Protein AF-A0A6A5BBK9-F1 (afdb_monomer_lite)

pLDDT: mean 71.67, std 25.8, range [19.75, 98.94]

Radius of gyration: 33.99 Å; chains: 1; bounding box: 87×101×83 Å

Organism: Naegleria fowleri (NCBI:txid5763)

Foldseek 3Di:
DADDAADDDVRYDHDAADDDDPVRVVVVVVVVPDDDDDDDDDDDDDDDDDDDDDPDDDDDDDDDDDDDDDDDDPDPDDDRDDADDDPPVCVVVVVVVCCVVQVVLVWDKFFDFDAPDPPRTPGGGRIDTYHDQPPDPPDDDRSGPPDDDDDLLVLLVCQLPDADPVGRSLVVLVVCCVPPPDRDPSSVSSNVSNVVVCVVDDPDDVQVVVQPDPDFQKEWEFEPVQLCCVPPPPAFRALLRTDDMGGWDAFQTKYFYAYPPVRDTSAIGTWRGTSVVSVVSHNHDLVRVLVVVVPDCVVVPPDPPDDDDSVVVSVVSSTDPGPDDDDDDDDDDDDDDPDDDPVNVVQQVLLDCVVVVQQVVQCQNLVLLLCLQQVQLVLLAQFEEEEEQCQLVSSVVSSVVSHHQAYEYEHAHPSLVNSCVVCVVVPNPNHYHYHHDQLVPDPDDPPPQFAGQEYEYDQAAQVRCFQNSLQSVLVCCVRHYDVVGAYVFFKKWKKKAFFDDVPVCCVQQVCQCQPPNDRNNVCNLQSLQAWDQDADAPVRTFKDMWTWDMGGSVDDDPVCQQKPKTKTKIFGAAQDKTFKMKMWMKIWNDPSDPDIRIDTCDNVDDHGPSHIIINTDPDIDRDHGGWMKMWMKMWHQDPVHRSKIKIKIWIDTNPDDIDIDIHIHD

InterPro domains:
  IPR002478 PUA domain [PF01472] (218-287)
  IPR002478 PUA domain [SM00359] (218-295)
  IPR006840 Glutathione-specific gamma-glutamylcyclotransferase [PF04752] (2-195)
  IPR015947 PUA-like superfamily [SSF88697] (217-292)
  IPR025799 Protein arginine N-methyltransferase [PS51678] (343-648)
  IPR025799 Protein arginine N-methyltransferase [PTHR11006] (331-654)
  IPR029063 S-adenosyl-L-methionine-dependent methyltransferase superfamily [G3DSA:3.40.50.150] (334-489)
  IPR029063 S-adenosyl-L-methionine-dependent methyltransferase superfamily [SSF53335] (349-655)
  IPR036568 Gamma-glutamyl cyclotransferase-like superfamily [SSF110857] (69-135)
  IPR036974 PUA domain superfamily [G3DSA:2.30.130.10] (208-304)
  IPR041698 Methyltransferase domain 25 [PF13649] (385-485)
  IPR055135 Protein arginine N-methyltransferase domain [PF22528] (490-654)

Sequence (666 aa):
MQDTFHRGHITQPGRTLTILREEDYNQLIQNKQHTSVEVVNNNNNKGFIINDCSCQHQHYFQRHSSSVLLEEDENDLRVWGTCYKIPFEHAEKVIKDLDYRELVAGYHKTYVSVYVSDSIVACRKAIVYYYNPFEKEESAEISSPFVGPENLCCTAMLIARSFGHSGPNRDYLYRLHEHLPILDKYIGALVECVRSIESHYPMNNSIQMVLRTEEYKGKIYIDQGATSALSQKSKNLLACGIRNVFGEFEQDDIVVVVDCHTNKVVAKGFSNLSAADIRIIQGKNSKALGQEFLKNPLLNASNLSHSRAPHEVISKSRMILLDRLLAEKMSQQQTQPQDKTSKDYYFDSYSHFGIHEEMLKDGIRTNAYKNAILQNKHLFKDKVVLDIGCGTGILCLFAAKAGAKRVIGIDMSDIIDKARQIVSDNGYSHVIELIKGKVEDIAQLPFGIEKVDIIISEWMGYFLLYESMLQTVLSARDRWLRPGGYLFPDKCTMYICGIEDSEYKRDKI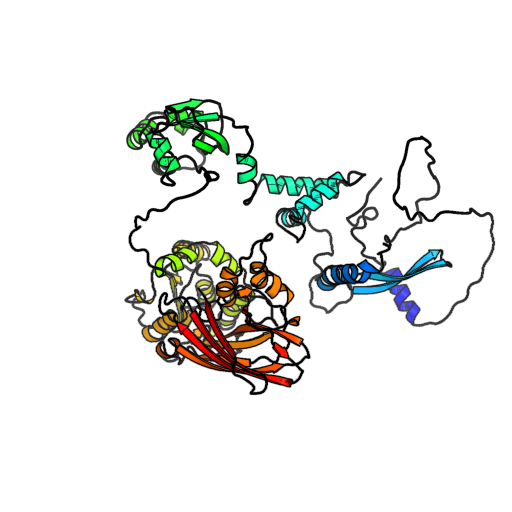DFWDNVYGFNFSAIKADALREPLVDFVESQQIITTQSKFLEIDLNTIQPEDLKQITTSFEFTSQYQEYCQAFVAWFDCVFSRGPHKPVEFSTGPFTEGTHWKQTVFYLENDLPLKPNDVIKGTITISQNKSNHRDLDISMKYTVNGGAVISQDYIMR

Structure (mmCIF, N/CA/C/O backbone):
data_AF-A0A6A5BBK9-F1
#
_entry.id   AF-A0A6A5BBK9-F1
#
loop_
_atom_site.group_PDB
_atom_site.id
_atom_site.type_symbol
_atom_site.label_atom_id
_atom_site.label_alt_id
_atom_site.label_comp_id
_atom_site.label_asym_id
_atom_site.label_entity_id
_atom_site.label_seq_id
_atom_site.pdbx_PDB_ins_code
_atom_site.Cartn_x
_atom_site.Cartn_y
_atom_site.Cartn_z
_atom_site.occupancy
_atom_site.B_iso_or_equiv
_atom_site.auth_seq_id
_atom_site.auth_comp_id
_atom_site.auth_asym_id
_atom_site.auth_atom_id
_atom_site.pdbx_PDB_model_num
ATOM 1 N N . MET A 1 1 ? -33.960 -39.156 -25.719 1.00 19.75 1 MET A N 1
ATOM 2 C CA . MET A 1 1 ? -33.970 -38.551 -24.368 1.00 19.75 1 MET A CA 1
ATOM 3 C C . MET A 1 1 ? -32.537 -38.161 -24.040 1.00 19.75 1 MET A C 1
ATOM 5 O O . MET A 1 1 ? -31.682 -38.978 -24.319 1.00 19.75 1 MET A O 1
ATOM 9 N N . GLN A 1 2 ? -32.349 -36.961 -23.465 1.00 20.38 2 GLN A N 1
ATOM 10 C CA . GLN A 1 2 ? -31.161 -36.435 -22.753 1.00 20.38 2 GLN A CA 1
ATOM 11 C C . GLN A 1 2 ? -29.841 -36.254 -23.556 1.00 20.38 2 GLN A C 1
ATOM 13 O O . GLN A 1 2 ? -29.259 -37.233 -23.992 1.00 20.38 2 GLN A O 1
ATOM 18 N N . ASP A 1 3 ? -29.485 -34.997 -23.891 1.00 22.80 3 ASP A N 1
ATOM 19 C CA . ASP A 1 3 ? -28.318 -34.193 -23.406 1.00 22.80 3 ASP A CA 1
ATOM 20 C C . ASP A 1 3 ? -26.943 -34.743 -23.928 1.00 22.80 3 ASP A C 1
ATOM 22 O O . ASP A 1 3 ? -26.735 -35.945 -23.954 1.00 22.80 3 ASP A O 1
ATOM 26 N N . THR A 1 4 ? -25.951 -34.023 -24.499 1.00 25.05 4 THR A N 1
ATOM 27 C CA . THR A 1 4 ? -25.180 -32.868 -24.001 1.00 25.05 4 THR A CA 1
ATOM 28 C C . THR A 1 4 ? -23.988 -32.441 -24.883 1.00 25.05 4 THR A C 1
ATOM 30 O O . THR A 1 4 ? -23.256 -33.292 -25.375 1.00 25.05 4 THR A O 1
ATOM 33 N N . PHE A 1 5 ? -23.650 -31.143 -24.903 1.00 27.25 5 PHE A N 1
ATOM 34 C CA . PHE A 1 5 ? -22.256 -30.716 -24.681 1.00 27.25 5 PHE A CA 1
ATOM 35 C C . PHE A 1 5 ? -22.222 -29.613 -23.608 1.00 27.25 5 PHE A C 1
ATOM 37 O O . PHE A 1 5 ? -22.766 -28.535 -23.811 1.00 27.25 5 PHE A O 1
ATOM 44 N N . HIS A 1 6 ? -21.539 -29.916 -22.490 1.00 32.72 6 HIS A N 1
ATOM 45 C CA . HIS A 1 6 ? -21.286 -29.101 -21.286 1.00 32.72 6 HIS A CA 1
ATOM 46 C C . HIS A 1 6 ? -22.289 -29.156 -20.094 1.00 32.72 6 HIS A C 1
ATOM 48 O O . HIS A 1 6 ? -22.859 -28.113 -19.795 1.00 32.72 6 HIS A O 1
ATOM 54 N N . ARG A 1 7 ? -22.402 -30.269 -19.319 1.00 35.72 7 ARG A N 1
ATOM 55 C CA . ARG A 1 7 ? -22.470 -30.292 -17.806 1.00 35.72 7 ARG A CA 1
ATOM 56 C C . ARG A 1 7 ? -22.919 -31.601 -17.148 1.00 35.72 7 ARG A C 1
ATOM 58 O O . ARG A 1 7 ? -24.088 -31.939 -17.221 1.00 35.72 7 ARG A O 1
ATOM 65 N N . GLY A 1 8 ? -21.994 -32.341 -16.529 1.00 32.00 8 GLY A N 1
ATOM 66 C CA . GLY A 1 8 ? -22.117 -33.769 -16.197 1.00 32.00 8 GLY A CA 1
ATOM 67 C C . GLY A 1 8 ? -23.443 -34.231 -15.622 1.00 32.00 8 GLY A C 1
ATOM 68 O O . GLY A 1 8 ? -23.598 -34.242 -14.413 1.00 32.00 8 GLY A O 1
ATOM 69 N N . HIS A 1 9 ? -24.343 -34.703 -16.477 1.00 33.53 9 HIS A N 1
ATOM 70 C CA . HIS A 1 9 ? -25.343 -35.725 -16.176 1.00 33.53 9 HIS A CA 1
ATOM 71 C C . HIS A 1 9 ? -24.802 -37.068 -16.721 1.00 33.53 9 HIS A C 1
ATOM 73 O O . HIS A 1 9 ? -23.811 -37.062 -17.453 1.00 33.53 9 HIS A O 1
ATOM 79 N N . ILE A 1 10 ? -25.410 -38.229 -16.452 1.00 34.44 10 ILE A N 1
ATOM 80 C CA . ILE A 1 10 ? -25.044 -39.485 -17.176 1.00 34.44 10 ILE A CA 1
ATOM 81 C C . ILE A 1 10 ? -25.093 -39.278 -18.701 1.00 34.44 10 ILE A C 1
ATOM 83 O O . ILE A 1 10 ? -24.335 -39.855 -19.472 1.00 34.44 10 ILE A O 1
ATOM 87 N N . THR A 1 11 ? -25.971 -38.368 -19.081 1.00 33.28 11 THR A N 1
ATOM 88 C CA . THR A 1 11 ? -26.233 -37.842 -20.405 1.00 33.28 11 THR A CA 1
ATOM 89 C C . THR A 1 11 ? -25.750 -36.410 -20.535 1.00 33.28 11 THR A C 1
ATOM 91 O O . THR A 1 11 ? -26.159 -35.718 -21.436 1.00 33.28 11 THR A O 1
ATOM 94 N N . GLN A 1 12 ? -24.967 -35.874 -19.602 1.00 34.69 12 GLN A N 1
ATOM 95 C CA . GLN A 1 12 ? -24.489 -34.508 -19.708 1.00 34.69 12 GLN A CA 1
ATOM 96 C C . GLN A 1 12 ? -23.002 -34.267 -19.396 1.00 34.69 12 GLN A C 1
ATOM 98 O O . GLN A 1 12 ? -22.702 -33.147 -19.103 1.00 34.69 12 GLN A O 1
ATOM 103 N N . PRO A 1 13 ? -21.994 -35.157 -19.506 1.00 32.62 13 PRO A N 1
ATOM 104 C CA . PRO A 1 13 ? -20.588 -34.871 -19.113 1.00 32.62 13 PRO A CA 1
ATOM 105 C C . PRO A 1 13 ? -20.084 -33.458 -19.489 1.00 32.62 13 PRO A C 1
ATOM 107 O O . PRO A 1 13 ? -19.957 -33.060 -20.647 1.00 32.62 13 PRO A O 1
ATOM 110 N N . GLY A 1 14 ? -19.857 -32.646 -18.459 1.00 30.66 14 GLY A N 1
ATOM 111 C CA . GLY A 1 14 ? -19.323 -31.299 -18.573 1.00 30.66 14 GLY A CA 1
ATOM 112 C C . GLY A 1 14 ? -17.817 -31.375 -18.645 1.00 30.66 14 GLY A C 1
ATOM 113 O O . GLY A 1 14 ? -17.229 -32.042 -17.808 1.00 30.66 14 GLY A O 1
ATOM 114 N N . ARG A 1 15 ? -17.249 -30.719 -19.665 1.00 32.34 15 ARG A N 1
ATOM 115 C CA . ARG A 1 15 ? -15.820 -30.439 -19.909 1.00 32.34 15 ARG A CA 1
ATOM 116 C C . ARG A 1 15 ? -14.857 -31.384 -19.164 1.00 32.34 15 ARG A C 1
ATOM 118 O O . ARG A 1 15 ? -14.325 -31.057 -18.117 1.00 32.34 15 ARG A O 1
ATOM 125 N N . THR A 1 16 ? -14.704 -32.560 -19.774 1.00 30.80 16 THR A N 1
ATOM 126 C CA . THR A 1 16 ? -13.651 -33.582 -19.653 1.00 30.80 16 THR A CA 1
ATOM 127 C C . THR A 1 16 ? -12.964 -33.721 -18.288 1.00 30.80 16 THR A C 1
ATOM 129 O O . THR A 1 16 ? -11.802 -33.371 -18.118 1.00 30.80 16 THR A O 1
ATOM 132 N N . LEU A 1 17 ? -13.671 -34.357 -17.355 1.00 29.55 17 LEU A N 1
ATOM 133 C CA . LEU A 1 17 ? -13.108 -35.040 -16.192 1.00 29.55 17 LEU A CA 1
ATOM 134 C C . LEU A 1 17 ? -13.359 -36.546 -16.370 1.00 29.55 17 LEU A C 1
ATOM 136 O O . LEU A 1 17 ? -14.501 -36.958 -16.569 1.00 29.55 17 LEU A O 1
ATOM 140 N N . THR A 1 18 ? -12.314 -37.376 -16.321 1.00 30.70 18 THR A N 1
ATOM 141 C CA . THR A 1 18 ? -12.474 -38.842 -16.322 1.00 30.70 18 THR A CA 1
ATOM 142 C C . THR A 1 18 ? -12.715 -39.303 -14.887 1.00 30.70 18 THR A C 1
ATOM 144 O O . THR A 1 18 ? -11.828 -39.174 -14.050 1.00 30.70 18 THR A O 1
ATOM 147 N N . ILE A 1 19 ? -13.907 -39.826 -14.592 1.00 30.89 19 ILE A N 1
ATOM 148 C CA . ILE A 1 19 ? -14.253 -40.412 -13.289 1.00 30.89 19 ILE A CA 1
ATOM 149 C C . ILE A 1 19 ? -14.142 -41.937 -13.412 1.00 30.89 19 ILE A C 1
ATOM 151 O O . ILE A 1 19 ? -14.834 -42.539 -14.232 1.00 30.89 19 ILE A O 1
ATOM 155 N N . LEU A 1 20 ? -13.290 -42.564 -12.600 1.00 28.94 20 LEU A N 1
ATOM 156 C CA . LEU A 1 20 ? -13.285 -44.018 -12.396 1.00 28.94 20 LEU A CA 1
ATOM 157 C C . LEU A 1 20 ? -14.285 -44.373 -11.288 1.00 28.94 20 LEU A C 1
ATOM 159 O O . LEU A 1 20 ? -14.397 -43.641 -10.304 1.00 28.94 20 LEU A O 1
ATOM 163 N N . ARG A 1 21 ? -14.992 -45.504 -11.410 1.00 30.70 21 ARG A N 1
ATOM 164 C CA . ARG A 1 21 ? -15.702 -46.075 -10.254 1.00 30.70 21 ARG A CA 1
ATOM 165 C C . ARG A 1 21 ? -14.670 -46.590 -9.257 1.00 30.70 21 ARG A C 1
ATOM 167 O O . ARG A 1 21 ? -13.615 -47.077 -9.656 1.00 30.70 21 ARG A O 1
ATOM 174 N N . GLU A 1 22 ? -14.991 -46.515 -7.972 1.00 33.28 22 GLU A N 1
ATOM 175 C CA . GLU A 1 22 ? -14.125 -46.986 -6.884 1.00 33.28 22 GLU A CA 1
ATOM 176 C C . GLU A 1 22 ? -13.671 -48.445 -7.099 1.00 33.28 22 GLU A C 1
ATOM 178 O O . GLU A 1 22 ? -12.516 -48.775 -6.857 1.00 33.28 22 GLU A O 1
ATOM 183 N N . GLU A 1 23 ? -14.527 -49.294 -7.674 1.00 38.22 23 GLU A N 1
ATOM 184 C CA . GLU A 1 23 ? -14.219 -50.682 -8.057 1.00 38.22 23 GLU A CA 1
ATOM 185 C C . GLU A 1 23 ? -13.163 -50.786 -9.177 1.00 38.22 23 GLU A C 1
ATOM 187 O O . GLU A 1 23 ? -12.242 -51.600 -9.086 1.00 38.22 23 GLU A O 1
ATOM 192 N N . ASP A 1 24 ? -13.250 -49.917 -10.190 1.00 38.81 24 ASP A N 1
ATOM 193 C CA . ASP A 1 24 ? -12.339 -49.872 -11.342 1.00 38.81 24 ASP A CA 1
ATOM 194 C C . ASP A 1 24 ? -10.966 -49.287 -10.930 1.00 38.81 24 ASP A C 1
ATOM 196 O O . ASP A 1 24 ? -9.918 -49.762 -11.369 1.00 38.81 24 ASP A O 1
ATOM 200 N N . TYR A 1 25 ? -10.948 -48.304 -10.018 1.00 39.59 25 TYR A N 1
ATOM 201 C CA . TYR A 1 25 ? -9.719 -47.774 -9.408 1.00 39.59 25 TYR A CA 1
ATOM 202 C C . TYR A 1 25 ? -9.052 -48.798 -8.474 1.00 39.59 25 TYR A C 1
ATOM 204 O O . TYR A 1 25 ? -7.835 -48.998 -8.530 1.00 39.59 25 TYR A O 1
ATOM 212 N N . ASN A 1 26 ? -9.844 -49.510 -7.666 1.00 39.91 26 ASN A N 1
ATOM 213 C CA . ASN A 1 26 ? -9.344 -50.542 -6.759 1.00 39.91 26 ASN A CA 1
ATOM 214 C C . ASN A 1 26 ? -8.784 -51.759 -7.512 1.00 39.91 26 ASN A C 1
ATOM 216 O O . ASN A 1 26 ? -7.750 -52.285 -7.102 1.00 39.91 26 ASN A O 1
ATOM 220 N N . GLN A 1 27 ? -9.372 -52.159 -8.648 1.00 39.94 27 GLN A N 1
ATOM 221 C CA . GLN A 1 27 ? -8.777 -53.175 -9.531 1.00 39.94 27 GLN A CA 1
ATOM 222 C C . GLN A 1 27 ? -7.437 -52.720 -10.118 1.00 39.94 27 GLN A C 1
ATOM 224 O O . GLN A 1 27 ? -6.495 -53.506 -10.199 1.00 39.94 27 GLN A O 1
ATOM 229 N N . LEU A 1 28 ? -7.313 -51.448 -10.493 1.00 39.47 28 LEU A N 1
ATOM 230 C CA . LEU A 1 28 ? -6.096 -50.901 -11.097 1.00 39.47 28 LEU A CA 1
ATOM 231 C C . LEU A 1 28 ? -4.937 -50.789 -10.087 1.00 39.47 28 LEU A C 1
ATOM 233 O O . LEU A 1 28 ? -3.775 -50.986 -10.445 1.00 39.47 28 LEU A O 1
ATOM 237 N N . ILE A 1 29 ? -5.254 -50.536 -8.813 1.00 38.38 29 ILE A N 1
ATOM 238 C CA . ILE A 1 29 ? -4.303 -50.566 -7.692 1.00 38.38 29 ILE A CA 1
ATOM 239 C C . ILE A 1 29 ? -3.963 -52.012 -7.284 1.00 38.38 29 ILE A C 1
ATOM 241 O O . ILE A 1 29 ? -2.792 -52.307 -7.044 1.00 38.38 29 ILE A O 1
ATOM 245 N N . GLN A 1 30 ? -4.934 -52.935 -7.264 1.00 38.53 30 GLN A N 1
ATOM 246 C CA . GLN A 1 30 ? -4.687 -54.362 -6.985 1.00 38.53 30 GLN A CA 1
ATOM 247 C C . GLN A 1 30 ? -3.817 -55.024 -8.067 1.00 38.53 30 GLN A C 1
ATOM 249 O O . GLN A 1 30 ? -2.913 -55.800 -7.753 1.00 38.53 30 GLN A O 1
ATOM 254 N N . ASN A 1 31 ? -3.999 -54.640 -9.331 1.00 37.50 31 ASN A N 1
ATOM 255 C CA . ASN A 1 31 ? -3.234 -55.158 -10.468 1.00 37.50 31 ASN A CA 1
ATOM 256 C C . ASN A 1 31 ? -1.797 -54.608 -10.569 1.00 37.50 31 ASN A C 1
ATOM 258 O O . ASN A 1 31 ? -1.054 -55.007 -11.465 1.00 37.50 31 ASN A O 1
ATOM 262 N N . LYS A 1 32 ? -1.351 -53.743 -9.643 1.00 36.25 32 LYS A N 1
ATOM 263 C CA . LYS A 1 32 ? 0.066 -53.344 -9.539 1.00 36.25 32 LYS A CA 1
ATOM 264 C C . LYS A 1 32 ? 0.949 -54.364 -8.810 1.00 36.25 32 LYS A C 1
ATOM 266 O O . LYS A 1 32 ? 2.166 -54.191 -8.833 1.00 36.25 32 LYS A O 1
ATOM 271 N N . GLN A 1 33 ? 0.392 -55.407 -8.181 1.00 34.81 33 GLN A N 1
ATOM 272 C CA . GLN A 1 33 ? 1.193 -56.376 -7.413 1.00 34.81 33 GLN A CA 1
ATOM 273 C C . GLN A 1 33 ? 1.443 -57.736 -8.075 1.00 34.81 33 GLN A C 1
ATOM 275 O O . GLN A 1 33 ? 2.310 -58.458 -7.590 1.00 34.81 33 GLN A O 1
ATOM 280 N N . HIS A 1 34 ? 0.813 -58.080 -9.201 1.00 28.91 34 HIS A N 1
ATOM 281 C CA . HIS A 1 34 ? 1.135 -59.332 -9.891 1.00 28.91 34 HIS A CA 1
ATOM 282 C C . HIS A 1 34 ? 1.172 -59.180 -11.414 1.00 28.91 34 HIS A C 1
ATOM 284 O O . HIS A 1 34 ? 0.211 -58.803 -12.072 1.00 28.91 34 HIS A O 1
ATOM 290 N N . THR A 1 35 ? 2.345 -59.492 -11.951 1.00 30.78 35 THR A N 1
ATOM 291 C CA . THR A 1 35 ? 2.682 -59.710 -13.357 1.00 30.78 35 THR A CA 1
ATOM 292 C C . THR A 1 35 ? 1.750 -60.684 -14.093 1.00 30.78 35 THR A C 1
ATOM 294 O O . THR A 1 35 ? 1.339 -61.690 -13.525 1.00 30.78 35 THR A O 1
ATOM 297 N N . SER A 1 36 ? 1.602 -60.420 -15.404 1.00 33.62 36 SER A N 1
ATOM 298 C CA . SER A 1 36 ? 1.391 -61.351 -16.537 1.00 33.62 36 SER A CA 1
ATOM 299 C C . SER A 1 36 ? 0.160 -62.263 -16.538 1.00 33.62 36 SER A C 1
ATOM 301 O O . SER A 1 36 ? 0.166 -63.260 -15.826 1.00 33.62 36 SER A O 1
ATOM 303 N N . VAL A 1 37 ? -0.787 -62.042 -17.468 1.00 24.16 37 VAL A N 1
ATOM 304 C CA . VAL A 1 37 ? -1.637 -63.122 -18.018 1.00 24.16 37 VAL A CA 1
ATOM 305 C C . VAL A 1 37 ? -1.935 -62.904 -19.509 1.00 24.16 37 VAL A C 1
ATOM 307 O O . VAL A 1 37 ? -2.147 -61.787 -19.974 1.00 24.16 37 VAL A O 1
ATOM 310 N N . GLU A 1 38 ? -1.880 -64.027 -20.222 1.00 22.64 38 GLU A N 1
ATOM 311 C CA . GLU A 1 38 ? -1.956 -64.279 -21.656 1.00 22.64 38 GLU A CA 1
ATOM 312 C C . GLU A 1 38 ? -3.346 -64.099 -22.293 1.00 22.64 38 GLU A C 1
ATOM 314 O O . GLU A 1 38 ? -4.390 -64.178 -21.648 1.00 22.64 38 GLU A O 1
ATOM 319 N N . VAL A 1 39 ? -3.318 -63.956 -23.620 1.00 28.44 39 VAL A N 1
ATOM 320 C CA . VAL A 1 39 ? -4.442 -64.052 -24.560 1.00 28.44 39 VAL A CA 1
ATOM 321 C C . VAL A 1 39 ? -4.706 -65.518 -24.913 1.00 28.44 39 VAL A C 1
ATOM 323 O O . VAL A 1 39 ? -3.774 -66.166 -25.378 1.00 28.44 39 VAL A O 1
ATOM 326 N N . VAL A 1 40 ? -5.961 -65.996 -24.868 1.00 23.67 40 VAL A N 1
ATOM 327 C CA . VAL A 1 40 ? -6.451 -67.046 -25.794 1.00 23.67 40 VAL A CA 1
ATOM 328 C C . VAL A 1 40 ? -7.929 -66.838 -26.173 1.00 23.67 40 VAL A C 1
ATOM 330 O O . VAL A 1 40 ? -8.798 -66.617 -25.337 1.00 23.67 40 VAL A O 1
ATOM 333 N N . ASN A 1 41 ? -8.144 -66.948 -27.485 1.00 34.25 41 ASN A N 1
ATOM 334 C CA . ASN A 1 41 ? -9.344 -66.846 -28.321 1.00 34.25 41 ASN A CA 1
ATOM 335 C C . ASN A 1 41 ? -10.361 -67.995 -28.134 1.00 34.25 41 ASN A C 1
ATOM 337 O O . ASN A 1 41 ? -9.940 -69.119 -27.872 1.00 34.25 41 ASN A O 1
ATOM 341 N N . ASN A 1 42 ? -11.647 -67.777 -28.467 1.00 23.84 42 ASN A N 1
ATOM 342 C CA . ASN A 1 42 ? -12.418 -68.759 -29.256 1.00 23.84 42 ASN A CA 1
ATOM 343 C C . ASN A 1 42 ? -13.758 -68.237 -29.823 1.00 23.84 42 ASN A C 1
ATOM 345 O O . ASN A 1 42 ? -14.727 -68.037 -29.100 1.00 23.84 42 ASN A O 1
ATOM 349 N N . ASN A 1 43 ? -13.781 -68.129 -31.158 1.00 29.78 43 ASN A N 1
ATOM 350 C CA . ASN A 1 43 ? -14.858 -68.452 -32.105 1.00 29.78 43 ASN A CA 1
ATOM 351 C C . ASN A 1 43 ? -16.324 -68.126 -31.749 1.00 29.78 43 ASN A C 1
ATOM 353 O O . ASN A 1 43 ? -16.977 -68.908 -31.064 1.00 29.78 43 ASN A O 1
ATOM 357 N N . ASN A 1 44 ? -16.897 -67.121 -32.433 1.00 26.11 44 ASN A N 1
ATOM 358 C CA . ASN A 1 44 ? -18.055 -67.322 -33.323 1.00 26.11 44 ASN A CA 1
ATOM 359 C C . ASN A 1 44 ? -18.424 -66.071 -34.155 1.00 26.11 44 ASN A C 1
ATOM 361 O O . ASN A 1 44 ? -18.902 -65.078 -33.634 1.00 26.11 44 ASN A O 1
ATOM 365 N N . ASN A 1 45 ? -18.278 -66.229 -35.475 1.00 25.28 45 ASN A N 1
ATOM 366 C CA . ASN A 1 45 ? -19.113 -65.731 -36.576 1.00 25.28 45 ASN A CA 1
ATOM 367 C C . ASN A 1 45 ? -19.441 -64.236 -36.807 1.00 25.28 45 ASN A C 1
ATOM 369 O O . ASN A 1 45 ? -20.182 -63.607 -36.067 1.00 25.28 45 ASN A O 1
ATOM 373 N N . LYS A 1 46 ? -19.120 -63.865 -38.062 1.00 22.44 46 LYS A N 1
ATOM 374 C CA . LYS A 1 46 ? -19.756 -62.900 -38.984 1.00 22.44 46 LYS A CA 1
ATOM 375 C C . LYS A 1 46 ? -19.520 -61.420 -38.689 1.00 22.44 46 LYS A C 1
ATOM 377 O O . LYS A 1 46 ? -20.107 -60.827 -37.800 1.00 22.44 46 LYS A O 1
ATOM 382 N N . GLY A 1 47 ? -18.634 -60.848 -39.502 1.00 26.23 47 GLY A N 1
ATOM 383 C CA . GLY A 1 47 ? -18.166 -59.481 -39.363 1.00 26.23 47 GLY A CA 1
ATOM 384 C C . GLY A 1 47 ? -19.099 -58.410 -39.905 1.00 26.23 47 GLY A C 1
ATOM 385 O O . GLY A 1 47 ? -20.001 -58.681 -40.692 1.00 26.23 47 GLY A O 1
ATOM 386 N N . PHE A 1 48 ? -18.736 -57.182 -39.550 1.00 20.84 48 PHE A N 1
ATOM 387 C CA . PHE A 1 48 ? -18.981 -55.983 -40.331 1.00 20.84 48 PHE A CA 1
ATOM 388 C C . PHE A 1 48 ? -17.695 -55.156 -40.392 1.00 20.84 48 PHE A C 1
ATOM 390 O O . PHE A 1 48 ? -16.979 -54.990 -39.406 1.00 20.84 48 PHE A O 1
ATOM 397 N N . ILE A 1 49 ? -17.392 -54.694 -41.602 1.00 28.16 49 ILE A N 1
ATOM 398 C CA . ILE A 1 49 ? -16.392 -53.675 -41.903 1.00 28.16 49 ILE A CA 1
ATOM 399 C C . ILE A 1 49 ? -16.999 -52.341 -41.465 1.00 28.16 49 ILE A C 1
ATOM 401 O O . ILE A 1 49 ? -18.064 -51.988 -41.964 1.00 28.16 49 ILE A O 1
ATOM 405 N N . ILE A 1 50 ? -16.323 -51.582 -40.601 1.00 22.86 50 ILE A N 1
ATOM 406 C CA . ILE A 1 50 ? -16.598 -50.148 -40.447 1.00 22.86 50 ILE A CA 1
ATOM 407 C C . ILE A 1 50 ? -15.392 -49.396 -41.007 1.00 22.86 50 ILE A C 1
ATOM 409 O O . ILE A 1 50 ? -14.398 -49.150 -40.327 1.00 22.86 50 ILE A O 1
ATOM 413 N N . ASN A 1 51 ? -15.489 -49.083 -42.299 1.00 24.05 51 ASN A N 1
ATOM 414 C CA . ASN A 1 51 ? -14.809 -47.936 -42.881 1.00 24.05 51 ASN A CA 1
ATOM 415 C C . ASN A 1 51 ? -15.550 -46.693 -42.378 1.00 24.05 51 ASN A C 1
ATOM 417 O O . ASN A 1 51 ? -16.714 -46.513 -42.717 1.00 24.05 51 ASN A O 1
ATOM 421 N N . ASP A 1 52 ? -14.920 -45.896 -41.521 1.00 22.72 52 ASP A N 1
ATOM 422 C CA . ASP A 1 52 ? -14.585 -44.502 -41.837 1.00 22.72 52 ASP A CA 1
ATOM 423 C C . ASP A 1 52 ? -14.242 -43.709 -40.571 1.00 22.72 52 ASP A C 1
ATOM 425 O O . ASP A 1 52 ? -15.054 -43.464 -39.679 1.00 22.72 52 ASP A O 1
ATOM 429 N N . CYS A 1 53 ? -12.995 -43.238 -40.550 1.00 27.50 53 CYS A N 1
ATOM 430 C CA . CYS A 1 53 ? -12.618 -42.008 -39.876 1.00 27.50 53 CYS A CA 1
ATOM 431 C C . CYS A 1 53 ? -13.543 -40.872 -40.339 1.00 27.50 53 CYS A C 1
ATOM 433 O O . CYS A 1 53 ? -13.648 -40.633 -41.538 1.00 27.50 53 CYS A O 1
ATOM 435 N N . SER A 1 54 ? -14.090 -40.074 -39.422 1.00 24.73 54 SER A N 1
ATOM 436 C CA . SER A 1 54 ? -14.530 -38.716 -39.769 1.00 24.73 54 SER A CA 1
ATOM 437 C C . SER A 1 54 ? -13.773 -37.672 -38.953 1.00 24.73 54 SER A C 1
ATOM 439 O O . SER A 1 54 ? -14.238 -37.067 -37.995 1.00 24.73 54 SER A O 1
ATOM 441 N N . CYS A 1 55 ? -12.544 -37.428 -39.391 1.00 30.62 55 CYS A N 1
ATOM 442 C CA . CYS A 1 55 ? -11.999 -36.081 -39.406 1.00 30.62 55 CYS A CA 1
ATOM 443 C C . CYS A 1 55 ? -12.720 -35.319 -40.534 1.00 30.62 55 CYS A C 1
ATOM 445 O O . CYS A 1 55 ? -12.599 -35.721 -41.686 1.00 30.62 55 CYS A O 1
ATOM 447 N N . GLN A 1 56 ? -13.460 -34.238 -40.254 1.00 24.67 56 GLN A N 1
ATOM 448 C CA . GLN A 1 56 ? -14.022 -33.402 -41.327 1.00 24.67 56 GLN A CA 1
ATOM 449 C C . GLN A 1 56 ? -13.294 -32.064 -41.486 1.00 24.67 56 GLN A C 1
ATOM 451 O O . GLN A 1 56 ? -13.363 -31.156 -40.661 1.00 24.67 56 GLN A O 1
ATOM 456 N N . HIS A 1 57 ? -12.577 -32.021 -42.609 1.00 23.92 57 HIS A N 1
ATOM 457 C CA . HIS A 1 57 ? -12.053 -30.884 -43.354 1.00 23.92 57 HIS A CA 1
ATOM 458 C C . HIS A 1 57 ? -13.180 -29.958 -43.856 1.00 23.92 57 HIS A C 1
ATOM 460 O O . HIS A 1 57 ? -14.271 -30.415 -44.190 1.00 23.92 57 HIS A O 1
ATOM 466 N N . GLN A 1 58 ? -12.872 -28.667 -44.000 1.00 30.12 58 GLN A N 1
ATOM 467 C CA . GLN A 1 58 ? -13.659 -27.688 -44.760 1.00 30.12 58 GLN A CA 1
ATOM 468 C C . GLN A 1 58 ? -13.535 -27.928 -46.283 1.00 30.12 58 GLN A C 1
ATOM 470 O O . GLN A 1 58 ? -12.412 -28.045 -46.766 1.00 30.12 58 GLN A O 1
ATOM 475 N N . HIS A 1 59 ? -14.656 -27.958 -47.033 1.00 24.78 59 HIS A N 1
ATOM 476 C CA . HIS A 1 59 ? -14.961 -27.090 -48.203 1.00 24.78 59 HIS A CA 1
ATOM 477 C C . HIS A 1 59 ? -16.151 -27.568 -49.091 1.00 24.78 59 HIS A C 1
ATOM 479 O O . HIS A 1 59 ? -16.127 -28.660 -49.639 1.00 24.78 59 HIS A O 1
ATOM 485 N N . TYR A 1 60 ? -17.111 -26.641 -49.287 1.00 25.33 60 TYR A N 1
ATOM 486 C CA . TYR A 1 60 ? -17.936 -26.285 -50.473 1.00 25.33 60 TYR A CA 1
ATOM 487 C C . TYR A 1 60 ? -18.913 -27.250 -51.218 1.00 25.33 60 TYR A C 1
ATOM 489 O O . TYR A 1 60 ? -18.564 -28.334 -51.655 1.00 25.33 60 TYR A O 1
ATOM 497 N N . PHE A 1 61 ? -20.079 -26.655 -51.553 1.00 21.61 61 PHE A N 1
ATOM 498 C CA . PHE A 1 61 ? -21.062 -26.924 -52.634 1.00 21.61 61 PHE A CA 1
ATOM 499 C C . PHE A 1 61 ? -22.216 -27.953 -52.472 1.00 21.61 61 PHE A C 1
ATOM 501 O O . PHE A 1 61 ? -22.025 -29.155 -52.409 1.00 21.61 61 PHE A O 1
ATOM 508 N N . GLN A 1 62 ? -23.432 -27.378 -52.566 1.00 23.66 62 GLN A N 1
ATOM 509 C CA . GLN A 1 62 ? -24.711 -27.830 -53.158 1.00 23.66 62 GLN A CA 1
ATOM 510 C C . GLN A 1 62 ? -25.419 -29.143 -52.742 1.00 23.66 62 GLN A C 1
ATOM 512 O O . GLN A 1 62 ? -24.874 -30.235 -52.715 1.00 23.66 62 GLN A O 1
ATOM 517 N N . ARG A 1 63 ? -26.734 -28.962 -52.514 1.00 36.31 63 ARG A N 1
ATOM 518 C CA . ARG A 1 63 ? -27.833 -29.922 -52.283 1.00 36.31 63 ARG A CA 1
ATOM 519 C C . ARG A 1 63 ? -27.653 -31.299 -52.947 1.00 36.31 63 ARG A C 1
ATOM 521 O O . ARG A 1 63 ? -27.509 -31.352 -54.158 1.00 36.31 63 ARG A O 1
ATOM 528 N N . HIS A 1 64 ? -27.925 -32.375 -52.202 1.00 23.44 64 HIS A N 1
ATOM 529 C CA . HIS A 1 64 ? -29.096 -33.238 -52.429 1.00 23.44 64 HIS A CA 1
ATOM 530 C C . HIS A 1 64 ? -29.353 -34.178 -51.237 1.00 23.44 64 HIS A C 1
ATOM 532 O O . HIS A 1 64 ? -28.446 -34.681 -50.586 1.00 23.44 64 HIS A O 1
ATOM 538 N N . SER A 1 65 ? -30.641 -34.362 -50.963 1.00 36.94 65 SER A N 1
ATOM 539 C CA . SER A 1 65 ? -31.266 -35.309 -50.041 1.00 36.94 65 SER A CA 1
ATOM 540 C C . SER A 1 65 ? -30.725 -36.736 -50.149 1.00 36.94 65 SER A C 1
ATOM 542 O O . SER A 1 65 ? -30.723 -37.271 -51.256 1.00 36.94 65 SER A O 1
ATOM 544 N N . SER A 1 66 ? -30.405 -37.370 -49.016 1.00 24.80 66 SER A N 1
ATOM 545 C CA . SER A 1 66 ? -30.761 -38.763 -48.675 1.00 24.80 66 SER A CA 1
ATOM 546 C C . SER A 1 66 ? -30.309 -39.071 -47.245 1.00 24.80 66 SER A C 1
ATOM 548 O O . SER A 1 66 ? -29.124 -39.090 -46.939 1.00 24.80 66 SER A O 1
ATOM 550 N N . SER A 1 67 ? -31.284 -39.276 -46.368 1.00 32.12 67 SER A N 1
ATOM 551 C CA . SER A 1 67 ? -31.148 -39.797 -45.009 1.00 32.12 67 SER A CA 1
ATOM 552 C C . SER A 1 67 ? -30.704 -41.261 -45.020 1.00 32.12 67 SER A C 1
ATOM 554 O O . SER A 1 67 ? -31.371 -42.082 -45.648 1.00 32.12 67 SER A O 1
ATOM 556 N N . VAL A 1 68 ? -29.656 -41.597 -44.265 1.00 25.91 68 VAL A N 1
ATOM 557 C CA . VAL A 1 68 ? -29.380 -42.970 -43.819 1.00 25.91 68 VAL A CA 1
ATOM 558 C C . VAL A 1 68 ? -29.227 -42.929 -42.300 1.00 25.91 68 VAL A C 1
ATOM 560 O O . VAL A 1 68 ? -28.261 -42.383 -41.776 1.00 25.91 68 VAL A O 1
ATOM 563 N N . LEU A 1 69 ? -30.252 -43.433 -41.615 1.00 28.08 69 LEU A N 1
ATOM 564 C CA . LEU A 1 69 ? -30.253 -43.730 -40.186 1.00 28.08 69 LEU A CA 1
ATOM 565 C C . LEU A 1 69 ? -29.451 -45.020 -39.978 1.00 28.08 69 LEU A C 1
ATOM 567 O O . LEU A 1 69 ? -29.724 -46.015 -40.647 1.00 28.08 69 LEU A O 1
ATOM 571 N N . LEU A 1 70 ? -28.470 -44.992 -39.077 1.00 26.70 70 LEU A N 1
ATOM 572 C CA . LEU A 1 70 ? -27.848 -46.197 -38.531 1.00 26.70 70 LEU A CA 1
ATOM 573 C C . LEU A 1 70 ? -28.609 -46.562 -37.252 1.00 26.70 70 LEU A C 1
ATOM 575 O O . LEU A 1 70 ? -28.527 -45.843 -36.259 1.00 26.70 70 LEU A O 1
ATOM 579 N N . GLU A 1 71 ? -29.380 -47.644 -37.310 1.00 36.41 71 GLU A N 1
ATOM 580 C CA . GLU A 1 71 ? -29.856 -48.388 -36.142 1.00 36.41 71 GLU A CA 1
ATOM 581 C C . GLU A 1 71 ? -28.841 -49.509 -35.875 1.00 36.41 71 GLU A C 1
ATOM 583 O O . GLU A 1 71 ? -28.569 -50.268 -36.800 1.00 36.41 71 GLU A O 1
ATOM 588 N N . GLU A 1 72 ? -28.257 -49.579 -34.670 1.00 34.91 72 GLU A N 1
ATOM 589 C CA . GLU A 1 72 ? -28.022 -50.810 -33.878 1.00 34.91 72 GLU A CA 1
ATOM 590 C C . GLU A 1 72 ? -27.116 -50.543 -32.643 1.00 34.91 72 GLU A C 1
ATOM 592 O O . GLU A 1 72 ? -26.013 -50.013 -32.754 1.00 34.91 72 GLU A O 1
ATOM 597 N N . ASP A 1 73 ? -27.658 -50.910 -31.471 1.00 34.41 73 ASP A N 1
ATOM 598 C CA . ASP A 1 73 ? -27.112 -51.011 -30.099 1.00 34.41 73 ASP A CA 1
ATOM 599 C C . ASP A 1 73 ? -26.341 -49.825 -29.467 1.00 34.41 73 ASP A C 1
ATOM 601 O O . ASP A 1 73 ? -25.122 -49.821 -29.304 1.00 34.41 73 ASP A O 1
ATOM 605 N N . GLU A 1 74 ? -27.105 -48.855 -28.948 1.00 38.62 74 GLU A N 1
ATOM 606 C CA . GLU A 1 74 ? -26.638 -47.676 -28.191 1.00 38.62 74 GLU A CA 1
ATOM 607 C C . GLU A 1 74 ? -26.100 -47.962 -26.764 1.00 38.62 74 GLU A C 1
ATOM 609 O O . GLU A 1 74 ? -25.600 -47.047 -26.110 1.00 38.62 74 GLU A O 1
ATOM 614 N N . ASN A 1 75 ? -26.195 -49.187 -26.232 1.00 37.56 75 ASN A N 1
ATOM 615 C CA . ASN A 1 75 ? -26.066 -49.399 -24.779 1.00 37.56 75 ASN A CA 1
ATOM 616 C C . ASN A 1 75 ? -24.648 -49.638 -24.225 1.00 37.56 75 ASN A C 1
ATOM 618 O O . ASN A 1 75 ? -24.483 -49.520 -23.011 1.00 37.56 75 ASN A O 1
ATOM 622 N N . ASP A 1 76 ? -23.629 -49.906 -25.051 1.00 38.78 76 ASP A N 1
ATOM 623 C CA . ASP A 1 76 ? -22.277 -50.240 -24.543 1.00 38.78 76 ASP A CA 1
ATOM 624 C C . ASP A 1 76 ? -21.129 -49.351 -25.054 1.00 38.78 76 ASP A C 1
ATOM 626 O O . ASP A 1 76 ? -19.992 -49.467 -24.590 1.00 38.78 76 ASP A O 1
ATOM 630 N N . LEU A 1 77 ? -21.393 -48.383 -25.935 1.00 36.19 77 LEU A N 1
ATOM 631 C CA . LEU A 1 77 ? -20.369 -47.434 -26.387 1.00 36.19 77 LEU A CA 1
ATOM 632 C C . LEU A 1 77 ? -20.358 -46.175 -25.506 1.00 36.19 77 LEU A C 1
ATOM 634 O O . LEU A 1 77 ? -20.996 -45.168 -25.804 1.00 36.19 77 LEU A O 1
ATOM 638 N N . ARG A 1 78 ? -19.591 -46.205 -24.409 1.00 40.28 78 ARG A N 1
ATOM 639 C CA . ARG A 1 78 ? -19.311 -45.002 -23.603 1.00 40.28 78 ARG A CA 1
ATOM 640 C C . ARG A 1 78 ? -18.205 -44.169 -24.255 1.00 40.28 78 ARG A C 1
ATOM 642 O O . ARG A 1 78 ? -17.046 -44.575 -24.272 1.00 40.28 78 ARG A O 1
ATOM 649 N N . VAL A 1 79 ? -18.547 -42.985 -24.764 1.00 39.12 79 VAL A N 1
ATOM 650 C CA . VAL A 1 79 ? -17.574 -41.999 -25.266 1.00 39.12 79 VAL A CA 1
ATOM 651 C C . VAL A 1 79 ? -17.015 -41.190 -24.090 1.00 39.12 79 VAL A C 1
ATOM 653 O O . VAL A 1 79 ? -17.755 -40.485 -23.410 1.00 39.12 79 VAL A O 1
ATOM 656 N N . TRP A 1 80 ? -15.703 -41.277 -23.856 1.00 40.38 80 TRP A N 1
ATOM 657 C CA . TRP A 1 80 ? -15.033 -40.664 -22.695 1.00 40.38 80 TRP A CA 1
ATOM 658 C C . TRP A 1 80 ? -14.471 -39.254 -22.956 1.00 40.38 80 TRP A C 1
ATOM 660 O O . TRP A 1 80 ? -14.132 -38.540 -22.015 1.00 40.38 80 TRP A O 1
ATOM 670 N N . GLY A 1 81 ? -14.373 -38.823 -24.219 1.00 45.19 81 GLY A N 1
ATOM 671 C CA . GLY A 1 81 ? -13.880 -37.489 -24.575 1.00 45.19 81 GLY A CA 1
ATOM 672 C C . GLY A 1 81 ? -13.604 -37.306 -26.070 1.00 45.19 81 GLY A C 1
ATOM 673 O O . GLY A 1 81 ? -13.722 -38.241 -26.858 1.00 45.19 81 GLY A O 1
ATOM 674 N N . THR A 1 82 ? -13.217 -36.087 -26.459 1.00 45.84 82 THR A N 1
ATOM 675 C CA . THR A 1 82 ? -12.868 -35.717 -27.842 1.00 45.84 82 THR A CA 1
ATOM 676 C C . THR A 1 82 ? -11.381 -35.386 -27.940 1.00 45.84 82 THR A C 1
ATOM 678 O O . THR A 1 82 ? -10.868 -34.590 -27.154 1.00 45.84 82 THR A O 1
ATOM 681 N N . CYS A 1 83 ? -10.684 -35.971 -28.917 1.00 49.28 83 CYS A N 1
ATOM 682 C CA . CYS A 1 83 ? -9.291 -35.643 -29.209 1.00 49.28 83 CYS A CA 1
ATOM 683 C C . CYS A 1 83 ? -9.225 -34.546 -30.278 1.00 49.28 83 CYS A C 1
ATOM 685 O O . CYS A 1 83 ? -9.783 -34.701 -31.364 1.00 49.28 83 CYS A O 1
ATOM 687 N N . TYR A 1 84 ? -8.523 -33.452 -29.985 1.00 51.88 84 TYR A N 1
ATOM 688 C CA . TYR A 1 84 ? -8.312 -32.355 -30.926 1.00 51.88 84 TYR A CA 1
ATOM 689 C C . TYR A 1 84 ? -6.901 -32.425 -31.500 1.00 51.88 84 TYR A C 1
ATOM 691 O O . TYR A 1 84 ? -5.919 -32.524 -30.763 1.00 51.88 84 TYR A O 1
ATOM 699 N N . LYS A 1 85 ? -6.790 -32.350 -32.829 1.00 49.19 85 LYS A N 1
ATOM 700 C CA . LYS A 1 85 ? -5.499 -32.223 -33.506 1.00 49.19 85 LYS A CA 1
ATOM 701 C C . LYS A 1 85 ? -5.155 -30.746 -33.637 1.00 49.19 85 LYS A C 1
ATOM 703 O O . LYS A 1 85 ? -5.866 -30.005 -34.308 1.00 49.19 85 LYS A O 1
ATOM 708 N N . ILE A 1 86 ? -4.052 -30.340 -33.023 1.00 52.12 86 ILE A N 1
ATOM 709 C CA . ILE A 1 86 ? -3.548 -28.969 -33.097 1.00 52.12 86 ILE A CA 1
ATOM 710 C C . ILE A 1 86 ? -2.404 -28.935 -34.125 1.00 52.12 86 ILE A C 1
ATOM 712 O O . ILE A 1 86 ? -1.528 -29.805 -34.072 1.00 52.12 86 ILE A O 1
ATOM 716 N N . PRO A 1 87 ? -2.399 -27.985 -35.079 1.00 53.41 87 PRO A N 1
ATOM 717 C CA . PRO A 1 87 ? -1.260 -27.769 -35.967 1.00 53.41 87 PRO A CA 1
ATOM 718 C C . PRO A 1 87 ? 0.027 -27.512 -35.175 1.00 53.41 87 PRO A C 1
ATOM 720 O O . PRO A 1 87 ? 0.004 -26.830 -34.153 1.00 53.41 87 PRO A O 1
ATOM 723 N N . PHE A 1 88 ? 1.156 -28.040 -35.651 1.00 51.31 88 PHE A N 1
ATOM 724 C CA . PHE A 1 88 ? 2.431 -27.993 -34.924 1.00 51.31 88 PHE A CA 1
ATOM 725 C C . PHE A 1 88 ? 2.860 -26.562 -34.550 1.00 51.31 88 PHE A C 1
ATOM 727 O O . PHE A 1 88 ? 3.267 -26.318 -33.422 1.00 51.31 88 PHE A O 1
ATOM 734 N N . GLU A 1 89 ? 2.667 -25.605 -35.458 1.00 52.59 89 GLU A N 1
ATOM 735 C CA . GLU A 1 89 ? 2.951 -24.172 -35.270 1.00 52.59 89 GLU A CA 1
ATOM 736 C C . GLU A 1 89 ? 2.138 -23.492 -34.155 1.00 52.59 89 GLU A C 1
ATOM 738 O O . GLU A 1 89 ? 2.524 -22.440 -33.652 1.00 52.59 89 GLU A O 1
ATOM 743 N N . HIS A 1 90 ? 1.016 -24.085 -33.750 1.00 53.38 90 HIS A N 1
ATOM 744 C CA . HIS A 1 90 ? 0.167 -23.578 -32.674 1.00 53.38 90 HIS A CA 1
ATOM 745 C C . HIS A 1 90 ? 0.266 -24.417 -31.400 1.00 53.38 90 HIS A C 1
ATOM 747 O O . HIS A 1 90 ? -0.283 -24.022 -30.374 1.00 53.38 90 HIS A O 1
ATOM 753 N N . ALA A 1 91 ? 0.956 -25.561 -31.442 1.00 55.00 91 ALA A N 1
ATOM 754 C CA . ALA A 1 91 ? 0.998 -26.507 -30.334 1.00 55.00 91 ALA A CA 1
ATOM 755 C C . ALA A 1 91 ? 1.599 -25.882 -29.070 1.00 55.00 91 ALA A C 1
ATOM 757 O O . ALA A 1 91 ? 1.024 -26.020 -27.997 1.00 55.00 91 ALA A O 1
ATOM 758 N N . GLU A 1 92 ? 2.706 -25.150 -29.199 1.00 59.31 92 GLU A N 1
ATOM 759 C CA . GLU A 1 92 ? 3.388 -24.523 -28.061 1.00 59.31 92 GLU A CA 1
ATOM 760 C C . GLU A 1 92 ? 2.518 -23.452 -27.391 1.00 59.31 92 GLU A C 1
ATOM 762 O O . GLU A 1 92 ? 2.320 -23.483 -26.177 1.00 59.31 92 GLU A O 1
ATOM 767 N N . LYS A 1 93 ? 1.903 -22.573 -28.192 1.00 61.69 93 LYS A N 1
ATOM 768 C CA . LYS A 1 93 ? 0.975 -21.547 -27.700 1.00 61.69 93 LYS A CA 1
ATOM 769 C C . LYS A 1 93 ? -0.237 -22.166 -27.002 1.00 61.69 93 LYS A C 1
ATOM 771 O O . LYS A 1 93 ? -0.560 -21.785 -25.885 1.00 61.69 93 LYS A O 1
ATOM 776 N N . VAL A 1 94 ? -0.881 -23.149 -27.635 1.00 60.06 94 VAL A N 1
ATOM 777 C CA . VAL A 1 94 ? -2.076 -23.793 -27.071 1.00 60.06 94 VAL A CA 1
ATOM 778 C C . VAL A 1 94 ? -1.741 -24.562 -25.794 1.00 60.06 94 VAL A C 1
ATOM 780 O O . VAL A 1 94 ? -2.528 -24.539 -24.854 1.00 60.06 94 VAL A O 1
ATOM 783 N N . ILE A 1 95 ? -0.578 -25.216 -25.724 1.00 64.38 95 ILE A N 1
ATOM 784 C CA . ILE A 1 95 ? -0.128 -25.881 -24.498 1.00 64.38 95 ILE A CA 1
ATOM 785 C C . ILE A 1 95 ? 0.115 -24.859 -23.386 1.00 64.38 95 ILE A C 1
ATOM 787 O O . ILE A 1 95 ? -0.311 -25.114 -22.267 1.00 64.38 95 ILE A O 1
ATOM 791 N N . LYS A 1 96 ? 0.740 -23.712 -23.678 1.00 68.00 96 LYS A N 1
ATOM 792 C CA . LYS A 1 96 ? 0.965 -22.647 -22.688 1.00 68.00 96 LYS A CA 1
ATOM 793 C C . LYS A 1 96 ? -0.358 -22.100 -22.138 1.00 68.00 96 LYS A C 1
ATOM 795 O O . LYS A 1 96 ? -0.516 -22.000 -20.925 1.00 68.00 96 LYS A O 1
ATOM 800 N N . ASP A 1 97 ? -1.324 -21.835 -23.017 1.00 61.00 97 ASP A N 1
ATOM 801 C CA . ASP A 1 97 ? -2.655 -21.349 -22.632 1.00 61.00 97 ASP A CA 1
ATOM 802 C C . ASP A 1 97 ? -3.427 -22.392 -21.799 1.00 61.00 97 ASP A C 1
ATOM 804 O O . ASP A 1 97 ? -4.089 -22.054 -20.814 1.00 61.00 97 ASP A O 1
ATOM 808 N N . LEU A 1 98 ? -3.338 -23.676 -22.170 1.00 58.78 98 LEU A N 1
ATOM 809 C CA . LEU A 1 98 ? -3.958 -24.770 -21.419 1.00 58.78 98 LEU A CA 1
ATOM 810 C C . LEU A 1 98 ? -3.264 -25.019 -20.080 1.00 58.78 98 LEU A C 1
ATOM 812 O O . LEU A 1 98 ? -3.952 -25.231 -19.090 1.00 58.78 98 LEU A O 1
ATOM 816 N N . ASP A 1 99 ? -1.935 -24.961 -20.015 1.00 72.94 99 ASP A N 1
ATOM 817 C CA . ASP A 1 99 ? -1.190 -25.116 -18.764 1.00 72.94 99 ASP A CA 1
ATOM 818 C C . ASP A 1 99 ? -1.546 -23.994 -17.785 1.00 72.94 99 ASP A C 1
ATOM 820 O O . ASP A 1 99 ? -1.847 -24.276 -16.626 1.00 72.94 99 ASP A O 1
ATOM 824 N N . TYR A 1 100 ? -1.618 -22.745 -18.260 1.00 68.75 100 TYR A N 1
ATOM 825 C CA . TYR A 1 100 ? -2.080 -21.618 -17.449 1.00 68.75 100 TYR A CA 1
ATOM 826 C C . TYR A 1 100 ? -3.498 -21.846 -16.919 1.00 68.75 100 TYR A C 1
ATOM 828 O O . TYR A 1 100 ? -3.764 -21.652 -15.740 1.00 68.75 100 TYR A O 1
ATOM 836 N N . ARG A 1 101 ? -4.423 -22.291 -17.773 1.00 61.38 101 ARG A N 1
ATOM 837 C CA . ARG A 1 101 ? -5.825 -22.443 -17.375 1.00 61.38 101 ARG A CA 1
ATOM 838 C C . ARG A 1 101 ? -6.068 -23.647 -16.464 1.00 61.38 101 ARG A C 1
ATOM 840 O O . ARG A 1 101 ? -6.816 -23.528 -15.502 1.00 61.38 101 ARG A O 1
ATOM 847 N N . GLU A 1 102 ? -5.492 -24.801 -16.786 1.00 62.72 102 GLU A N 1
ATOM 848 C CA . GLU A 1 102 ? -5.827 -26.081 -16.152 1.00 62.72 102 GLU A CA 1
ATOM 849 C C . GLU A 1 102 ? -4.932 -26.378 -14.936 1.00 62.72 102 GLU A C 1
ATOM 851 O O . GLU A 1 102 ? -5.431 -26.843 -13.913 1.00 62.72 102 GLU A O 1
ATOM 856 N N . LEU A 1 103 ? -3.626 -26.075 -14.985 1.00 66.19 103 LEU A N 1
ATOM 857 C CA . LEU A 1 103 ? -2.731 -26.349 -13.848 1.00 66.19 103 LEU A CA 1
ATOM 858 C C . LEU A 1 103 ? -2.978 -25.378 -12.687 1.00 66.19 103 LEU A C 1
ATOM 860 O O . LEU A 1 103 ? -3.003 -25.804 -11.535 1.00 66.19 103 LEU A O 1
ATOM 864 N N . VAL A 1 104 ? -3.236 -24.094 -12.976 1.00 63.28 104 VAL A N 1
ATOM 865 C CA . VAL A 1 104 ? -3.619 -23.096 -11.952 1.00 63.28 104 VAL A CA 1
ATOM 866 C C . VAL A 1 104 ? -4.954 -23.466 -11.296 1.00 63.28 104 VAL A C 1
ATOM 868 O O . VAL A 1 104 ? -5.164 -23.221 -10.113 1.00 63.28 104 VAL A O 1
ATOM 871 N N . ALA A 1 105 ? -5.838 -24.125 -12.046 1.00 56.16 105 ALA A N 1
ATOM 872 C CA . ALA A 1 105 ? -7.109 -24.666 -11.572 1.00 56.16 105 ALA A CA 1
ATOM 873 C C . ALA A 1 105 ? -6.982 -25.966 -10.745 1.00 56.16 105 ALA A C 1
ATOM 875 O O . ALA A 1 105 ? -8.002 -26.518 -10.312 1.00 56.16 105 ALA A O 1
ATOM 876 N N . GLY A 1 106 ? -5.756 -26.464 -10.548 1.00 62.88 106 GLY A N 1
ATOM 877 C CA . GLY A 1 106 ? -5.448 -27.668 -9.779 1.00 62.88 106 GLY A CA 1
ATOM 878 C C . GLY A 1 106 ? -5.521 -28.980 -10.565 1.00 62.88 106 GLY A C 1
ATOM 879 O O . GLY A 1 106 ? -5.487 -30.040 -9.947 1.00 62.88 106 GLY A O 1
ATOM 880 N N . TYR A 1 107 ? -5.637 -28.955 -11.897 1.00 63.22 107 TYR A N 1
ATOM 881 C CA . TYR A 1 107 ? -5.616 -30.172 -12.718 1.00 63.22 107 TYR A CA 1
ATOM 882 C C . TYR A 1 107 ? -4.177 -30.660 -12.935 1.00 63.22 107 TYR A C 1
ATOM 884 O O . TYR A 1 107 ? -3.229 -29.885 -13.022 1.00 63.22 107 TYR A O 1
ATOM 892 N N . HIS A 1 108 ? -4.015 -31.968 -13.094 1.00 66.25 108 HIS A N 1
ATOM 893 C CA . HIS A 1 108 ? -2.763 -32.635 -13.423 1.00 66.25 108 HIS A CA 1
ATOM 894 C C . HIS A 1 108 ? -2.682 -32.914 -14.922 1.00 66.25 108 HIS A C 1
ATOM 896 O O . HIS A 1 108 ? -3.653 -33.346 -15.540 1.00 66.25 108 HIS A O 1
ATOM 902 N N . LYS A 1 109 ? -1.499 -32.742 -15.508 1.00 75.88 109 LYS A N 1
ATOM 903 C CA . LYS A 1 109 ? -1.218 -33.044 -16.917 1.00 75.88 109 LYS A CA 1
ATOM 904 C C . LYS A 1 109 ? -0.525 -34.399 -17.053 1.00 75.88 109 LYS A C 1
ATOM 906 O O . LYS A 1 109 ? 0.473 -34.655 -16.385 1.00 75.88 109 LYS A O 1
ATOM 911 N N . THR A 1 110 ? -1.012 -35.258 -17.945 1.00 69.44 110 THR A N 1
ATOM 912 C CA . THR A 1 110 ? -0.403 -36.560 -18.264 1.00 69.44 110 THR A CA 1
ATOM 913 C C . THR A 1 110 ? -0.465 -36.871 -19.761 1.00 69.44 110 THR A C 1
ATOM 915 O O . THR A 1 110 ? -1.125 -36.172 -20.529 1.00 69.44 110 THR A O 1
ATOM 918 N N . TYR A 1 111 ? 0.241 -37.920 -20.185 1.00 70.19 111 TYR A N 1
ATOM 919 C CA . TYR A 1 111 ? 0.289 -38.379 -21.571 1.00 70.19 111 TYR A CA 1
ATOM 920 C C . TYR A 1 111 ? -0.305 -39.780 -21.689 1.00 70.19 111 TYR A C 1
ATOM 922 O O . TYR A 1 111 ? 0.135 -40.705 -21.008 1.00 70.19 111 TYR A O 1
ATOM 930 N N . VAL A 1 112 ? -1.250 -39.959 -22.608 1.00 61.28 112 VAL A N 1
ATOM 931 C CA . VAL A 1 112 ? -1.912 -41.247 -22.865 1.00 61.28 112 VAL A CA 1
ATOM 932 C C . VAL A 1 112 ? -1.760 -41.661 -24.326 1.00 61.28 112 VAL A C 1
ATOM 934 O O . VAL A 1 112 ? -1.491 -40.838 -25.200 1.00 61.28 112 VAL A O 1
ATOM 937 N N . SER A 1 113 ? -1.909 -42.951 -24.619 1.00 61.50 113 SER A N 1
ATOM 938 C CA . SER A 1 113 ? -2.069 -43.405 -26.006 1.00 61.50 113 SER A CA 1
ATOM 939 C C . SER A 1 113 ? -3.554 -43.522 -26.321 1.00 61.50 113 SER A C 1
ATOM 941 O O . SER A 1 113 ? -4.309 -44.072 -25.525 1.00 61.50 113 SER A O 1
ATOM 943 N N . VAL A 1 114 ? -3.965 -42.989 -27.467 1.00 58.88 114 VAL A N 1
ATOM 944 C CA . VAL A 1 114 ? -5.337 -43.063 -27.972 1.00 58.88 114 VAL A CA 1
ATOM 945 C C . VAL A 1 114 ? -5.412 -44.226 -28.943 1.00 58.88 114 VAL A C 1
ATOM 947 O O . VAL A 1 114 ? -4.566 -44.336 -29.831 1.00 58.88 114 VAL A O 1
ATOM 950 N N . TYR A 1 115 ? -6.423 -45.070 -28.785 1.00 57.03 115 TYR A N 1
ATOM 951 C CA . TYR A 1 115 ? -6.649 -46.261 -29.594 1.00 57.03 115 TYR A CA 1
ATOM 952 C C . TYR A 1 115 ? -7.955 -46.108 -30.382 1.00 57.03 115 TYR A C 1
ATOM 954 O O . TYR A 1 115 ? -8.919 -45.557 -29.859 1.00 57.03 115 TYR A O 1
ATOM 962 N N . VAL A 1 116 ? -7.974 -46.555 -31.642 1.00 51.31 116 VAL A N 1
ATOM 963 C CA . VAL A 1 116 ? -9.204 -46.641 -32.463 1.00 51.31 116 VAL A CA 1
ATOM 964 C C . VAL A 1 116 ? -9.934 -47.964 -32.197 1.00 51.31 116 VAL A C 1
ATOM 966 O O . VAL A 1 116 ? -11.147 -48.055 -32.337 1.00 51.31 116 VAL A O 1
ATOM 969 N N . SER A 1 117 ? -9.184 -48.988 -31.796 1.00 50.47 117 SER A N 1
ATOM 970 C CA . SER A 1 117 ? -9.657 -50.290 -31.323 1.00 50.47 117 SER A CA 1
ATOM 971 C C . SER A 1 117 ? -8.598 -50.882 -30.394 1.00 50.47 117 SER A C 1
ATOM 973 O O . SER A 1 117 ? -7.458 -50.410 -30.407 1.00 50.47 117 SER A O 1
ATOM 975 N N . ASP A 1 118 ? -8.924 -51.941 -29.649 1.00 47.84 118 ASP A N 1
ATOM 976 C CA . ASP A 1 118 ? -8.029 -52.587 -28.667 1.00 47.84 118 ASP A CA 1
ATOM 977 C C . ASP A 1 118 ? -6.630 -52.936 -29.207 1.00 47.84 118 ASP A C 1
ATOM 979 O O . ASP A 1 118 ? -5.687 -53.135 -28.446 1.00 47.84 118 ASP A O 1
ATOM 983 N N . SER A 1 119 ? -6.474 -53.006 -30.532 1.00 48.69 119 SER A N 1
ATOM 984 C CA . SER A 1 119 ? -5.221 -53.354 -31.207 1.00 48.69 119 SER A CA 1
ATOM 985 C C . SER A 1 119 ? -4.595 -52.221 -32.035 1.00 48.69 119 SER A C 1
ATOM 987 O O . SER A 1 119 ? -3.465 -52.373 -32.500 1.00 48.69 119 SER A O 1
ATOM 989 N N . ILE A 1 120 ? -5.283 -51.092 -32.255 1.00 54.00 120 ILE A N 1
ATOM 990 C CA . ILE A 1 120 ? -4.835 -50.036 -33.182 1.00 54.00 120 ILE A CA 1
ATOM 991 C C . ILE A 1 120 ? -4.639 -48.717 -32.436 1.00 54.00 120 ILE A C 1
ATOM 993 O O . ILE A 1 120 ? -5.598 -48.045 -32.063 1.00 54.00 120 ILE A O 1
ATOM 997 N N . VAL A 1 121 ? -3.379 -48.304 -32.278 1.00 54.91 121 VAL A N 1
ATOM 998 C CA . VAL A 1 121 ? -3.017 -47.003 -31.694 1.00 54.91 121 VAL A CA 1
ATOM 999 C C . VAL A 1 121 ? -3.228 -45.889 -32.724 1.00 54.91 121 VAL A C 1
ATOM 1001 O O . VAL A 1 121 ? -2.516 -45.827 -33.724 1.00 54.91 121 VAL A O 1
ATOM 1004 N N . ALA A 1 122 ? -4.156 -44.975 -32.443 1.00 55.25 122 ALA A N 1
ATOM 1005 C CA . ALA A 1 122 ? -4.433 -43.771 -33.227 1.00 55.25 122 ALA A CA 1
ATOM 1006 C C . ALA A 1 122 ? -3.383 -42.670 -33.006 1.00 55.25 122 ALA A C 1
ATOM 1008 O O . ALA A 1 122 ? -2.950 -42.002 -33.941 1.00 55.25 122 ALA A O 1
ATOM 1009 N N . CYS A 1 123 ? -2.987 -42.459 -31.747 1.00 54.44 123 CYS A N 1
ATOM 1010 C CA . CYS A 1 123 ? -2.052 -41.411 -31.348 1.00 54.44 123 CYS A CA 1
ATOM 1011 C C . CYS A 1 123 ? -1.255 -41.861 -30.125 1.00 54.44 123 CYS A C 1
ATOM 1013 O O . CYS A 1 123 ? -1.824 -42.344 -29.148 1.00 54.44 123 CYS A O 1
ATOM 1015 N N . ARG A 1 124 ? 0.067 -41.689 -30.156 1.00 57.78 124 ARG A N 1
ATOM 1016 C CA . ARG A 1 124 ? 0.934 -41.935 -28.997 1.00 57.78 124 ARG A CA 1
ATOM 1017 C C . ARG A 1 124 ? 1.208 -40.605 -28.305 1.00 57.78 124 ARG A C 1
ATOM 1019 O O . ARG A 1 124 ? 1.631 -39.668 -28.972 1.00 57.78 124 ARG A O 1
ATOM 1026 N N . LYS A 1 125 ? 1.043 -40.562 -26.978 1.00 61.66 125 LYS A N 1
ATOM 1027 C CA . LYS A 1 125 ? 1.300 -39.384 -26.127 1.00 61.66 125 LYS A CA 1
ATOM 1028 C C . LYS A 1 125 ? 0.357 -38.196 -26.380 1.00 61.66 125 LYS A C 1
ATOM 1030 O O . LYS A 1 125 ? 0.800 -37.053 -26.449 1.00 61.66 125 LYS A O 1
ATOM 1035 N N . ALA A 1 126 ? -0.941 -38.450 -26.485 1.00 60.34 126 ALA A N 1
ATOM 1036 C CA . ALA A 1 126 ? -1.936 -37.390 -26.372 1.00 60.34 126 ALA A CA 1
ATOM 1037 C C . ALA A 1 126 ? -1.890 -36.776 -24.964 1.00 60.34 126 ALA A C 1
ATOM 1039 O O . ALA A 1 126 ? -1.794 -37.506 -23.978 1.00 60.34 126 ALA A O 1
ATOM 1040 N N . ILE A 1 127 ? -1.949 -35.448 -24.880 1.00 61.75 127 ILE A N 1
ATOM 1041 C CA . ILE A 1 127 ? -1.969 -34.714 -23.610 1.00 61.75 127 ILE A CA 1
ATOM 1042 C C . ILE A 1 127 ? -3.382 -34.769 -23.030 1.00 61.75 127 ILE A C 1
ATOM 1044 O O . ILE A 1 127 ? -4.352 -34.498 -23.738 1.00 61.75 127 ILE A O 1
ATOM 1048 N N . VAL A 1 128 ? -3.487 -35.090 -21.743 1.00 64.94 128 VAL A N 1
ATOM 1049 C CA . VAL A 1 128 ? -4.738 -35.076 -20.981 1.00 64.94 128 VAL A CA 1
ATOM 1050 C C . VAL A 1 128 ? -4.523 -34.312 -19.683 1.00 64.94 128 VAL A C 1
ATOM 1052 O O . VAL A 1 128 ? -3.557 -34.572 -18.967 1.00 64.94 128 VAL A O 1
ATOM 1055 N N . TYR A 1 129 ? -5.442 -33.397 -19.379 1.00 65.06 129 TYR A N 1
ATOM 1056 C CA . TYR A 1 129 ? -5.550 -32.747 -18.076 1.00 65.06 129 TYR A CA 1
ATOM 1057 C C . TYR A 1 129 ? -6.656 -33.443 -17.276 1.00 65.06 129 TYR A C 1
ATOM 1059 O O . TYR A 1 129 ? -7.728 -33.704 -17.821 1.00 65.06 129 TYR A O 1
ATOM 1067 N N . TYR A 1 130 ? -6.403 -33.789 -16.016 1.00 62.50 130 TYR A N 1
ATOM 1068 C CA . TYR A 1 130 ? -7.361 -34.477 -15.148 1.00 62.50 130 TYR A CA 1
ATOM 1069 C C . TYR A 1 130 ? -7.237 -33.990 -13.704 1.00 62.50 130 TYR A C 1
ATOM 1071 O O . TYR A 1 130 ? -6.149 -33.648 -13.262 1.00 62.50 130 TYR A O 1
ATOM 1079 N N . TYR A 1 131 ? -8.333 -33.980 -12.953 1.00 59.47 131 TYR A N 1
ATOM 1080 C CA . TYR A 1 131 ? -8.329 -33.630 -11.533 1.00 59.47 131 TYR A CA 1
ATOM 1081 C C . TYR A 1 131 ? -8.587 -34.880 -10.686 1.00 59.47 131 TYR A C 1
ATOM 1083 O O . TYR A 1 131 ? -9.510 -35.641 -10.988 1.00 59.47 131 TYR A O 1
ATOM 1091 N N . ASN A 1 132 ? -7.779 -35.104 -9.644 1.00 61.00 132 ASN A N 1
ATOM 1092 C CA . ASN A 1 132 ? -7.939 -36.229 -8.724 1.00 61.00 132 ASN A CA 1
ATOM 1093 C C . ASN A 1 132 ? -8.469 -35.738 -7.361 1.00 61.00 132 ASN A C 1
ATOM 1095 O O . ASN A 1 132 ? -7.683 -35.280 -6.536 1.00 61.00 132 ASN A O 1
ATOM 1099 N N . PRO A 1 133 ? -9.779 -35.860 -7.078 1.00 49.88 133 PRO A N 1
ATOM 1100 C CA . PRO A 1 133 ? -10.361 -35.383 -5.821 1.00 49.88 133 PRO A CA 1
ATOM 1101 C C . PRO A 1 133 ? -9.966 -36.219 -4.588 1.00 49.88 133 PRO A C 1
ATOM 1103 O O . PRO A 1 133 ? -10.338 -35.861 -3.472 1.00 49.88 133 PRO A O 1
ATOM 1106 N N . PHE A 1 134 ? -9.262 -37.344 -4.766 1.00 53.56 134 PHE A N 1
ATOM 1107 C CA . PHE A 1 134 ? -8.935 -38.289 -3.691 1.00 53.56 134 PHE A CA 1
ATOM 1108 C C . PHE A 1 134 ? -7.453 -38.294 -3.289 1.00 53.56 134 PHE A C 1
ATOM 1110 O O . PHE A 1 134 ? -7.087 -38.979 -2.332 1.00 53.56 134 PHE A O 1
ATOM 1117 N N . GLU A 1 135 ? -6.604 -37.512 -3.958 1.00 55.72 135 GLU A N 1
ATOM 1118 C CA . GLU A 1 135 ? -5.255 -37.200 -3.472 1.00 55.72 135 GLU A CA 1
ATOM 1119 C C . GLU A 1 135 ? -5.364 -36.182 -2.323 1.00 55.72 135 GLU A C 1
ATOM 1121 O O . GLU A 1 135 ? -5.312 -34.972 -2.513 1.00 55.72 135 GLU A O 1
ATOM 1126 N N . LYS A 1 136 ? -5.613 -36.683 -1.107 1.00 45.22 136 LYS A N 1
ATOM 1127 C CA . LYS A 1 136 ? -5.704 -35.873 0.116 1.00 45.22 136 LYS A CA 1
ATOM 1128 C C . LYS A 1 136 ? -4.320 -35.490 0.650 1.00 45.22 136 LYS A C 1
ATOM 1130 O O . LYS A 1 136 ? -3.534 -36.373 0.981 1.00 45.22 136 LYS A O 1
ATOM 1135 N N . GLU A 1 137 ? -4.134 -34.206 0.945 1.00 40.41 137 GLU A N 1
ATOM 1136 C CA . GLU A 1 137 ? -3.687 -33.803 2.285 1.00 40.41 137 GLU A CA 1
ATOM 1137 C C . GLU A 1 137 ? -4.942 -33.500 3.128 1.00 40.41 137 GLU A C 1
ATOM 1139 O O . GLU A 1 137 ? -5.894 -32.879 2.657 1.00 40.41 137 GLU A O 1
ATOM 1144 N N . GLU A 1 138 ? -4.986 -34.010 4.360 1.00 41.81 138 GLU A N 1
ATOM 1145 C CA . GLU A 1 138 ? -6.177 -34.156 5.222 1.00 41.81 138 GLU A CA 1
ATOM 1146 C C . GLU A 1 138 ? -6.832 -32.857 5.751 1.00 41.81 138 GLU A C 1
ATOM 1148 O O . GLU A 1 138 ? -7.578 -32.901 6.730 1.00 41.81 138 GLU A O 1
ATOM 1153 N N . SER A 1 139 ? -6.627 -31.696 5.130 1.00 41.06 139 SER A N 1
ATOM 1154 C CA . SER A 1 139 ? -7.161 -30.425 5.653 1.00 41.06 139 SER A CA 1
ATOM 1155 C C . SER A 1 139 ? -7.687 -29.419 4.626 1.00 41.06 139 SER A C 1
ATOM 1157 O O . SER A 1 139 ? -8.111 -28.338 5.032 1.00 41.06 139 SER A O 1
ATOM 1159 N N . ALA A 1 140 ? -7.739 -29.743 3.334 1.00 39.25 140 ALA A N 1
ATOM 1160 C CA . ALA A 1 140 ? -8.240 -28.809 2.328 1.00 39.25 140 ALA A CA 1
ATOM 1161 C C . ALA A 1 140 ? -9.692 -29.118 1.927 1.00 39.25 140 ALA A C 1
ATOM 1163 O O . ALA A 1 140 ? -10.011 -30.208 1.450 1.00 39.25 140 ALA A O 1
ATOM 1164 N N . GLU A 1 141 ? -10.577 -28.131 2.095 1.00 45.16 141 GLU A N 1
ATOM 1165 C CA . GLU A 1 141 ? -11.809 -28.025 1.308 1.00 45.16 141 GLU A CA 1
ATOM 1166 C C . GLU A 1 141 ? -11.475 -28.173 -0.189 1.00 45.16 141 GLU A C 1
ATOM 1168 O O . GLU A 1 141 ? -10.372 -27.824 -0.610 1.00 45.16 141 GLU A O 1
ATOM 1173 N N . ILE A 1 142 ? -12.412 -28.709 -0.981 1.00 46.72 142 ILE A N 1
ATOM 1174 C CA . ILE A 1 142 ? -12.277 -28.929 -2.434 1.00 46.72 142 ILE A CA 1
ATOM 1175 C C . ILE A 1 142 ? -11.655 -27.679 -3.082 1.00 46.72 142 ILE A C 1
ATOM 1177 O O . ILE A 1 142 ? -12.315 -26.653 -3.216 1.00 46.72 142 ILE A O 1
ATOM 1181 N N . SER A 1 143 ? -10.371 -27.752 -3.443 1.00 46.16 143 SER A N 1
ATOM 1182 C CA . SER A 1 143 ? -9.574 -26.575 -3.820 1.00 46.16 143 SER A CA 1
ATOM 1183 C C . SER A 1 143 ? -9.742 -26.163 -5.279 1.00 46.16 143 SER A C 1
ATOM 1185 O O . SER A 1 143 ? -9.337 -25.066 -5.657 1.00 46.16 143 SER A O 1
ATOM 1187 N N . SER A 1 144 ? -10.342 -27.019 -6.113 1.00 48.62 144 SER A N 1
ATOM 1188 C CA . SER A 1 144 ? -10.614 -26.672 -7.504 1.00 48.62 144 SER A CA 1
ATOM 1189 C C . SER A 1 144 ? -11.990 -26.008 -7.616 1.00 48.62 144 SER A C 1
ATOM 1191 O O . SER A 1 144 ? -13.001 -26.668 -7.351 1.00 48.62 144 SER A O 1
ATOM 1193 N N . PRO A 1 145 ? -12.076 -24.745 -8.081 1.00 47.44 145 PRO A N 1
ATOM 1194 C CA . PRO A 1 145 ? -13.354 -24.055 -8.281 1.00 47.44 145 PRO A CA 1
ATOM 1195 C C . PRO A 1 145 ? -14.200 -24.669 -9.412 1.00 47.44 145 PRO A C 1
ATOM 1197 O O . PRO A 1 145 ? -15.281 -24.178 -9.721 1.00 47.44 145 PRO A O 1
ATOM 1200 N N . PHE A 1 146 ? -13.722 -25.751 -10.033 1.00 48.16 146 PHE A N 1
ATOM 1201 C CA . PHE A 1 146 ? -14.322 -26.403 -11.192 1.00 48.16 146 PHE A CA 1
ATOM 1202 C C . PHE A 1 146 ? -14.940 -27.774 -10.872 1.00 48.16 146 PHE A C 1
ATOM 1204 O O . PHE A 1 146 ? -15.321 -28.499 -11.792 1.00 48.16 146 PHE A O 1
ATOM 1211 N N . VAL A 1 147 ? -15.044 -28.147 -9.590 1.00 43.12 147 VAL A N 1
ATOM 1212 C CA . VAL A 1 147 ? -15.557 -29.455 -9.153 1.00 43.12 147 VAL A CA 1
ATOM 1213 C C . VAL A 1 147 ? -16.907 -29.301 -8.456 1.00 43.12 147 VAL A C 1
ATOM 1215 O O . VAL A 1 147 ? -17.028 -28.632 -7.435 1.00 43.12 147 VAL A O 1
ATOM 1218 N N . GLY A 1 148 ? -17.922 -29.987 -8.986 1.00 45.00 148 GLY A N 1
ATOM 1219 C CA . GLY A 1 148 ? -19.267 -30.056 -8.409 1.00 45.00 148 GLY A CA 1
ATOM 1220 C C . GLY A 1 148 ? -20.320 -29.213 -9.146 1.00 45.00 148 GLY A C 1
ATOM 1221 O O . GLY A 1 148 ? -20.005 -28.462 -10.071 1.00 45.00 148 GLY A O 1
ATOM 1222 N N . PRO A 1 149 ? -21.608 -29.372 -8.793 1.00 43.16 149 PRO A N 1
ATOM 1223 C CA . PRO A 1 149 ? -22.696 -28.629 -9.415 1.00 43.16 149 PRO A CA 1
ATOM 1224 C C . PRO A 1 149 ? -22.656 -27.157 -8.983 1.00 43.16 149 PRO A C 1
ATOM 1226 O O . PRO A 1 149 ? -23.069 -26.805 -7.880 1.00 43.16 149 PRO A O 1
ATOM 1229 N N . GLU A 1 150 ? -22.172 -26.283 -9.862 1.00 51.94 150 GLU A N 1
ATOM 1230 C CA . GLU A 1 150 ? -22.179 -24.841 -9.617 1.00 51.94 150 GLU A CA 1
ATOM 1231 C C . GLU A 1 150 ? -23.575 -24.244 -9.871 1.00 51.94 150 GLU A C 1
ATOM 1233 O O . GLU A 1 150 ? -24.240 -24.558 -10.867 1.00 51.94 150 GLU A O 1
ATOM 1238 N N . ASN A 1 151 ? -24.025 -23.376 -8.961 1.00 57.72 151 ASN A N 1
ATOM 1239 C CA . ASN A 1 151 ? -25.325 -22.715 -9.035 1.00 57.72 151 ASN A CA 1
ATOM 1240 C C . ASN A 1 151 ? -25.421 -21.810 -10.282 1.00 57.72 151 ASN A C 1
ATOM 1242 O O . ASN A 1 151 ? -24.599 -20.911 -10.461 1.00 57.72 151 ASN A O 1
ATOM 1246 N N . LEU A 1 152 ? -26.467 -22.010 -11.098 1.00 61.09 152 LEU A N 1
ATOM 1247 C CA . LEU A 1 152 ? -26.733 -21.274 -12.346 1.00 61.09 152 LEU A CA 1
ATOM 1248 C C . LEU A 1 152 ? -26.630 -19.748 -12.171 1.00 61.09 152 LEU A C 1
ATOM 1250 O O . LEU A 1 152 ? -26.032 -19.073 -13.006 1.00 61.09 152 LEU A O 1
ATOM 1254 N N . CYS A 1 153 ? -27.174 -19.203 -11.079 1.00 58.84 153 CYS A N 1
ATOM 1255 C CA . CYS A 1 153 ? -27.171 -17.766 -10.811 1.00 58.84 153 CYS A CA 1
ATOM 1256 C C . CYS A 1 153 ? -25.764 -17.243 -10.492 1.00 58.84 153 CYS A C 1
ATOM 1258 O O . CYS A 1 153 ? -25.416 -16.141 -10.913 1.00 58.84 153 CYS A O 1
ATOM 1260 N N . CYS A 1 154 ? -24.947 -18.024 -9.777 1.00 57.34 154 CYS A N 1
ATOM 1261 C CA . CYS A 1 154 ? -23.559 -17.668 -9.479 1.00 57.34 154 CYS A CA 1
ATOM 1262 C C . CYS A 1 154 ? -22.720 -17.634 -10.759 1.00 57.34 154 CYS A C 1
ATOM 1264 O O . CYS A 1 154 ? -22.073 -16.623 -11.038 1.00 57.34 154 CYS A O 1
ATOM 1266 N N . THR A 1 155 ? -22.818 -18.681 -11.587 1.00 65.94 155 THR A N 1
ATOM 1267 C CA . THR A 1 155 ? -22.146 -18.726 -12.891 1.00 65.94 155 THR A CA 1
ATOM 1268 C C . THR A 1 155 ? -22.617 -17.571 -13.791 1.00 65.94 155 THR A C 1
ATOM 1270 O O . THR A 1 155 ? -21.801 -16.913 -14.435 1.00 65.94 155 THR A O 1
ATOM 1273 N N . ALA A 1 156 ? -23.921 -17.268 -13.811 1.00 74.19 156 ALA A N 1
ATOM 1274 C CA . ALA A 1 156 ? -24.473 -16.164 -14.596 1.00 74.19 156 ALA A CA 1
ATOM 1275 C C . ALA A 1 156 ? -23.956 -14.791 -14.132 1.00 74.19 156 ALA A C 1
ATOM 1277 O O . ALA A 1 156 ? -23.587 -13.959 -14.958 1.00 74.19 156 ALA A O 1
ATOM 1278 N N . MET A 1 157 ? -23.871 -14.548 -12.820 1.00 64.00 157 MET A N 1
ATOM 1279 C CA . MET A 1 157 ? -23.316 -13.301 -12.279 1.00 64.00 157 MET A CA 1
ATOM 1280 C C . MET A 1 157 ? -21.840 -13.120 -12.630 1.00 64.00 157 MET A C 1
ATOM 1282 O O . MET A 1 157 ? -21.434 -12.007 -12.968 1.00 64.00 157 MET A O 1
ATOM 1286 N N . LEU A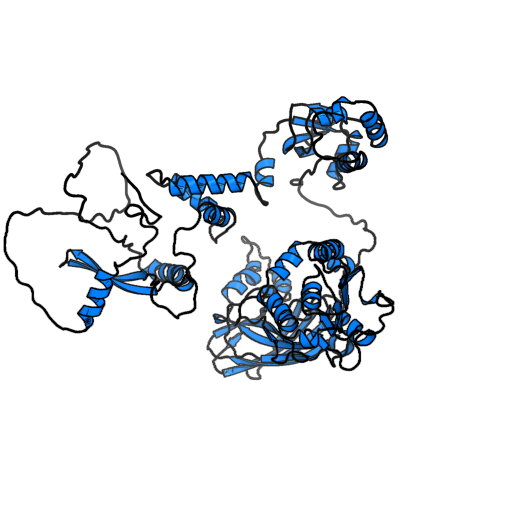 1 158 ? -21.054 -14.198 -12.577 1.00 64.12 158 LEU A N 1
ATOM 1287 C CA . LEU A 1 158 ? -19.647 -14.172 -12.959 1.00 64.12 158 LEU A CA 1
ATOM 1288 C C . LEU A 1 158 ? -19.506 -13.822 -14.449 1.00 64.12 158 LEU A C 1
ATOM 1290 O O . LEU A 1 158 ? -18.840 -12.853 -14.802 1.00 64.12 158 LEU A O 1
ATOM 1294 N N . ILE A 1 159 ? -20.223 -14.532 -15.326 1.00 71.00 159 ILE A N 1
ATOM 1295 C CA . ILE A 1 159 ? -20.189 -14.297 -16.779 1.00 71.00 159 ILE A CA 1
ATOM 1296 C C . ILE A 1 159 ? -20.656 -12.882 -17.142 1.00 71.00 159 ILE A C 1
ATOM 1298 O O . ILE A 1 159 ? -20.058 -12.248 -18.012 1.00 71.00 159 ILE A O 1
ATOM 1302 N N . ALA A 1 160 ? -21.695 -12.370 -16.476 1.00 70.75 160 ALA A N 1
ATOM 1303 C CA . ALA A 1 160 ? -22.216 -11.027 -16.722 1.00 70.75 160 ALA A CA 1
ATOM 1304 C C . ALA A 1 160 ? -21.185 -9.923 -16.418 1.00 70.75 160 ALA A C 1
ATOM 1306 O O . ALA A 1 160 ? -21.203 -8.875 -17.072 1.00 70.75 160 ALA A O 1
ATOM 1307 N N . ARG A 1 161 ? -20.303 -10.150 -15.431 1.00 65.56 161 ARG A N 1
ATOM 1308 C CA . ARG A 1 161 ? -19.371 -9.151 -14.878 1.00 65.56 161 ARG A CA 1
ATOM 1309 C C . ARG A 1 161 ? -17.926 -9.301 -15.360 1.00 65.56 161 ARG A C 1
ATOM 1311 O O . ARG A 1 161 ? -17.192 -8.318 -15.335 1.00 65.56 161 ARG A O 1
ATOM 1318 N N . SER A 1 162 ? -17.510 -10.493 -15.777 1.00 62.97 162 SER A N 1
ATOM 1319 C CA . SER A 1 162 ? -16.124 -10.777 -16.163 1.00 62.97 162 SER A CA 1
ATOM 1320 C C . SER A 1 162 ? -15.789 -10.347 -17.596 1.00 62.97 162 SER A C 1
ATOM 1322 O O . SER A 1 162 ? -16.593 -10.485 -18.522 1.00 62.97 162 SER A O 1
ATOM 1324 N N . PHE A 1 163 ? -14.550 -9.889 -17.776 1.00 66.75 163 PHE A N 1
ATOM 1325 C CA . PHE A 1 163 ? -13.958 -9.503 -19.056 1.00 66.75 163 PHE A CA 1
ATOM 1326 C C . PHE A 1 163 ? -12.668 -10.283 -19.294 1.00 66.75 163 PHE A C 1
ATOM 1328 O O . PHE A 1 163 ? -11.855 -10.425 -18.383 1.00 66.75 163 PHE A O 1
ATOM 1335 N N . GLY A 1 164 ? -12.484 -10.767 -20.518 1.00 54.88 164 GLY A N 1
ATOM 1336 C CA . GLY A 1 164 ? -11.233 -11.358 -20.979 1.00 54.88 164 GLY A CA 1
ATOM 1337 C C . GLY A 1 164 ? -10.578 -10.518 -22.073 1.00 54.88 164 GLY A C 1
ATOM 1338 O O . GLY A 1 164 ? -11.147 -9.545 -22.568 1.00 54.88 164 GLY A O 1
ATOM 1339 N N . HIS A 1 165 ? -9.398 -10.954 -22.515 1.00 41.84 165 HIS A N 1
ATOM 1340 C CA . HIS A 1 165 ? -8.632 -10.325 -23.601 1.00 41.84 165 HIS A CA 1
ATOM 1341 C C . HIS A 1 165 ? -9.426 -10.168 -24.915 1.00 41.84 165 HIS A C 1
ATOM 1343 O O . HIS A 1 165 ? -9.131 -9.295 -25.724 1.00 41.84 165 HIS A O 1
ATOM 1349 N N . SER A 1 166 ? -10.450 -11.001 -25.136 1.00 48.56 166 SER A N 1
ATOM 1350 C CA . SER A 1 166 ? -11.319 -10.963 -26.323 1.00 48.56 166 SER A CA 1
ATOM 1351 C C . SER A 1 166 ? -12.641 -10.203 -26.118 1.00 48.56 166 SER A C 1
ATOM 1353 O O . SER A 1 166 ? -13.505 -10.252 -26.997 1.00 48.56 166 SER A O 1
ATOM 1355 N N . GLY A 1 167 ? -12.819 -9.523 -24.978 1.00 55.62 167 GLY A N 1
ATOM 1356 C CA . GLY A 1 167 ? -14.023 -8.762 -24.630 1.00 55.62 167 GLY A CA 1
ATOM 1357 C C . GLY A 1 167 ? -14.832 -9.353 -23.461 1.00 55.62 167 GLY A C 1
ATOM 1358 O O . GLY A 1 167 ? -14.327 -10.203 -22.722 1.00 55.62 167 GLY A O 1
ATOM 1359 N N . PRO A 1 168 ? -16.084 -8.897 -23.258 1.00 71.19 168 PRO A N 1
ATOM 1360 C CA . PRO A 1 168 ? -16.952 -9.398 -22.194 1.00 71.19 168 PRO A CA 1
ATOM 1361 C C . PRO A 1 168 ? -17.233 -10.898 -22.344 1.00 71.19 168 PRO A C 1
ATOM 1363 O O . PRO A 1 168 ? -17.601 -11.369 -23.424 1.00 71.19 168 PRO A O 1
ATOM 1366 N N . ASN A 1 169 ? -17.166 -11.650 -21.245 1.00 76.69 169 ASN A N 1
ATOM 1367 C CA . ASN A 1 169 ? -17.401 -13.099 -21.280 1.00 76.69 169 ASN A CA 1
ATOM 1368 C C . ASN A 1 169 ? -18.851 -13.454 -21.666 1.00 76.69 169 ASN A C 1
ATOM 1370 O O . ASN A 1 169 ? -19.102 -14.493 -22.279 1.00 76.69 169 ASN A O 1
ATOM 1374 N N . ARG A 1 170 ? -19.810 -12.570 -21.372 1.00 80.69 170 ARG A N 1
ATOM 1375 C CA . ARG A 1 170 ? -21.210 -12.687 -21.815 1.00 80.69 170 ARG A CA 1
ATOM 1376 C C . ARG A 1 170 ? -21.380 -12.717 -23.339 1.00 80.69 170 ARG A C 1
ATOM 1378 O O . ARG A 1 170 ? -22.185 -13.497 -23.837 1.00 80.69 170 ARG A O 1
ATOM 1385 N N . ASP A 1 171 ? -20.573 -11.969 -24.091 1.00 76.44 171 ASP A N 1
ATOM 1386 C CA . ASP A 1 171 ? -20.671 -11.924 -25.557 1.00 76.44 171 ASP A CA 1
ATOM 1387 C C . ASP A 1 171 ? -20.210 -13.244 -26.178 1.00 76.44 171 ASP A C 1
ATOM 1389 O O . ASP A 1 171 ? -20.662 -13.645 -27.252 1.00 76.44 171 ASP A O 1
ATOM 1393 N N . TYR A 1 172 ? -19.284 -13.929 -25.507 1.00 75.50 172 TYR A N 1
ATOM 1394 C CA . TYR A 1 172 ? -18.898 -15.286 -25.865 1.00 75.50 172 TYR A CA 1
ATOM 1395 C C . TYR A 1 172 ? -20.042 -16.269 -25.593 1.00 75.50 172 TYR A C 1
ATOM 1397 O O . TYR A 1 172 ? -20.356 -17.079 -26.461 1.00 75.50 172 TYR A O 1
ATOM 1405 N N . LEU A 1 173 ? -20.711 -16.167 -24.437 1.00 81.06 173 LEU A N 1
ATOM 1406 C CA . LEU A 1 173 ? -21.866 -17.008 -24.106 1.00 81.06 173 LEU A CA 1
ATOM 1407 C C . LEU A 1 173 ? -23.019 -16.829 -25.112 1.00 81.06 173 LEU A C 1
ATOM 1409 O O . LEU A 1 173 ? -23.623 -17.818 -25.523 1.00 81.06 173 LEU A O 1
ATOM 1413 N N . TYR A 1 174 ? -23.302 -15.599 -25.548 1.00 82.50 174 TYR A N 1
ATOM 1414 C CA . TYR A 1 174 ? -24.348 -15.326 -26.541 1.00 82.50 174 TYR A CA 1
ATOM 1415 C C . TYR A 1 174 ? -24.008 -15.886 -27.913 1.00 82.50 174 TYR A C 1
ATOM 1417 O O . TYR A 1 174 ? -24.823 -16.595 -28.499 1.00 82.50 174 TYR A O 1
ATOM 1425 N N . ARG A 1 175 ? -22.778 -15.662 -28.384 1.00 78.06 175 ARG A N 1
ATOM 1426 C CA . ARG A 1 175 ? -22.314 -16.253 -29.643 1.00 78.06 175 ARG A CA 1
ATOM 1427 C C . ARG A 1 175 ? -22.328 -17.775 -29.586 1.00 78.06 175 ARG A C 1
ATOM 1429 O O . ARG A 1 175 ? -22.734 -18.405 -30.556 1.00 78.06 175 ARG A O 1
ATOM 1436 N N . LEU A 1 176 ? -21.946 -18.363 -28.452 1.00 75.00 176 LEU A N 1
ATOM 1437 C CA . LEU A 1 176 ? -22.034 -19.804 -28.238 1.00 75.00 176 LEU A CA 1
ATOM 1438 C C . LEU A 1 176 ? -23.485 -20.288 -28.344 1.00 75.00 176 LEU A C 1
ATOM 1440 O O . LEU A 1 176 ? -23.744 -21.244 -29.063 1.00 75.00 176 LEU A O 1
ATOM 1444 N N . HIS A 1 177 ? -24.430 -19.615 -27.688 1.00 79.69 177 HIS A N 1
ATOM 1445 C CA . HIS A 1 177 ? -25.849 -19.964 -27.756 1.00 79.69 177 HIS A CA 1
ATOM 1446 C C . HIS A 1 177 ? -26.429 -19.859 -29.176 1.00 79.69 177 HIS A C 1
ATOM 1448 O O . HIS A 1 177 ? -27.207 -20.719 -29.572 1.00 79.69 177 HIS A O 1
ATOM 1454 N N . GLU A 1 178 ? -26.017 -18.855 -29.955 1.00 73.44 178 GLU A N 1
ATOM 1455 C CA . GLU A 1 178 ? -26.456 -18.667 -31.347 1.00 73.44 178 GLU A CA 1
ATOM 1456 C C . GLU A 1 178 ? -25.882 -19.708 -32.316 1.00 73.44 178 GLU A C 1
ATOM 1458 O O . GLU A 1 178 ? -26.551 -20.097 -33.271 1.00 73.44 178 GLU A O 1
ATOM 1463 N N . HIS A 1 179 ? -24.644 -20.152 -32.090 1.00 71.38 179 HIS A N 1
ATOM 1464 C CA . HIS A 1 179 ? -23.940 -21.072 -32.989 1.00 71.38 179 HIS A CA 1
ATOM 1465 C C . HIS A 1 179 ? -24.092 -22.544 -32.586 1.00 71.38 179 HIS A C 1
ATOM 1467 O O . HIS A 1 179 ? -23.591 -23.423 -33.291 1.00 71.38 179 HIS A O 1
ATOM 1473 N N . LEU A 1 180 ? -24.769 -22.835 -31.470 1.00 60.19 180 LEU A N 1
ATOM 1474 C CA . LEU A 1 180 ? -25.083 -24.202 -31.072 1.00 60.19 180 LEU A CA 1
ATOM 1475 C C . LEU A 1 180 ? -26.211 -24.755 -31.965 1.00 60.19 180 LEU A C 1
ATOM 1477 O O . LEU A 1 180 ? -27.319 -24.223 -31.959 1.00 60.19 180 LEU A O 1
ATOM 1481 N N . PRO A 1 181 ? -25.969 -25.845 -32.718 1.00 46.38 181 PRO A N 1
ATOM 1482 C CA . PRO A 1 181 ? -26.949 -26.395 -33.658 1.00 46.38 181 PRO A CA 1
ATOM 1483 C C . PRO A 1 181 ? -28.143 -27.079 -32.969 1.00 46.38 181 PRO A C 1
ATOM 1485 O O . PRO A 1 181 ? -29.149 -27.356 -33.617 1.00 46.38 181 PRO A O 1
ATOM 1488 N N . ILE A 1 182 ? -28.039 -27.363 -31.665 1.00 55.69 182 ILE A N 1
ATOM 1489 C CA . ILE A 1 182 ? -29.085 -27.965 -30.832 1.00 55.69 182 ILE A CA 1
ATOM 1490 C C . ILE A 1 182 ? -29.244 -27.100 -29.579 1.00 55.69 182 ILE A C 1
ATOM 1492 O O . ILE A 1 182 ? -28.254 -26.711 -28.959 1.00 55.69 182 ILE A O 1
ATOM 1496 N N . LEU A 1 183 ? -30.492 -26.803 -29.211 1.00 55.28 183 LEU A N 1
ATOM 1497 C CA . LEU A 1 183 ? -30.828 -25.939 -28.081 1.00 55.28 183 LEU A CA 1
ATOM 1498 C C . LEU A 1 183 ? -30.482 -26.630 -26.746 1.00 55.28 183 LEU A C 1
ATOM 1500 O O . LEU A 1 183 ? -31.258 -27.437 -26.233 1.00 55.28 183 LEU A O 1
ATOM 1504 N N . ASP A 1 184 ? -29.312 -26.323 -26.184 1.00 60.81 184 ASP A N 1
ATOM 1505 C CA . ASP A 1 184 ? -28.915 -26.799 -24.856 1.00 60.81 184 ASP A CA 1
ATOM 1506 C C . ASP A 1 184 ? -29.684 -26.022 -23.771 1.00 60.81 184 ASP A C 1
ATOM 1508 O O . ASP A 1 184 ? -29.588 -24.794 -23.672 1.00 60.81 184 ASP A O 1
ATOM 1512 N N . LYS A 1 185 ? -30.477 -26.740 -22.963 1.00 64.06 185 LYS A N 1
ATOM 1513 C CA . LYS A 1 185 ? -31.353 -26.146 -21.938 1.00 64.06 185 LYS A CA 1
ATOM 1514 C C . LYS A 1 185 ? -30.575 -25.414 -20.852 1.00 64.06 185 LYS A C 1
ATOM 1516 O O . LYS A 1 185 ? -31.072 -24.423 -20.322 1.00 64.06 185 LYS A O 1
ATOM 1521 N N . TYR A 1 186 ? -29.380 -25.890 -20.517 1.00 63.09 186 TYR A N 1
ATOM 1522 C CA . TYR A 1 186 ? -28.551 -25.267 -19.501 1.00 63.09 186 TYR A CA 1
ATOM 1523 C C . TYR A 1 186 ? -27.944 -23.964 -20.026 1.00 63.09 186 TYR A C 1
ATOM 1525 O O . TYR A 1 186 ? -28.024 -22.938 -19.354 1.00 63.09 186 TYR A O 1
ATOM 1533 N N . ILE A 1 187 ? -27.386 -23.973 -21.242 1.00 69.88 187 ILE A N 1
ATOM 1534 C CA . ILE A 1 187 ? -26.869 -22.753 -21.880 1.00 69.88 187 ILE A CA 1
ATOM 1535 C C . ILE A 1 187 ? -28.000 -21.747 -22.104 1.00 69.88 187 ILE A C 1
ATOM 1537 O O . ILE A 1 187 ? -27.804 -20.565 -21.840 1.00 69.88 187 ILE A O 1
ATOM 1541 N N . GLY A 1 188 ? -29.189 -22.205 -22.507 1.00 75.81 188 GLY A N 1
ATOM 1542 C CA . GLY A 1 188 ? -30.384 -21.365 -22.606 1.00 75.81 188 GLY A CA 1
ATOM 1543 C C . GLY A 1 188 ? -30.744 -20.704 -21.273 1.00 75.81 188 GLY A C 1
ATOM 1544 O O . GLY A 1 188 ? -30.821 -19.480 -21.203 1.00 75.81 188 GLY A O 1
ATOM 1545 N N . ALA A 1 189 ? -30.860 -21.485 -20.195 1.00 74.50 189 ALA A N 1
ATOM 1546 C CA . ALA A 1 189 ? -31.145 -20.960 -18.858 1.00 74.50 189 ALA A CA 1
ATOM 1547 C C . ALA A 1 189 ? -30.043 -20.012 -18.350 1.00 74.50 189 ALA A C 1
ATOM 1549 O O . ALA A 1 189 ? -30.324 -19.011 -17.691 1.00 74.50 189 ALA A O 1
ATOM 1550 N N . LEU A 1 190 ? -28.779 -20.291 -18.680 1.00 75.00 190 LEU A N 1
ATOM 1551 C CA . LEU A 1 190 ? -27.651 -19.440 -18.315 1.00 75.00 190 LEU A CA 1
ATOM 1552 C C . LEU A 1 190 ? -27.696 -18.110 -19.076 1.00 75.00 190 LEU A C 1
ATOM 1554 O O . LEU A 1 190 ? -27.496 -17.063 -18.470 1.00 75.00 190 LEU A O 1
ATOM 1558 N N . VAL A 1 191 ? -28.012 -18.132 -20.373 1.00 82.56 191 VAL A N 1
ATOM 1559 C CA . VAL A 1 191 ? -28.228 -16.930 -21.192 1.00 82.56 191 VAL A CA 1
ATOM 1560 C C . VAL A 1 191 ? -29.392 -16.107 -20.654 1.00 82.56 191 VAL A C 1
ATOM 1562 O O . VAL A 1 191 ? -29.256 -14.894 -20.524 1.00 82.56 191 VAL A O 1
ATOM 1565 N N . GLU A 1 192 ? -30.510 -16.738 -20.297 1.00 81.69 192 GLU A N 1
ATOM 1566 C CA . GLU A 1 192 ? -31.662 -16.059 -19.697 1.00 81.69 192 GLU A CA 1
ATOM 1567 C C . GLU A 1 192 ? -31.305 -15.409 -18.356 1.00 81.69 192 GLU A C 1
ATOM 1569 O O . GLU A 1 192 ? -31.618 -14.238 -18.144 1.00 81.69 192 GLU A O 1
ATOM 1574 N N . CYS A 1 193 ? -30.582 -16.112 -17.477 1.00 75.94 193 CYS A N 1
ATOM 1575 C CA . CYS A 1 193 ? -30.109 -15.544 -16.216 1.00 75.94 193 CYS A CA 1
ATOM 1576 C C . CYS A 1 193 ? -29.123 -14.387 -16.428 1.00 75.94 193 CYS A C 1
ATOM 1578 O O . CYS A 1 193 ? -29.266 -13.358 -15.771 1.00 75.94 193 CYS A O 1
ATOM 1580 N N . VAL A 1 194 ? -28.150 -14.510 -17.341 1.00 73.62 194 VAL A N 1
ATOM 1581 C CA . VAL A 1 194 ? -27.197 -13.425 -17.651 1.00 73.62 194 VAL A CA 1
ATOM 1582 C C . VAL A 1 194 ? -27.946 -12.213 -18.210 1.00 73.62 194 VAL A C 1
ATOM 1584 O O . VAL A 1 194 ? -27.756 -11.112 -17.701 1.00 73.62 194 VAL A O 1
ATOM 1587 N N . ARG A 1 195 ? -28.879 -12.406 -19.151 1.00 79.38 195 ARG A N 1
ATOM 1588 C CA . ARG A 1 195 ? -29.739 -11.334 -19.687 1.00 79.38 195 ARG A CA 1
ATOM 1589 C C . ARG A 1 195 ? -30.622 -10.703 -18.608 1.00 79.38 195 ARG A C 1
ATOM 1591 O O . ARG A 1 195 ? -30.799 -9.488 -18.584 1.00 79.38 195 ARG A O 1
ATOM 1598 N N . SER A 1 196 ? -31.144 -11.501 -17.676 1.00 71.50 196 SER A N 1
ATOM 1599 C CA . SER A 1 196 ? -31.910 -11.002 -16.530 1.00 71.50 196 SER A CA 1
ATOM 1600 C C . SER A 1 196 ? -31.038 -10.156 -15.598 1.00 71.50 196 SER A C 1
ATOM 1602 O O . SER A 1 196 ? -31.485 -9.112 -15.130 1.00 71.50 196 SER A O 1
ATOM 1604 N N . ILE A 1 197 ? -29.790 -10.554 -15.351 1.00 66.75 197 ILE A N 1
ATOM 1605 C CA . ILE A 1 197 ? -28.834 -9.777 -14.550 1.00 66.75 197 ILE A CA 1
ATOM 1606 C C . ILE A 1 197 ? -28.466 -8.473 -15.269 1.00 66.75 197 ILE A C 1
ATOM 1608 O O . ILE A 1 197 ? -28.455 -7.416 -14.639 1.00 66.75 197 ILE A O 1
ATOM 1612 N N . GLU A 1 198 ? -28.248 -8.519 -16.586 1.00 57.44 198 GLU A N 1
ATOM 1613 C CA . GLU A 1 198 ? -28.030 -7.324 -17.410 1.00 57.44 198 GLU A CA 1
ATOM 1614 C C . GLU A 1 198 ? -29.218 -6.358 -17.364 1.00 57.44 198 GLU A C 1
ATOM 1616 O O . GLU A 1 198 ? -29.020 -5.146 -17.305 1.00 57.44 198 GLU A O 1
ATOM 1621 N N . SER A 1 199 ? -30.447 -6.884 -17.330 1.00 51.81 199 SER A N 1
ATOM 1622 C CA . SER A 1 199 ? -31.660 -6.065 -17.229 1.00 51.81 199 SER A CA 1
ATOM 1623 C C . SER A 1 199 ? -31.849 -5.398 -15.859 1.00 51.81 199 SER A C 1
ATOM 1625 O O . SER A 1 199 ? -32.527 -4.379 -15.781 1.00 51.81 199 SER A O 1
ATOM 1627 N N . HIS A 1 200 ? -31.243 -5.937 -14.791 1.00 42.06 200 HIS A N 1
ATOM 1628 C CA . HIS A 1 200 ? -31.411 -5.441 -13.417 1.00 42.06 200 HIS A CA 1
ATOM 1629 C C . HIS A 1 200 ? -30.226 -4.599 -12.903 1.00 42.06 200 HIS A C 1
ATOM 1631 O O . HIS A 1 200 ? -30.406 -3.854 -11.944 1.00 42.06 200 HIS A O 1
ATOM 1637 N N . TYR A 1 201 ? -29.035 -4.672 -13.521 1.00 38.97 201 TYR A N 1
ATOM 1638 C CA . TYR A 1 201 ? -27.858 -3.866 -13.145 1.00 38.97 201 TYR A CA 1
ATOM 1639 C C . TYR A 1 201 ? -26.906 -3.580 -14.331 1.00 38.97 201 TYR A C 1
ATOM 1641 O O . TYR A 1 201 ? -25.885 -4.260 -14.479 1.00 38.97 201 TYR A O 1
ATOM 1649 N N . PRO A 1 202 ? -27.146 -2.546 -15.157 1.00 34.09 202 PRO A N 1
ATOM 1650 C CA . PRO A 1 202 ? -26.175 -2.123 -16.160 1.00 34.09 202 PRO A CA 1
ATOM 1651 C C . PRO A 1 202 ? -25.160 -1.136 -15.559 1.00 34.09 202 PRO A C 1
ATOM 1653 O O . PRO A 1 202 ? -25.499 0.003 -15.245 1.00 34.09 202 PRO A O 1
ATOM 1656 N N . MET A 1 203 ? -23.890 -1.541 -15.448 1.00 31.81 203 MET A N 1
ATOM 1657 C CA . MET A 1 203 ? -22.780 -0.596 -15.269 1.00 31.81 203 MET A CA 1
ATOM 1658 C C . MET A 1 203 ? -22.151 -0.210 -16.621 1.00 31.81 203 MET A C 1
ATOM 1660 O O . MET A 1 203 ? -21.645 -1.039 -17.374 1.00 31.81 203 MET A O 1
ATOM 1664 N N . ASN A 1 204 ? -22.213 1.099 -16.874 1.00 43.78 204 ASN A N 1
ATOM 1665 C CA . ASN A 1 204 ? -21.294 2.004 -17.577 1.00 43.78 204 ASN A CA 1
ATOM 1666 C C . ASN A 1 204 ? -20.944 1.929 -19.079 1.00 43.78 204 ASN A C 1
ATOM 1668 O O . ASN A 1 204 ? -20.213 2.804 -19.526 1.00 43.78 204 ASN A O 1
ATOM 1672 N N . ASN A 1 205 ? -21.529 1.054 -19.904 1.00 39.72 205 ASN A N 1
ATOM 1673 C CA . ASN A 1 205 ? -21.457 1.215 -21.380 1.00 39.72 205 ASN A CA 1
ATOM 1674 C C . ASN A 1 205 ? -22.827 1.307 -22.084 1.00 39.72 205 ASN A C 1
ATOM 1676 O O . ASN A 1 205 ? -22.913 1.729 -23.238 1.00 39.72 205 ASN A O 1
ATOM 1680 N N . SER A 1 206 ? -23.919 0.994 -21.386 1.00 41.34 206 SER A N 1
ATOM 1681 C CA . SER A 1 206 ? -25.273 0.953 -21.958 1.00 41.34 206 SER A CA 1
ATOM 1682 C C . SER A 1 206 ? -25.897 2.342 -22.163 1.00 41.34 206 SER A C 1
ATOM 1684 O O . SER A 1 206 ? -26.675 2.533 -23.094 1.00 41.34 206 SER A O 1
ATOM 1686 N N . ILE A 1 207 ? -25.515 3.343 -21.359 1.00 42.50 207 ILE A N 1
ATOM 1687 C CA . ILE A 1 207 ? -26.069 4.709 -21.442 1.00 42.50 207 ILE A CA 1
ATOM 1688 C C . ILE A 1 207 ? -25.671 5.383 -22.767 1.00 42.50 207 ILE A C 1
ATOM 1690 O O . ILE A 1 207 ? -26.506 6.006 -23.418 1.00 42.50 207 ILE A O 1
ATOM 1694 N N . GLN A 1 208 ? -24.439 5.178 -23.248 1.00 38.91 208 GLN A N 1
ATOM 1695 C CA . GLN A 1 208 ? -23.999 5.736 -24.534 1.00 38.91 208 GLN A CA 1
ATOM 1696 C C . GLN A 1 208 ? -24.683 5.087 -25.748 1.00 38.91 208 GLN A C 1
ATOM 1698 O O . GLN A 1 208 ? -24.933 5.770 -26.738 1.00 38.91 208 GLN A O 1
ATOM 1703 N N . MET A 1 209 ? -24.988 3.787 -25.690 1.00 41.16 209 MET A N 1
ATOM 1704 C CA . MET A 1 209 ? -25.692 3.069 -26.763 1.00 41.16 209 MET A CA 1
ATOM 1705 C C . MET A 1 209 ? -27.172 3.467 -26.829 1.00 41.16 209 MET A C 1
ATOM 1707 O O . MET A 1 209 ? -27.689 3.740 -27.910 1.00 41.16 209 MET A O 1
ATOM 1711 N N . VAL A 1 210 ? -27.836 3.589 -25.677 1.00 42.16 210 VAL A N 1
ATOM 1712 C CA . VAL A 1 210 ? -29.254 3.969 -25.597 1.00 42.16 210 VAL A CA 1
ATOM 1713 C C . VAL A 1 210 ? -29.479 5.434 -26.000 1.00 42.16 210 VAL A C 1
ATOM 1715 O O . VAL A 1 210 ? -30.425 5.727 -26.731 1.00 42.16 210 VAL A O 1
ATOM 1718 N N . LEU A 1 211 ? -28.573 6.352 -25.640 1.00 40.62 211 LEU A N 1
ATOM 1719 C CA . LEU A 1 211 ? -28.633 7.763 -26.058 1.00 40.62 211 LEU A CA 1
ATOM 1720 C C . LEU A 1 211 ? -28.385 7.986 -27.565 1.00 40.62 211 LEU A C 1
ATOM 1722 O O . LEU A 1 211 ? -28.753 9.043 -28.078 1.00 40.62 211 LEU A O 1
ATOM 1726 N N . ARG A 1 212 ? -27.802 7.009 -28.278 1.00 43.31 212 ARG A N 1
ATOM 1727 C CA . ARG A 1 212 ? -27.557 7.054 -29.736 1.00 43.31 212 ARG A CA 1
ATOM 1728 C C . ARG A 1 212 ? -28.726 6.553 -30.587 1.00 43.31 212 ARG A C 1
ATOM 1730 O O . ARG A 1 212 ? -28.699 6.736 -31.800 1.00 43.31 212 ARG A O 1
ATOM 1737 N N . THR A 1 213 ? -29.739 5.931 -29.985 1.00 53.62 213 THR A N 1
ATOM 1738 C CA . THR A 1 213 ? -30.977 5.562 -30.692 1.00 53.62 213 THR A CA 1
ATOM 1739 C C . THR A 1 213 ? -31.753 6.825 -31.089 1.00 53.62 213 THR A C 1
ATOM 1741 O O . THR A 1 213 ? -31.659 7.838 -30.398 1.00 53.62 213 THR A O 1
ATOM 1744 N N . GLU A 1 214 ? -32.535 6.820 -32.175 1.00 54.38 214 GLU A N 1
ATOM 1745 C CA . GLU A 1 214 ? -33.392 7.975 -32.522 1.00 54.38 214 GLU A CA 1
ATOM 1746 C C . GLU A 1 214 ? -34.688 8.025 -31.693 1.00 54.38 214 GLU A C 1
ATOM 1748 O O . GLU A 1 214 ? -35.314 9.078 -31.580 1.00 54.38 214 GLU A O 1
ATOM 1753 N N . GLU A 1 215 ? -35.058 6.924 -31.037 1.00 64.62 215 GLU A N 1
ATOM 1754 C CA . GLU A 1 215 ? -36.334 6.783 -30.334 1.00 64.62 215 GLU A CA 1
ATOM 1755 C C . GLU A 1 215 ? -36.344 7.494 -28.970 1.00 64.62 215 GLU A C 1
ATOM 1757 O O . GLU A 1 215 ? -35.380 7.459 -28.201 1.00 64.62 215 GLU A O 1
ATOM 1762 N N . TYR A 1 216 ? -37.444 8.186 -28.678 1.00 79.81 216 TYR A N 1
ATOM 1763 C CA . TYR A 1 216 ? -37.753 8.810 -27.390 1.00 79.81 216 TYR A CA 1
ATOM 1764 C C . TYR A 1 216 ? -39.275 8.856 -27.223 1.00 79.81 216 TYR A C 1
ATOM 1766 O O . TYR A 1 216 ? -40.007 9.005 -28.202 1.00 79.81 216 TYR A O 1
ATOM 1774 N N . LYS A 1 217 ? -39.762 8.752 -25.985 1.00 77.50 217 LYS A N 1
ATOM 1775 C CA . LYS A 1 217 ? -41.202 8.706 -25.685 1.00 77.50 217 LYS A CA 1
ATOM 1776 C C . LYS A 1 217 ? -41.840 10.080 -25.487 1.00 77.50 217 LYS A C 1
ATOM 1778 O O . LYS A 1 217 ? -43.058 10.214 -25.581 1.00 77.50 217 LYS A O 1
ATOM 1783 N N . GLY A 1 218 ? -41.037 11.121 -25.263 1.00 82.75 218 GLY A N 1
ATOM 1784 C CA . GLY A 1 218 ? -41.557 12.472 -25.070 1.00 82.75 218 GLY A CA 1
ATOM 1785 C C . GLY A 1 218 ? -40.556 13.594 -25.310 1.00 82.75 218 GLY A C 1
ATOM 1786 O O . GLY A 1 218 ? -39.344 13.381 -25.377 1.00 82.75 218 GLY A O 1
ATOM 1787 N N . LYS A 1 219 ? -41.090 14.809 -25.450 1.00 88.69 219 LYS A N 1
ATOM 1788 C CA . LYS A 1 219 ? -40.336 16.056 -25.605 1.00 88.69 219 LYS A CA 1
ATOM 1789 C C . LYS A 1 219 ? -40.656 17.017 -24.474 1.00 88.69 219 LYS A C 1
ATOM 1791 O O . LYS A 1 219 ? -41.824 17.279 -24.199 1.00 88.69 219 LYS A O 1
ATOM 1796 N N . ILE A 1 220 ? -39.627 17.620 -23.899 1.00 86.19 220 ILE A N 1
ATOM 1797 C CA . ILE A 1 220 ? -39.750 18.672 -22.892 1.00 86.19 220 ILE A CA 1
ATOM 1798 C C . ILE A 1 220 ? -39.220 19.969 -23.503 1.00 86.19 220 ILE A C 1
ATOM 1800 O O . ILE A 1 220 ? -38.036 20.087 -23.805 1.00 86.19 220 ILE A O 1
ATOM 1804 N N . TYR A 1 221 ? -40.100 20.944 -23.702 1.00 84.62 221 TYR A N 1
ATOM 1805 C CA . TYR A 1 221 ? -39.745 22.252 -24.239 1.00 84.62 221 TYR A CA 1
ATOM 1806 C C . TYR A 1 221 ? -39.332 23.196 -23.124 1.00 84.62 221 TYR A C 1
ATOM 1808 O O . TYR A 1 221 ? -40.070 23.367 -22.151 1.00 84.62 221 TYR A O 1
ATOM 1816 N N . ILE A 1 222 ? -38.186 23.844 -23.292 1.00 85.25 222 ILE A N 1
ATOM 1817 C CA . ILE A 1 222 ? -37.608 24.750 -22.301 1.00 85.25 222 ILE A CA 1
ATOM 1818 C C . ILE A 1 222 ? -37.321 26.127 -22.896 1.00 85.25 222 ILE A C 1
ATOM 1820 O O . ILE A 1 222 ? -37.142 26.262 -24.106 1.00 85.25 222 ILE A O 1
ATOM 1824 N N . ASP A 1 223 ? -37.299 27.155 -22.049 1.00 83.38 223 ASP A N 1
ATOM 1825 C CA . ASP A 1 223 ? -36.923 28.505 -22.475 1.00 83.38 223 ASP A CA 1
ATOM 1826 C C . ASP A 1 223 ? -35.409 28.708 -22.600 1.00 83.38 223 ASP A C 1
ATOM 1828 O O . ASP A 1 223 ? -34.600 27.915 -22.125 1.00 83.38 223 ASP A O 1
ATOM 1832 N N . GLN A 1 224 ? -35.026 29.828 -23.212 1.00 79.56 224 GLN A N 1
ATOM 1833 C CA . GLN A 1 224 ? -33.633 30.181 -23.477 1.00 79.56 224 GLN A CA 1
ATOM 1834 C C . GLN A 1 224 ? -32.769 30.275 -22.203 1.00 79.56 224 GLN A C 1
ATOM 1836 O O . GLN A 1 224 ? -31.562 30.016 -22.249 1.00 79.56 224 GLN A O 1
ATOM 1841 N N . GLY A 1 225 ? -33.364 30.625 -21.056 1.00 77.00 225 GLY A N 1
ATOM 1842 C CA . GLY A 1 225 ? -32.667 30.676 -19.770 1.00 77.00 225 GLY A CA 1
ATOM 1843 C C . GLY A 1 225 ? -32.307 29.278 -19.272 1.00 77.00 225 GLY A C 1
ATOM 1844 O O . GLY A 1 225 ? -31.171 29.040 -18.853 1.00 77.00 225 GLY A O 1
ATOM 1845 N N . ALA A 1 226 ? -33.243 28.338 -19.389 1.00 73.12 226 ALA A N 1
ATOM 1846 C CA . ALA A 1 226 ? -33.013 26.927 -19.112 1.00 73.12 226 ALA A CA 1
ATOM 1847 C C . ALA A 1 226 ? -32.051 26.279 -20.121 1.00 73.12 226 ALA A C 1
ATOM 1849 O O . ALA A 1 226 ? -31.153 25.548 -19.702 1.00 73.12 226 ALA A O 1
ATOM 1850 N N . THR A 1 227 ? -32.157 26.609 -21.412 1.00 72.81 227 THR A N 1
ATOM 1851 C CA . THR A 1 227 ? -31.212 26.160 -22.449 1.00 72.81 227 THR A CA 1
ATOM 1852 C C . THR A 1 227 ? -29.789 26.594 -22.110 1.00 72.81 227 THR A C 1
ATOM 1854 O O . THR A 1 227 ? -28.869 25.782 -22.101 1.00 72.81 227 THR A O 1
ATOM 1857 N N . SER A 1 228 ? -29.598 27.865 -21.746 1.00 69.75 228 SER A N 1
ATOM 1858 C CA . SER A 1 228 ? -28.281 28.396 -21.368 1.00 69.75 228 SER A CA 1
ATOM 1859 C C . SER A 1 228 ? -27.736 27.733 -20.098 1.00 69.75 228 SER A C 1
ATOM 1861 O O . SER A 1 228 ? -26.539 27.461 -20.000 1.00 69.75 228 SER A O 1
ATOM 1863 N N . ALA A 1 229 ? -28.607 27.439 -19.127 1.00 63.84 229 ALA A N 1
ATOM 1864 C CA . ALA A 1 229 ? -28.226 26.763 -17.890 1.00 63.84 229 ALA A CA 1
ATOM 1865 C C . ALA A 1 229 ? -27.769 25.313 -18.125 1.00 63.84 229 ALA A C 1
ATOM 1867 O O . ALA A 1 229 ? -26.762 24.904 -17.537 1.00 63.84 229 ALA A O 1
ATOM 1868 N N . LEU A 1 230 ? -28.467 24.577 -18.999 1.00 62.00 230 LEU A N 1
ATOM 1869 C CA . LEU A 1 230 ? -28.088 23.221 -19.402 1.00 62.00 230 LEU A CA 1
ATOM 1870 C C . LEU A 1 230 ? -26.778 23.213 -20.203 1.00 62.00 230 LEU A C 1
ATOM 1872 O O . LEU A 1 230 ? -25.921 22.373 -19.947 1.00 62.00 230 LEU A O 1
ATOM 1876 N N . SER A 1 231 ? -26.575 24.185 -21.097 1.00 56.66 231 SER A N 1
ATOM 1877 C CA . SER A 1 231 ? -25.391 24.229 -21.966 1.00 56.66 231 SER A CA 1
ATOM 1878 C C . SER A 1 231 ? -24.107 24.724 -21.284 1.00 56.66 231 SER A C 1
ATOM 1880 O O . SER A 1 231 ? -23.022 24.351 -21.719 1.00 56.66 231 SER A O 1
ATOM 1882 N N . GLN A 1 232 ? -24.179 25.570 -20.244 1.00 47.16 232 GLN A N 1
ATOM 1883 C CA . GLN A 1 232 ? -22.991 26.278 -19.724 1.00 47.16 232 GLN A CA 1
ATOM 1884 C C . GLN A 1 232 ? -22.544 25.910 -18.298 1.00 47.16 232 GLN A C 1
ATOM 1886 O O . GLN A 1 232 ? -21.422 26.255 -17.934 1.00 47.16 232 GLN A O 1
ATOM 1891 N N . LYS A 1 233 ? -23.379 25.292 -17.442 1.00 44.62 233 LYS A N 1
ATOM 1892 C CA . LYS A 1 233 ? -23.092 25.253 -15.983 1.00 44.62 233 LYS A CA 1
ATOM 1893 C C . LYS A 1 233 ? -23.267 23.913 -15.254 1.00 44.62 233 LYS A C 1
ATOM 1895 O O . LYS A 1 233 ? -23.155 23.917 -14.031 1.00 44.62 233 LYS A O 1
ATOM 1900 N N . SER A 1 234 ? -23.530 22.791 -15.931 1.00 43.91 234 SER A N 1
ATOM 1901 C CA . SER A 1 234 ? -23.827 21.498 -15.263 1.00 43.91 234 SER A CA 1
ATOM 1902 C C . SER A 1 234 ? -24.898 21.621 -14.163 1.00 43.91 234 SER A C 1
ATOM 1904 O O . SER A 1 234 ? -24.746 21.080 -13.069 1.00 43.91 234 SER A O 1
ATOM 1906 N N . LYS A 1 235 ? -25.952 22.413 -14.400 1.00 46.16 235 LYS A N 1
ATOM 1907 C CA . LYS A 1 235 ? -27.030 22.635 -13.424 1.00 46.16 235 LYS A CA 1
ATOM 1908 C C . LYS A 1 235 ? -28.276 21.841 -13.811 1.00 46.16 235 LYS A C 1
ATOM 1910 O O . LYS A 1 235 ? -28.597 21.749 -14.989 1.00 46.16 235 LYS A O 1
ATOM 1915 N N . ASN A 1 236 ? -28.990 21.335 -12.804 1.00 49.56 236 ASN A N 1
ATOM 1916 C CA . ASN A 1 236 ? -30.271 20.638 -12.971 1.00 49.56 236 ASN A CA 1
ATOM 1917 C C . ASN A 1 236 ? -31.327 21.559 -13.605 1.00 49.56 236 ASN A C 1
ATOM 1919 O O . ASN A 1 236 ? -31.363 22.758 -13.300 1.00 49.56 236 ASN A O 1
ATOM 1923 N N . LEU A 1 237 ? -32.210 20.999 -14.435 1.00 58.38 237 LEU A N 1
ATOM 1924 C CA . LEU A 1 237 ? -33.311 21.741 -15.039 1.00 58.38 237 LEU A CA 1
ATOM 1925 C C . LEU A 1 237 ? -34.328 22.118 -13.953 1.00 58.38 237 LEU A C 1
ATOM 1927 O O . LEU A 1 237 ? -34.886 21.264 -13.267 1.00 58.38 237 LEU A O 1
ATOM 1931 N N . LEU A 1 238 ? -34.574 23.417 -13.787 1.00 58.72 238 LEU A N 1
ATOM 1932 C CA . LEU A 1 238 ? -35.596 23.917 -12.869 1.00 58.72 238 LEU A CA 1
ATOM 1933 C C . LEU A 1 238 ? -36.966 23.909 -13.554 1.00 58.72 238 LEU A C 1
ATOM 1935 O O . LEU A 1 238 ? -37.089 24.349 -14.698 1.00 58.72 238 LEU A O 1
ATOM 1939 N N . ALA A 1 239 ? -38.008 23.501 -12.826 1.00 60.72 239 ALA A N 1
ATOM 1940 C CA . ALA A 1 239 ? -39.380 23.418 -13.337 1.00 60.72 239 ALA A CA 1
ATOM 1941 C C . ALA A 1 239 ? -39.906 24.745 -13.932 1.00 60.72 239 ALA A C 1
ATOM 1943 O O . ALA A 1 239 ? -40.686 24.736 -14.884 1.00 60.72 239 ALA A O 1
ATOM 1944 N N . CYS A 1 240 ? -39.415 25.893 -13.447 1.00 70.44 240 CYS A N 1
ATOM 1945 C CA . CYS A 1 240 ? -39.766 27.220 -13.962 1.00 70.44 240 CYS A CA 1
ATOM 1946 C C . CYS A 1 240 ? -39.340 27.461 -15.418 1.00 70.44 240 CYS A C 1
ATOM 1948 O O . CYS A 1 240 ? -39.944 28.288 -16.095 1.00 70.44 240 CYS A O 1
ATOM 1950 N N . GLY A 1 241 ? -38.301 26.763 -15.881 1.00 73.19 241 GLY A N 1
ATOM 1951 C CA . GLY A 1 241 ? -37.784 26.871 -17.242 1.00 73.19 241 GLY A CA 1
ATOM 1952 C C . GLY A 1 241 ? -38.509 25.979 -18.249 1.00 73.19 241 GLY A C 1
ATOM 1953 O O . GLY A 1 241 ? -38.252 26.093 -19.445 1.00 73.19 241 GLY A O 1
ATOM 1954 N N . ILE A 1 242 ? -39.409 25.102 -17.788 1.00 83.50 242 ILE A N 1
ATOM 1955 C CA . ILE A 1 242 ? -40.192 24.202 -18.640 1.00 83.50 242 ILE A CA 1
ATOM 1956 C C . ILE A 1 242 ? -41.414 24.953 -19.158 1.00 83.50 242 ILE A C 1
ATOM 1958 O O . ILE A 1 242 ? -42.211 25.494 -18.391 1.00 83.50 242 ILE A O 1
ATOM 1962 N N . ARG A 1 243 ? -41.558 24.980 -20.480 1.00 84.44 243 ARG A N 1
ATOM 1963 C CA . ARG A 1 243 ? -42.613 25.696 -21.199 1.00 84.44 243 ARG A CA 1
ATOM 1964 C C . ARG A 1 243 ? -43.671 24.780 -21.775 1.00 84.44 243 ARG A C 1
ATOM 1966 O O . ARG A 1 243 ? -44.802 25.235 -21.912 1.00 84.44 243 ARG A O 1
ATOM 1973 N N . ASN A 1 244 ? -43.326 23.535 -22.103 1.00 85.62 244 ASN A N 1
ATOM 1974 C CA . ASN A 1 244 ? -44.301 22.543 -22.545 1.00 85.62 244 ASN A CA 1
ATOM 1975 C C . ASN A 1 244 ? -43.775 21.106 -22.425 1.00 85.62 244 ASN A C 1
ATOM 1977 O O . ASN A 1 244 ? -42.563 20.898 -22.418 1.00 85.62 244 ASN A O 1
ATOM 1981 N N . VAL A 1 245 ? -44.674 20.120 -22.394 1.00 87.44 245 VAL A N 1
ATOM 1982 C CA . VAL A 1 245 ? -44.340 18.686 -22.380 1.00 87.44 245 VAL A CA 1
ATOM 1983 C C . VAL A 1 245 ? -45.245 17.933 -23.353 1.00 87.44 245 VAL A C 1
ATOM 1985 O O . VAL A 1 245 ? -46.468 17.977 -23.227 1.00 87.44 245 VAL A O 1
ATOM 1988 N N . PHE A 1 246 ? -44.646 17.211 -24.297 1.00 85.00 246 PHE A N 1
ATOM 1989 C CA . PHE A 1 246 ? -45.339 16.409 -25.307 1.00 85.00 246 PHE A CA 1
ATOM 1990 C C . PHE A 1 246 ? -44.981 14.928 -25.183 1.00 85.00 246 PHE A C 1
ATOM 1992 O O . PHE A 1 246 ? -43.828 14.595 -24.920 1.00 85.00 246 PHE A O 1
ATOM 1999 N N . GLY A 1 247 ? -45.952 14.056 -25.456 1.00 86.75 247 GLY A N 1
ATOM 2000 C CA . GLY A 1 247 ? -45.839 12.610 -25.249 1.00 86.75 247 GLY A CA 1
ATOM 2001 C C . GLY A 1 247 ? -46.281 12.187 -23.847 1.00 86.75 247 GLY A C 1
ATOM 2002 O O . GLY A 1 247 ? -46.326 13.012 -22.935 1.00 86.75 247 GLY A O 1
ATOM 2003 N N . GLU A 1 248 ? -46.625 10.910 -23.701 1.00 85.19 248 GLU A N 1
ATOM 2004 C CA . GLU A 1 248 ? -46.868 10.270 -22.406 1.00 85.19 248 GLU A CA 1
ATOM 2005 C C . GLU A 1 248 ? -45.676 9.366 -22.097 1.00 85.19 248 GLU A C 1
ATOM 2007 O O . GLU A 1 248 ? -45.306 8.516 -22.909 1.00 85.19 248 GLU A O 1
ATOM 2012 N N . PHE A 1 249 ? -45.047 9.594 -20.951 1.00 83.19 249 PHE A N 1
ATOM 2013 C CA . PHE A 1 249 ? -43.866 8.870 -20.501 1.00 83.19 249 PHE A CA 1
ATOM 2014 C C . PHE A 1 249 ? -43.881 8.768 -18.979 1.00 83.19 249 PHE A C 1
ATOM 2016 O O . PHE A 1 249 ? -44.400 9.658 -18.300 1.00 83.19 249 PHE A O 1
ATOM 2023 N N . GLU A 1 250 ? -43.306 7.691 -18.464 1.00 75.12 250 GLU A N 1
ATOM 2024 C CA . GLU A 1 250 ? -43.178 7.425 -17.034 1.00 75.12 250 GLU A CA 1
ATOM 2025 C C . GLU A 1 250 ? -41.755 7.735 -16.549 1.00 75.12 250 GLU A C 1
ATOM 2027 O O . GLU A 1 250 ? -40.893 8.192 -17.306 1.00 75.12 250 GLU A O 1
ATOM 2032 N N . GLN A 1 251 ? -41.507 7.524 -15.259 1.00 65.19 251 GLN A N 1
ATOM 2033 C CA . GLN A 1 251 ? -40.148 7.554 -14.730 1.00 65.19 251 GLN A CA 1
ATOM 2034 C C . GLN A 1 251 ? -39.256 6.532 -15.470 1.00 65.19 251 GLN A C 1
ATOM 2036 O O . GLN A 1 251 ? -39.701 5.444 -15.823 1.00 65.19 251 GLN A O 1
ATOM 2041 N N . ASP A 1 252 ? -37.998 6.907 -15.693 1.00 57.19 252 ASP A N 1
ATOM 2042 C CA . ASP A 1 252 ? -36.936 6.163 -16.377 1.00 57.19 252 ASP A CA 1
ATOM 2043 C C . ASP A 1 252 ? -37.153 5.957 -17.890 1.00 57.19 252 ASP A C 1
ATOM 2045 O O . ASP A 1 252 ? -36.377 5.267 -18.549 1.00 57.19 252 ASP A O 1
ATOM 2049 N N . ASP A 1 253 ? -38.144 6.629 -18.488 1.00 69.44 253 ASP A N 1
ATOM 2050 C CA . ASP A 1 253 ? -38.313 6.689 -19.942 1.00 69.44 253 ASP A CA 1
ATOM 2051 C C . ASP A 1 253 ? -37.384 7.726 -20.603 1.00 69.44 253 ASP A C 1
ATOM 2053 O O . ASP A 1 253 ? -37.072 8.779 -20.041 1.00 69.44 253 ASP A O 1
ATOM 2057 N N . ILE A 1 254 ? -36.968 7.456 -21.846 1.00 67.06 254 ILE A N 1
ATOM 2058 C CA . ILE A 1 254 ? -36.093 8.346 -22.627 1.00 67.06 254 ILE A CA 1
ATOM 2059 C C . ILE A 1 254 ? -36.900 9.512 -23.204 1.00 67.06 254 ILE A C 1
ATOM 2061 O O . ILE A 1 254 ? -37.849 9.316 -23.970 1.00 67.06 254 ILE A O 1
ATOM 2065 N N . VAL A 1 255 ? -36.458 10.733 -22.920 1.00 75.88 255 VAL A N 1
ATOM 2066 C CA . VAL A 1 255 ? -37.048 11.980 -23.416 1.00 75.88 255 VAL A CA 1
ATOM 2067 C C . VAL A 1 255 ? -35.989 12.882 -24.047 1.00 75.88 255 VAL A C 1
ATOM 2069 O O . VAL A 1 255 ? -34.792 12.777 -23.768 1.00 75.88 255 VAL A O 1
ATOM 2072 N N . VAL A 1 256 ? -36.430 13.799 -24.906 1.00 79.00 256 VAL A N 1
ATOM 2073 C CA . VAL A 1 256 ? -35.576 14.856 -25.469 1.00 79.00 256 VAL A CA 1
ATOM 2074 C C . VAL A 1 256 ? -35.993 16.223 -24.949 1.00 79.00 256 VAL A C 1
ATOM 2076 O O . VAL A 1 256 ? -37.176 16.520 -24.795 1.00 79.00 256 VAL A O 1
ATOM 2079 N N . VAL A 1 257 ? -35.012 17.080 -24.702 1.00 80.62 257 VAL A N 1
ATOM 2080 C CA . VAL A 1 257 ? -35.202 18.459 -24.263 1.00 80.62 257 VAL A CA 1
ATOM 2081 C C . VAL A 1 257 ? -34.963 19.385 -25.447 1.00 80.62 257 VAL A C 1
ATOM 2083 O O . VAL A 1 257 ? -33.927 19.307 -26.111 1.00 80.62 257 VAL A O 1
ATOM 2086 N N . VAL A 1 258 ? -35.932 20.252 -25.727 1.00 80.69 258 VAL A N 1
ATOM 2087 C CA . VAL A 1 258 ? -35.974 21.089 -26.929 1.00 80.69 258 VAL A CA 1
ATOM 2088 C C . VAL A 1 258 ? -36.058 22.556 -26.531 1.00 80.69 258 VAL A C 1
ATOM 2090 O O . VAL A 1 258 ? -36.877 22.938 -25.698 1.00 80.69 258 VAL A O 1
ATOM 2093 N N . ASP A 1 259 ? -35.233 23.396 -27.144 1.00 82.38 259 ASP A N 1
ATOM 2094 C CA . ASP A 1 259 ? -35.320 24.842 -26.955 1.00 82.38 259 ASP A CA 1
ATOM 2095 C C . ASP A 1 259 ? -36.564 25.383 -27.675 1.00 82.38 259 ASP A C 1
ATOM 2097 O O . ASP A 1 259 ? -36.751 25.163 -28.873 1.00 82.38 259 ASP A O 1
ATOM 2101 N N . CYS A 1 260 ? -37.433 26.093 -26.955 1.00 83.12 260 CYS A N 1
ATOM 2102 C CA . CYS A 1 260 ? -38.716 26.544 -27.493 1.00 83.12 260 CYS A CA 1
ATOM 2103 C C . CYS A 1 260 ? -38.608 27.644 -28.555 1.00 83.12 260 CYS A C 1
ATOM 2105 O O . CYS A 1 260 ? -39.585 27.892 -29.256 1.00 83.12 260 CYS A O 1
ATOM 2107 N N . HIS A 1 261 ? -37.461 28.318 -28.669 1.00 77.62 261 HIS A N 1
ATOM 2108 C CA . HIS A 1 261 ? -37.266 29.414 -29.615 1.00 77.62 261 HIS A CA 1
ATOM 2109 C C . HIS A 1 261 ? -36.617 28.935 -30.915 1.00 77.62 261 HIS A C 1
ATOM 2111 O O . HIS A 1 261 ? -37.021 29.326 -32.006 1.00 77.62 261 HIS A O 1
ATOM 2117 N N . THR A 1 262 ? -35.624 28.057 -30.803 1.00 79.31 262 THR A N 1
ATOM 2118 C CA . THR A 1 262 ? -34.866 27.521 -31.942 1.00 79.31 262 THR A CA 1
ATOM 2119 C C . THR A 1 262 ? -35.405 26.182 -32.443 1.00 79.31 262 THR A C 1
ATOM 2121 O O . THR A 1 262 ? -35.025 25.742 -33.527 1.00 79.31 262 THR A O 1
ATOM 2124 N N . ASN A 1 263 ? -36.278 25.533 -31.663 1.00 77.06 263 ASN A N 1
ATOM 2125 C CA . ASN A 1 263 ? -36.835 24.200 -31.903 1.00 77.06 263 ASN A CA 1
ATOM 2126 C C . ASN A 1 263 ? -35.760 23.109 -32.093 1.00 77.06 263 ASN A C 1
ATOM 2128 O O . ASN A 1 263 ? -36.017 22.065 -32.694 1.00 77.06 263 ASN A O 1
ATOM 2132 N N . LYS A 1 264 ? -34.540 23.352 -31.592 1.00 76.81 264 LYS A N 1
ATOM 2133 C CA . LYS A 1 264 ? -33.421 22.407 -31.632 1.00 76.81 264 LYS A CA 1
ATOM 2134 C C . LYS A 1 264 ? -33.409 21.542 -30.379 1.00 76.81 264 LYS A C 1
ATOM 2136 O O . LYS A 1 264 ? -33.676 22.027 -29.280 1.00 76.81 264 LYS A O 1
ATOM 2141 N N . VAL A 1 265 ? -33.064 20.266 -30.549 1.00 75.31 265 VAL A N 1
ATOM 2142 C CA . VAL A 1 265 ? -32.792 19.364 -29.426 1.00 75.31 265 VAL A CA 1
ATOM 2143 C C . VAL A 1 265 ? -31.512 19.836 -28.743 1.00 75.31 265 VAL A C 1
ATOM 2145 O O . VAL A 1 265 ? -30.456 19.900 -29.366 1.00 75.31 265 VAL A O 1
ATOM 2148 N N . VAL A 1 266 ? -31.634 20.200 -27.472 1.00 68.75 266 VAL A N 1
ATOM 2149 C CA . VAL A 1 266 ? -30.530 20.662 -26.620 1.00 68.75 266 VAL A CA 1
ATOM 2150 C C . VAL A 1 266 ? -29.914 19.482 -25.872 1.00 68.75 266 VAL A C 1
ATOM 2152 O O . VAL A 1 266 ? -28.742 19.517 -25.511 1.00 68.75 266 VAL A O 1
ATOM 2155 N N . ALA A 1 267 ? -30.715 18.447 -25.608 1.00 66.31 267 ALA A N 1
ATOM 2156 C CA . ALA A 1 267 ? -30.372 17.393 -24.668 1.00 66.31 267 ALA A CA 1
ATOM 2157 C C . ALA A 1 267 ? -31.272 16.151 -24.854 1.00 66.31 267 ALA A C 1
ATOM 2159 O O . ALA A 1 267 ? -32.426 16.283 -25.259 1.00 66.31 267 ALA A O 1
ATOM 2160 N N . LYS A 1 268 ? -30.771 14.949 -24.543 1.00 68.12 268 LYS A N 1
ATOM 2161 C CA . LYS A 1 268 ? -31.524 13.678 -24.533 1.00 68.12 268 LYS A CA 1
ATOM 2162 C C . LYS A 1 268 ? -31.118 12.872 -23.299 1.00 68.12 268 LYS A C 1
ATOM 2164 O O . LYS A 1 268 ? -29.936 12.842 -22.977 1.00 68.12 268 LYS A O 1
ATOM 2169 N N . GLY A 1 269 ? -32.072 12.261 -22.601 1.00 62.34 269 GLY A N 1
ATOM 2170 C CA . GLY A 1 269 ? -31.797 11.544 -21.353 1.00 62.34 269 GLY A CA 1
ATOM 2171 C C . GLY A 1 269 ? -33.025 10.860 -20.763 1.00 62.34 269 GLY A C 1
ATOM 2172 O O . GLY A 1 269 ? -34.120 10.963 -21.314 1.00 62.34 269 GLY A O 1
ATOM 2173 N N . PHE A 1 270 ? -32.840 10.165 -19.644 1.00 61.47 270 PHE A N 1
ATOM 2174 C CA . PHE A 1 270 ? -33.928 9.523 -18.906 1.00 61.47 270 PHE A CA 1
ATOM 2175 C C . PHE A 1 270 ? -34.680 10.536 -18.030 1.00 61.47 270 PHE A C 1
ATOM 2177 O O . PHE A 1 270 ? -34.077 11.438 -17.440 1.00 61.47 270 PHE A O 1
ATOM 2184 N N . SER A 1 271 ? -36.006 10.410 -17.958 1.00 65.19 271 SER A N 1
ATOM 2185 C CA . SER A 1 271 ? -36.843 11.261 -17.111 1.00 65.19 271 SER A CA 1
ATOM 2186 C C . SER A 1 271 ? -36.975 10.685 -15.703 1.00 65.19 271 SER A C 1
ATOM 2188 O O . SER A 1 271 ? -37.393 9.552 -15.539 1.00 65.19 271 SER A O 1
ATOM 2190 N N . ASN A 1 272 ? -36.741 11.486 -14.662 1.00 53.59 272 ASN A N 1
ATOM 2191 C CA . ASN A 1 272 ? -36.982 11.060 -13.272 1.00 53.59 272 ASN A CA 1
ATOM 2192 C C . ASN A 1 272 ? -38.444 11.252 -12.813 1.00 53.59 272 ASN A C 1
ATOM 2194 O O . ASN A 1 272 ? -38.744 11.028 -11.643 1.00 53.59 272 ASN A O 1
ATOM 2198 N N . LEU A 1 273 ? -39.331 11.736 -13.689 1.00 63.25 273 LEU A N 1
ATOM 2199 C CA . LEU A 1 273 ? -40.744 12.016 -13.405 1.00 63.25 273 LEU A CA 1
ATOM 2200 C C . LEU A 1 273 ? -41.622 11.656 -14.608 1.00 63.25 273 LEU A C 1
ATOM 2202 O O . LEU A 1 273 ? -41.165 11.734 -15.751 1.00 63.25 273 LEU A O 1
ATOM 2206 N N . SER A 1 274 ? -42.891 11.340 -14.354 1.00 76.44 274 SER A N 1
ATOM 2207 C CA . SER A 1 274 ? -43.874 11.110 -15.415 1.00 76.44 274 SER A CA 1
ATOM 2208 C C . SER A 1 274 ? -44.242 12.410 -16.148 1.00 76.44 274 SER A C 1
ATOM 2210 O O . SER A 1 274 ? -44.107 13.519 -15.617 1.00 76.44 274 SER A O 1
ATOM 2212 N N . ALA A 1 275 ? -44.769 12.296 -17.368 1.00 79.38 275 ALA A N 1
ATOM 2213 C CA . ALA A 1 275 ? -45.275 13.436 -18.133 1.00 79.38 275 ALA A CA 1
ATOM 2214 C C . ALA A 1 275 ? -46.387 14.188 -17.377 1.00 79.38 275 ALA A C 1
ATOM 2216 O O . ALA A 1 275 ? -46.458 15.419 -17.436 1.00 79.38 275 ALA A O 1
ATOM 2217 N N . ALA A 1 276 ? -47.231 13.464 -16.634 1.00 78.19 276 ALA A N 1
ATOM 2218 C CA . ALA A 1 276 ? -48.282 14.038 -15.798 1.00 78.19 276 ALA A CA 1
ATOM 2219 C C . ALA A 1 276 ? -47.699 14.892 -14.661 1.00 78.19 276 ALA A C 1
ATOM 2221 O O . ALA A 1 276 ? -48.115 16.039 -14.482 1.00 78.19 276 ALA A O 1
ATOM 2222 N N . ASP A 1 277 ? -46.683 14.385 -13.962 1.00 73.38 277 ASP A N 1
ATOM 2223 C CA . ASP A 1 277 ? -46.034 15.103 -12.862 1.00 73.38 277 ASP A CA 1
ATOM 2224 C C . ASP A 1 277 ? -45.298 16.352 -13.350 1.00 73.38 277 ASP A C 1
ATOM 2226 O O . ASP A 1 277 ? -45.391 17.415 -12.729 1.00 73.38 277 ASP A O 1
ATOM 2230 N N . ILE A 1 278 ? -44.617 16.274 -14.500 1.00 75.00 278 ILE A N 1
ATOM 2231 C CA . ILE A 1 278 ? -43.911 17.433 -15.062 1.00 75.00 278 ILE A CA 1
ATOM 2232 C C . ILE A 1 278 ? -44.900 18.530 -15.466 1.00 75.00 278 ILE A C 1
ATOM 2234 O O . ILE A 1 278 ? -44.647 19.702 -15.186 1.00 75.00 278 ILE A O 1
ATOM 2238 N N . ARG A 1 279 ? -46.049 18.184 -16.059 1.00 81.19 279 ARG A N 1
ATOM 2239 C CA . ARG A 1 279 ? -47.099 19.164 -16.399 1.00 81.19 279 ARG A CA 1
ATOM 2240 C C . ARG A 1 279 ? -47.661 19.862 -15.163 1.00 81.19 279 ARG A C 1
ATOM 2242 O O . ARG A 1 279 ? -47.997 21.042 -15.237 1.00 81.19 279 ARG A O 1
ATOM 2249 N N . ILE A 1 280 ? -47.720 19.172 -14.021 1.00 73.38 280 ILE A N 1
ATOM 2250 C CA . ILE A 1 280 ? -48.160 19.766 -12.752 1.00 73.38 280 ILE A CA 1
ATOM 2251 C C . ILE A 1 280 ? -47.167 20.829 -12.276 1.00 73.38 280 ILE A C 1
ATOM 2253 O O . ILE A 1 280 ? -47.592 21.874 -11.787 1.00 73.38 280 ILE A O 1
ATOM 2257 N N . ILE A 1 281 ? -45.861 20.609 -12.422 1.00 68.44 281 ILE A N 1
ATOM 2258 C CA . ILE A 1 281 ? -44.822 21.529 -11.921 1.00 68.44 281 ILE A CA 1
ATOM 2259 C C . ILE A 1 281 ? -44.323 22.540 -12.969 1.00 68.44 281 ILE A C 1
ATOM 2261 O O . ILE A 1 281 ? -43.615 23.488 -12.624 1.00 68.44 281 ILE A O 1
ATOM 2265 N N . GLN A 1 282 ? -44.713 22.367 -14.232 1.00 77.31 282 GLN A N 1
ATOM 2266 C CA . GLN A 1 282 ? -44.319 23.184 -15.378 1.00 77.31 282 GLN A CA 1
ATOM 2267 C C . GLN A 1 282 ? -44.512 24.687 -15.124 1.00 77.31 282 GLN A C 1
ATOM 2269 O O . GLN A 1 282 ? -45.591 25.149 -14.757 1.00 77.31 282 GLN A O 1
ATOM 2274 N N . GLY A 1 283 ? -43.451 25.467 -15.346 1.00 70.06 283 GLY A N 1
ATOM 2275 C CA . GLY A 1 283 ? -43.468 26.927 -15.235 1.00 70.06 283 GLY A CA 1
ATOM 2276 C C . GLY A 1 283 ? -43.513 27.464 -13.800 1.00 70.06 283 GLY A C 1
ATOM 2277 O O . GLY A 1 283 ? -43.524 28.682 -13.608 1.00 70.06 283 GLY A O 1
ATOM 2278 N N . LYS A 1 284 ? -43.503 26.600 -12.777 1.00 71.25 284 LYS A N 1
ATOM 2279 C CA . LYS A 1 284 ? -43.612 27.013 -11.371 1.00 71.25 284 LYS A CA 1
ATOM 2280 C C . LYS A 1 284 ? -42.238 27.223 -10.744 1.00 71.25 284 LYS A C 1
ATOM 2282 O O . LYS A 1 284 ? -41.290 26.479 -10.982 1.00 71.25 284 LYS A O 1
ATOM 2287 N N . ASN A 1 285 ? -42.123 28.261 -9.918 1.00 66.00 285 ASN A N 1
ATOM 2288 C CA . ASN A 1 285 ? -40.923 28.504 -9.118 1.00 66.00 285 ASN A CA 1
ATOM 2289 C C . ASN A 1 285 ? -40.995 27.755 -7.773 1.00 66.00 285 ASN A C 1
ATOM 2291 O O . ASN A 1 285 ? -42.068 27.348 -7.324 1.00 66.00 285 ASN A O 1
ATOM 2295 N N . SER A 1 286 ? -39.854 27.608 -7.095 1.00 53.16 286 SER A N 1
ATOM 2296 C CA . SER A 1 286 ? -39.738 26.838 -5.845 1.00 53.16 286 SER A CA 1
ATOM 2297 C C . SER A 1 286 ? -40.643 27.333 -4.703 1.00 53.16 286 SER A C 1
ATOM 2299 O O . SER A 1 286 ? -40.973 26.549 -3.820 1.00 53.16 286 SER A O 1
ATOM 2301 N N . LYS A 1 287 ? -41.077 28.607 -4.713 1.00 54.81 287 LYS A N 1
ATOM 2302 C CA . LYS A 1 287 ? -42.028 29.155 -3.725 1.00 54.81 287 LYS A CA 1
ATOM 2303 C C . LYS A 1 287 ? -43.484 28.795 -4.050 1.00 54.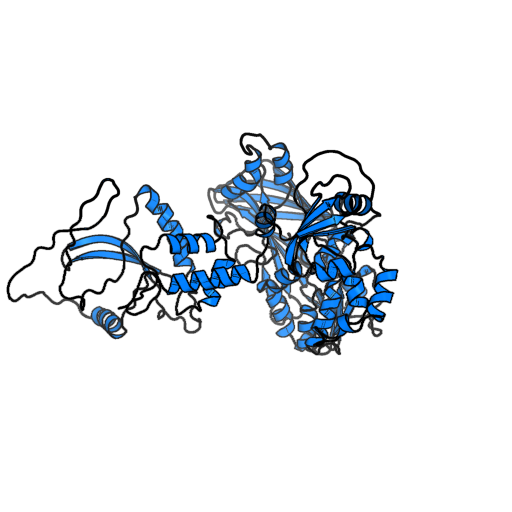81 287 LYS A C 1
ATOM 2305 O O . LYS A 1 287 ? -44.247 28.514 -3.132 1.00 54.81 287 LYS A O 1
ATOM 2310 N N . ALA A 1 288 ? -43.857 28.780 -5.330 1.00 55.81 288 ALA A N 1
ATOM 2311 C CA . ALA A 1 288 ? -45.196 28.406 -5.790 1.00 55.81 288 ALA A CA 1
ATOM 2312 C C . ALA A 1 288 ? -45.464 26.901 -5.614 1.00 55.81 288 ALA A C 1
ATOM 2314 O O . ALA A 1 288 ? -46.549 26.520 -5.181 1.00 55.81 288 ALA A O 1
ATOM 2315 N N . LEU A 1 289 ? -44.446 26.062 -5.846 1.00 55.66 289 LEU A N 1
ATOM 2316 C CA . LEU A 1 289 ? -44.517 24.609 -5.651 1.00 55.66 289 LEU A CA 1
ATOM 2317 C C . LEU A 1 289 ? -44.860 24.232 -4.201 1.00 55.66 289 LEU A C 1
ATOM 2319 O O . LEU A 1 289 ? -45.716 23.383 -3.972 1.00 55.66 289 LEU A O 1
ATOM 2323 N N . GLY A 1 290 ? -44.279 24.916 -3.210 1.00 50.81 290 GLY A N 1
ATOM 2324 C CA . GLY A 1 290 ? -44.563 24.644 -1.796 1.00 50.81 290 GLY A CA 1
ATOM 2325 C C . GLY A 1 290 ? -46.008 24.939 -1.361 1.00 50.81 290 GLY A C 1
ATOM 2326 O O . GLY A 1 290 ? -46.511 24.284 -0.454 1.00 50.81 290 GLY A O 1
ATOM 2327 N N . GLN A 1 291 ? -46.699 25.894 -1.997 1.00 48.19 291 GLN A N 1
ATOM 2328 C CA . GLN A 1 291 ? -48.068 26.288 -1.621 1.00 48.19 291 GLN A CA 1
ATOM 2329 C C . GLN A 1 291 ? -49.161 25.427 -2.270 1.00 48.19 291 GLN A C 1
ATOM 2331 O O . GLN A 1 291 ? -50.272 25.348 -1.748 1.00 48.19 291 GLN A O 1
ATOM 2336 N N . GLU A 1 292 ? -48.867 24.788 -3.399 1.00 47.31 292 GLU A N 1
ATOM 2337 C CA . GLU A 1 292 ? -49.835 23.996 -4.167 1.00 47.31 292 GLU A CA 1
ATOM 2338 C C . GLU A 1 292 ? -49.897 22.535 -3.704 1.00 47.31 292 GLU A C 1
ATOM 2340 O O . GLU A 1 292 ? -50.986 21.966 -3.620 1.00 47.31 292 GLU A O 1
ATOM 2345 N N . PHE A 1 293 ? -48.759 21.975 -3.274 1.00 46.72 293 PHE A N 1
ATOM 2346 C CA . PHE A 1 293 ? -48.690 20.680 -2.581 1.00 46.72 293 PHE A CA 1
ATOM 2347 C C . PHE A 1 293 ? -49.508 20.656 -1.275 1.00 46.72 293 PHE A C 1
ATOM 2349 O O . PHE A 1 293 ? -49.968 19.601 -0.853 1.00 46.72 293 PHE A O 1
ATOM 2356 N N . LEU A 1 294 ? -49.748 21.820 -0.659 1.00 40.72 294 LEU A N 1
ATOM 2357 C CA . LEU A 1 294 ? -50.588 21.967 0.537 1.00 40.72 294 LEU A CA 1
ATOM 2358 C C . LEU A 1 294 ? -52.099 22.017 0.236 1.00 40.72 294 LEU A C 1
ATOM 2360 O O . LEU A 1 294 ? -52.895 21.920 1.167 1.00 40.72 294 LEU A O 1
ATOM 2364 N N . LYS A 1 295 ? -52.518 22.190 -1.027 1.00 42.16 295 LYS A N 1
ATOM 2365 C CA . LYS A 1 295 ? -53.925 22.451 -1.393 1.00 42.16 295 LYS A CA 1
ATOM 2366 C C . LYS A 1 295 ? -54.651 21.299 -2.094 1.00 42.16 295 LYS A C 1
ATOM 2368 O O . LYS A 1 295 ? -55.871 21.379 -2.202 1.00 42.16 295 LYS A O 1
ATOM 2373 N N . ASN A 1 296 ? -53.964 20.255 -2.567 1.00 41.31 296 ASN A N 1
ATOM 2374 C CA . ASN A 1 296 ? -54.585 19.219 -3.405 1.00 41.31 296 ASN A CA 1
ATOM 2375 C C . ASN A 1 296 ? -54.455 17.802 -2.790 1.00 41.31 296 ASN A C 1
ATOM 2377 O O . ASN A 1 296 ? -53.398 17.182 -2.911 1.00 41.31 296 ASN A O 1
ATOM 2381 N N . PRO A 1 297 ? -55.504 17.253 -2.137 1.00 38.44 297 PRO A N 1
ATOM 2382 C CA . PRO A 1 297 ? -55.429 15.979 -1.405 1.00 38.44 297 PRO A CA 1
ATOM 2383 C C . PRO A 1 297 ? -55.246 14.731 -2.283 1.00 38.44 297 PRO A C 1
ATOM 2385 O O . PRO A 1 297 ? -54.922 13.669 -1.762 1.00 38.44 297 PRO A O 1
ATOM 2388 N N . LEU A 1 298 ? -55.432 14.831 -3.604 1.00 38.88 298 LEU A N 1
ATOM 2389 C CA . LEU A 1 298 ? -55.268 13.698 -4.525 1.00 38.88 298 LEU A CA 1
ATOM 2390 C C . LEU A 1 298 ? -53.799 13.371 -4.844 1.00 38.88 298 LEU A C 1
ATOM 2392 O O . LEU A 1 298 ? -53.520 12.259 -5.275 1.00 38.88 298 LEU A O 1
ATOM 2396 N N . LEU A 1 299 ? -52.854 14.274 -4.551 1.00 43.72 299 LEU A N 1
ATOM 2397 C CA . LEU A 1 299 ? -51.415 13.963 -4.559 1.00 43.72 299 LEU A CA 1
ATOM 2398 C C . LEU A 1 299 ? -50.969 13.189 -3.302 1.00 43.72 299 LEU A C 1
ATOM 2400 O O . LEU A 1 299 ? -49.867 12.650 -3.279 1.00 43.72 299 LEU A O 1
ATOM 2404 N N . ASN A 1 300 ? -51.817 13.102 -2.269 1.00 42.84 300 ASN A N 1
ATOM 2405 C CA . ASN A 1 300 ? -51.492 12.425 -1.010 1.00 42.84 300 ASN A CA 1
ATOM 2406 C C . ASN A 1 300 ? -51.955 10.960 -0.939 1.00 42.84 300 ASN A C 1
ATOM 2408 O O . ASN A 1 300 ? -51.553 10.272 -0.010 1.00 42.84 300 ASN A O 1
ATOM 2412 N N . ALA A 1 301 ? -52.799 10.458 -1.847 1.00 32.91 301 ALA A N 1
ATOM 2413 C CA . ALA A 1 301 ? -53.563 9.234 -1.566 1.00 32.91 301 ALA A CA 1
ATOM 2414 C C . ALA A 1 301 ? -53.121 7.954 -2.302 1.00 32.91 301 ALA A C 1
ATOM 2416 O O . ALA A 1 301 ? -53.535 6.877 -1.885 1.00 32.91 301 ALA A O 1
ATOM 2417 N N . SER A 1 302 ? -52.286 8.012 -3.344 1.00 34.03 302 SER A N 1
ATOM 2418 C CA . SER A 1 302 ? -51.911 6.805 -4.111 1.00 34.03 302 SER A CA 1
ATOM 2419 C C . SER A 1 302 ? -50.533 6.216 -3.790 1.00 34.03 302 SER A C 1
ATOM 2421 O O . SER A 1 302 ? -50.240 5.132 -4.272 1.00 34.03 302 SER A O 1
ATOM 2423 N N . ASN A 1 303 ? -49.715 6.853 -2.940 1.00 33.12 303 ASN A N 1
ATOM 2424 C CA . ASN A 1 303 ? -48.380 6.348 -2.568 1.00 33.12 303 ASN A CA 1
ATOM 2425 C C . ASN A 1 303 ? -48.063 6.484 -1.064 1.00 33.12 303 ASN A C 1
ATOM 2427 O O . ASN A 1 303 ? -46.928 6.750 -0.669 1.00 33.12 303 ASN A O 1
ATOM 2431 N N . LEU A 1 304 ? -49.056 6.285 -0.191 1.00 31.84 304 LEU A N 1
ATOM 2432 C CA . LEU A 1 304 ? -48.834 6.193 1.258 1.00 31.84 304 LEU A CA 1
ATOM 2433 C C . LEU A 1 304 ? -48.657 4.737 1.709 1.00 31.84 304 LEU A C 1
ATOM 2435 O O . LEU A 1 304 ? -49.500 4.159 2.387 1.00 31.84 304 LEU A O 1
ATOM 2439 N N . SER A 1 305 ? -47.476 4.191 1.428 1.00 29.39 305 SER A N 1
ATOM 2440 C CA . SER A 1 305 ? -46.808 3.296 2.373 1.00 29.39 305 SER A CA 1
ATOM 2441 C C . SER A 1 305 ? -45.358 3.751 2.529 1.00 29.39 305 SER A C 1
ATOM 2443 O O . SER A 1 305 ? -44.456 3.240 1.878 1.00 29.39 305 SER A O 1
ATOM 2445 N N . HIS A 1 306 ? -45.200 4.736 3.418 1.00 32.34 306 HIS A N 1
ATOM 2446 C CA . HIS A 1 306 ? -43.997 5.182 4.137 1.00 32.34 306 HIS A CA 1
ATOM 2447 C C . HIS A 1 306 ? -43.726 6.683 3.980 1.00 32.34 306 HIS A C 1
ATOM 2449 O O . HIS A 1 306 ? -43.473 7.218 2.905 1.00 32.34 306 HIS A O 1
ATOM 2455 N N . SER A 1 307 ? -43.853 7.351 5.125 1.00 30.73 307 SER A N 1
ATOM 2456 C CA . SER A 1 307 ? -43.844 8.791 5.342 1.00 30.73 307 SER A CA 1
ATOM 2457 C C . SER A 1 307 ? -42.601 9.473 4.782 1.00 30.73 307 SER A C 1
ATOM 2459 O O . SER A 1 307 ? -41.484 9.158 5.195 1.00 30.73 307 SER A O 1
ATOM 2461 N N . ARG A 1 308 ? -42.798 10.487 3.941 1.00 32.94 308 ARG A N 1
ATOM 2462 C CA . ARG A 1 308 ? -41.757 11.458 3.603 1.00 32.94 308 ARG A CA 1
ATOM 2463 C C . ARG A 1 308 ? -42.297 12.873 3.742 1.00 32.94 308 ARG A C 1
ATOM 2465 O O . ARG A 1 308 ? -43.425 13.162 3.351 1.00 32.94 308 ARG A O 1
ATOM 2472 N N . ALA A 1 309 ? -41.506 13.732 4.376 1.00 32.62 309 ALA A N 1
ATOM 2473 C CA . ALA A 1 309 ? -41.892 15.096 4.715 1.00 32.62 309 ALA A CA 1
ATOM 2474 C C . ALA A 1 309 ? -41.882 16.011 3.468 1.00 32.62 309 ALA A C 1
ATOM 2476 O O . ALA A 1 309 ? -41.097 15.777 2.546 1.00 32.62 309 ALA A O 1
ATOM 2477 N N . PRO A 1 310 ? -42.659 17.114 3.451 1.00 33.00 310 PRO A N 1
ATOM 2478 C CA . PRO A 1 310 ? -42.773 18.027 2.301 1.00 33.00 310 PRO A CA 1
ATOM 2479 C C . PRO A 1 310 ? -41.431 18.588 1.790 1.00 33.00 310 PRO A C 1
ATOM 2481 O O . PRO A 1 310 ? -41.294 18.932 0.617 1.00 33.00 310 PRO A O 1
ATOM 2484 N N . HIS A 1 311 ? -40.416 18.650 2.656 1.00 34.53 311 HIS A N 1
ATOM 2485 C CA . HIS A 1 311 ? -39.069 19.108 2.312 1.00 34.53 311 HIS A CA 1
ATOM 2486 C C . HIS A 1 311 ? -38.287 18.150 1.388 1.00 34.53 311 HIS A C 1
ATOM 2488 O O . HIS A 1 311 ? -37.452 18.625 0.617 1.00 34.53 311 HIS A O 1
ATOM 2494 N N . GLU A 1 312 ? -38.562 16.838 1.398 1.00 33.62 312 GLU A N 1
ATOM 2495 C CA . GLU A 1 312 ? -37.903 15.872 0.494 1.00 33.62 312 GLU A CA 1
ATOM 2496 C C . GLU A 1 312 ? -38.406 15.979 -0.952 1.00 33.62 312 GLU A C 1
ATOM 2498 O O . GLU A 1 312 ? -37.652 15.729 -1.891 1.00 33.62 312 GLU A O 1
ATOM 2503 N N . VAL A 1 313 ? -39.655 16.402 -1.163 1.00 35.81 313 VAL A N 1
ATOM 2504 C CA . VAL A 1 313 ? -40.212 16.603 -2.513 1.00 35.81 313 VAL A CA 1
ATOM 2505 C C . VAL A 1 313 ? -39.625 17.866 -3.159 1.00 35.81 313 VAL A C 1
ATOM 2507 O O . VAL A 1 313 ? -39.285 17.880 -4.344 1.00 35.81 313 VAL A O 1
ATOM 2510 N N . ILE A 1 314 ? -39.393 18.912 -2.358 1.00 33.47 314 ILE A N 1
ATOM 2511 C CA . ILE A 1 314 ? -38.756 20.157 -2.811 1.00 33.47 314 ILE A CA 1
ATOM 2512 C C . ILE A 1 314 ? -37.257 19.941 -3.101 1.00 33.47 314 ILE A C 1
ATOM 2514 O O . ILE A 1 314 ? -36.730 20.524 -4.050 1.00 33.47 314 ILE A O 1
ATOM 2518 N N . SER A 1 315 ? -36.560 19.069 -2.357 1.00 31.44 315 SER A N 1
ATOM 2519 C CA . SER A 1 315 ? -35.147 18.747 -2.639 1.00 31.44 315 SER A CA 1
ATOM 2520 C C . SER A 1 315 ? -34.968 17.892 -3.905 1.00 31.44 315 SER A C 1
ATOM 2522 O O . SER A 1 315 ? -33.966 18.046 -4.610 1.00 31.44 315 SER A O 1
ATOM 2524 N N . LYS A 1 316 ? -35.976 17.079 -4.253 1.00 34.97 316 LYS A N 1
ATOM 2525 C CA . LYS A 1 316 ? -36.050 16.288 -5.495 1.00 34.97 316 LYS A CA 1
ATOM 2526 C C . LYS A 1 316 ? -36.576 17.051 -6.712 1.00 34.97 316 LYS A C 1
ATOM 2528 O O . LYS A 1 316 ? -36.527 16.535 -7.821 1.00 34.97 316 LYS A O 1
ATOM 2533 N N . SER A 1 317 ? -36.963 18.319 -6.552 1.00 33.41 317 SER A N 1
ATOM 2534 C CA . SER A 1 317 ? -37.291 19.221 -7.672 1.00 33.41 317 SER A CA 1
ATOM 2535 C C . SER A 1 317 ? -36.058 19.643 -8.503 1.00 33.41 317 SER A C 1
ATOM 2537 O O . SER A 1 317 ? -36.157 20.484 -9.397 1.00 33.41 317 SER A O 1
ATOM 2539 N N . ARG A 1 318 ? -34.876 19.082 -8.208 1.00 33.09 318 ARG A N 1
ATOM 2540 C CA . ARG A 1 318 ? -33.675 19.115 -9.052 1.00 33.09 318 ARG A CA 1
ATOM 2541 C C . ARG A 1 318 ? -33.847 18.085 -10.170 1.00 33.09 318 ARG A C 1
ATOM 2543 O O . ARG A 1 318 ? -33.407 16.947 -10.061 1.00 33.09 318 ARG A O 1
ATOM 2550 N N . MET A 1 319 ? -34.571 18.492 -11.201 1.00 37.44 319 MET A N 1
ATOM 2551 C CA . MET A 1 319 ? -35.026 17.636 -12.287 1.00 37.44 319 MET A CA 1
ATOM 2552 C C . MET A 1 319 ? -33.934 17.414 -13.345 1.00 37.44 319 MET A C 1
ATOM 2554 O O . MET A 1 319 ? -33.304 18.366 -13.804 1.00 37.44 319 MET A O 1
ATOM 2558 N N . ILE A 1 320 ? -33.820 16.152 -13.772 1.00 38.78 320 ILE A N 1
ATOM 2559 C CA . ILE A 1 320 ? -33.059 15.612 -14.913 1.00 38.78 320 ILE A CA 1
ATOM 2560 C C . ILE A 1 320 ? -31.538 15.491 -14.690 1.00 38.78 320 ILE A C 1
ATOM 2562 O O . ILE A 1 320 ? -30.781 16.446 -14.859 1.00 38.78 320 ILE A O 1
ATOM 2566 N N . LEU A 1 321 ? -31.097 14.264 -14.378 1.00 33.75 321 LEU A N 1
ATOM 2567 C CA . LEU A 1 321 ? -29.724 13.793 -14.588 1.00 33.75 321 LEU A CA 1
ATOM 2568 C C . LEU A 1 321 ? -29.572 13.557 -16.093 1.00 33.75 321 LEU A C 1
ATOM 2570 O O . LEU A 1 321 ? -29.944 12.514 -16.622 1.00 33.75 321 LEU A O 1
ATOM 2574 N N . LEU A 1 322 ? -29.127 14.589 -16.803 1.00 35.44 322 LEU A N 1
ATOM 2575 C CA . LEU A 1 322 ? -28.793 14.457 -18.209 1.00 35.44 322 LEU A CA 1
ATOM 2576 C C . LEU A 1 322 ? -27.303 14.133 -18.294 1.00 35.44 322 LEU A C 1
ATOM 2578 O O . LEU A 1 322 ? -26.463 15.036 -18.255 1.00 35.44 322 LEU A O 1
ATOM 2582 N N . ASP A 1 323 ? -26.978 12.842 -18.328 1.00 30.91 323 ASP A N 1
ATOM 2583 C CA . ASP A 1 323 ? -25.606 12.395 -18.548 1.00 30.91 323 ASP A CA 1
ATOM 2584 C C . ASP A 1 323 ? -25.120 12.951 -19.891 1.00 30.91 323 ASP A C 1
ATOM 2586 O O . ASP A 1 323 ? -25.685 12.689 -20.955 1.00 30.91 323 ASP A O 1
ATOM 2590 N N . ARG A 1 324 ? -24.093 13.806 -19.820 1.00 30.47 324 ARG A N 1
ATOM 2591 C CA . ARG A 1 324 ? -23.426 14.405 -20.980 1.00 30.47 324 ARG A CA 1
ATOM 2592 C C . ARG A 1 324 ? -23.012 13.306 -21.950 1.00 30.47 324 ARG A C 1
ATOM 2594 O O . ARG A 1 324 ? -22.367 12.362 -21.515 1.00 30.47 324 ARG A O 1
ATOM 2601 N N . LEU A 1 325 ? -23.201 13.541 -23.249 1.00 28.41 325 LEU A N 1
ATOM 2602 C CA . LEU A 1 325 ? -22.150 13.381 -24.261 1.00 28.41 325 LEU A CA 1
ATOM 2603 C C . LEU A 1 325 ? -22.565 14.033 -25.592 1.00 28.41 325 LEU A C 1
ATOM 2605 O O . LEU A 1 325 ? -23.686 13.846 -26.052 1.00 28.41 325 LEU A O 1
ATOM 2609 N N . LEU A 1 326 ? -21.590 14.726 -26.198 1.00 26.95 326 LEU A N 1
ATOM 2610 C CA . LEU A 1 326 ? -21.521 15.329 -27.545 1.00 26.95 326 LEU A CA 1
ATOM 2611 C C . LEU A 1 326 ? -21.716 16.855 -27.646 1.00 26.95 326 LEU A C 1
ATOM 2613 O O . LEU A 1 326 ? -22.782 17.354 -27.988 1.00 26.95 326 LEU A O 1
ATOM 2617 N N . ALA A 1 327 ? -20.605 17.583 -27.478 1.00 26.08 327 ALA A N 1
ATOM 2618 C CA . ALA A 1 327 ? -20.252 18.715 -28.341 1.00 26.08 327 ALA A CA 1
ATOM 2619 C C . ALA A 1 327 ? -18.717 18.872 -28.370 1.00 26.08 327 ALA A C 1
ATOM 2621 O O . ALA A 1 327 ? -18.075 19.012 -27.329 1.00 26.08 327 ALA A O 1
ATOM 2622 N N . GLU A 1 328 ? -18.135 18.781 -29.566 1.00 26.30 328 GLU A N 1
ATOM 2623 C CA . GLU A 1 328 ? -16.698 18.866 -29.834 1.00 26.30 328 GLU A CA 1
ATOM 2624 C C . GLU A 1 328 ? -16.129 20.296 -29.725 1.00 26.30 328 GLU A C 1
ATOM 2626 O O . GLU A 1 328 ? -16.736 21.262 -30.173 1.00 26.30 328 GLU A O 1
ATOM 2631 N N . LYS A 1 329 ? -14.892 20.338 -29.205 1.00 27.66 329 LYS A N 1
ATOM 2632 C CA . LYS A 1 329 ? -13.727 21.204 -29.494 1.00 27.66 329 LYS A CA 1
ATOM 2633 C C . LYS A 1 329 ? -13.758 22.748 -29.367 1.00 27.66 329 LYS A C 1
ATOM 2635 O O . LYS A 1 329 ? -14.468 23.467 -30.051 1.00 27.66 329 LYS A O 1
ATOM 2640 N N . MET A 1 330 ? -12.703 23.181 -28.653 1.00 22.89 330 MET A N 1
ATOM 2641 C CA . MET A 1 330 ? -11.861 24.386 -28.801 1.00 22.89 330 MET A CA 1
ATOM 2642 C C . MET A 1 330 ? -12.400 25.741 -28.320 1.00 22.89 330 MET A C 1
ATOM 2644 O O . MET A 1 330 ? -13.121 26.431 -29.025 1.00 22.89 330 MET A O 1
ATOM 2648 N N . SER A 1 331 ? -11.876 26.201 -27.178 1.00 23.38 331 SER A N 1
ATOM 2649 C CA . SER A 1 331 ? -10.996 27.384 -27.068 1.00 23.38 331 SER A CA 1
ATOM 2650 C C . SER A 1 331 ? -10.997 27.931 -25.634 1.00 23.38 331 SER A C 1
ATOM 2652 O O . SER A 1 331 ? -11.987 27.855 -24.915 1.00 23.38 331 SER A O 1
ATOM 2654 N N . GLN A 1 332 ? -9.841 28.451 -25.237 1.00 30.50 332 GLN A N 1
ATOM 2655 C CA . GLN A 1 332 ? -9.470 29.005 -23.939 1.00 30.50 332 GLN A CA 1
ATOM 2656 C C . GLN A 1 332 ? -10.452 30.065 -23.414 1.00 30.50 332 GLN A C 1
ATOM 2658 O O . GLN A 1 332 ? -10.844 30.955 -24.162 1.00 30.50 332 GLN A O 1
ATOM 2663 N N . GLN A 1 333 ? -10.721 30.048 -22.102 1.00 24.05 333 GLN A N 1
ATOM 2664 C CA . GLN A 1 333 ? -10.500 31.203 -21.216 1.00 24.05 333 GLN A CA 1
ATOM 2665 C C . GLN A 1 333 ? -10.738 30.828 -19.747 1.00 24.05 333 GLN A C 1
ATOM 2667 O O . GLN A 1 333 ? -11.795 30.340 -19.354 1.00 24.05 333 GLN A O 1
ATOM 2672 N N . GLN A 1 334 ? -9.702 31.065 -18.943 1.00 30.81 334 GLN A N 1
ATOM 2673 C CA . GLN A 1 334 ? -9.696 30.967 -17.489 1.00 30.81 334 GLN A CA 1
ATOM 2674 C C . GLN A 1 334 ? -10.727 31.913 -16.864 1.00 30.81 334 GLN A C 1
ATOM 2676 O O . GLN A 1 334 ? -10.781 33.087 -17.212 1.00 30.81 334 GLN A O 1
ATOM 2681 N N . THR A 1 335 ? -11.447 31.432 -15.851 1.00 24.52 335 THR A N 1
ATOM 2682 C CA . THR A 1 335 ? -11.809 32.227 -14.666 1.00 24.52 335 THR A CA 1
ATOM 2683 C C . THR A 1 335 ? -11.826 31.296 -13.450 1.00 24.52 335 THR A C 1
ATOM 2685 O O . THR A 1 335 ? -12.391 30.205 -13.497 1.00 24.52 335 THR A O 1
ATOM 2688 N N . GLN A 1 336 ? -11.108 31.699 -12.401 1.00 28.83 336 GLN A N 1
ATOM 2689 C CA . GLN A 1 336 ? -10.773 30.905 -11.214 1.00 28.83 336 GLN A CA 1
ATOM 2690 C C . GLN A 1 336 ? -11.998 30.434 -10.405 1.00 28.83 336 GLN A C 1
ATOM 2692 O O . GLN A 1 336 ? -12.908 31.234 -10.169 1.00 28.83 336 GLN A O 1
ATOM 2697 N N . PRO A 1 337 ? -11.989 29.205 -9.856 1.00 30.42 337 PRO A N 1
ATOM 2698 C CA . PRO A 1 337 ? -12.702 28.881 -8.629 1.00 30.42 337 PRO A CA 1
ATOM 2699 C C . PRO A 1 337 ? -11.812 29.180 -7.413 1.00 30.42 337 PRO A C 1
ATOM 2701 O O . PRO A 1 337 ? -10.617 28.899 -7.429 1.00 30.42 337 PRO A O 1
ATOM 2704 N N . GLN A 1 338 ? -12.423 29.743 -6.371 1.00 32.62 338 GLN A N 1
ATOM 2705 C CA . GLN A 1 338 ? -11.823 30.006 -5.061 1.00 32.62 338 GLN A CA 1
ATOM 2706 C C . GLN A 1 338 ? -10.974 28.829 -4.556 1.00 32.62 338 GLN A C 1
ATOM 2708 O O . GLN A 1 338 ? -11.404 27.678 -4.656 1.00 32.62 338 GLN A O 1
ATOM 2713 N N . ASP A 1 339 ? -9.803 29.166 -4.010 1.00 33.69 339 ASP A N 1
ATOM 2714 C CA . ASP A 1 339 ? -8.734 28.288 -3.524 1.00 33.69 339 ASP A CA 1
ATOM 2715 C C . ASP A 1 339 ? -9.237 27.028 -2.798 1.00 33.69 339 ASP A C 1
ATOM 2717 O O . ASP A 1 339 ? -9.471 27.031 -1.590 1.00 33.69 339 ASP A O 1
ATOM 2721 N N . LYS A 1 340 ? -9.358 25.920 -3.535 1.00 31.73 340 LYS A N 1
ATOM 2722 C CA . LYS A 1 340 ? -9.265 24.574 -2.962 1.00 31.73 340 LYS A CA 1
ATOM 2723 C C . LYS A 1 340 ? -7.822 24.123 -3.111 1.00 31.73 340 LYS A C 1
ATOM 2725 O O . LYS A 1 340 ? -7.290 24.089 -4.220 1.00 31.73 340 LYS A O 1
ATOM 2730 N N . THR A 1 341 ? -7.184 23.810 -1.995 1.00 42.97 341 THR A N 1
ATOM 2731 C CA . THR A 1 341 ? -5.781 23.388 -1.964 1.00 42.97 341 THR A CA 1
ATOM 2732 C C . THR A 1 341 ? -5.659 21.913 -2.368 1.00 42.97 341 THR A C 1
ATOM 2734 O O . THR A 1 341 ? -6.630 21.165 -2.267 1.00 42.97 341 THR A O 1
ATOM 2737 N N . SER A 1 342 ? -4.474 21.444 -2.788 1.00 47.81 342 SER A N 1
ATOM 2738 C CA . SER A 1 342 ? -4.226 20.010 -3.067 1.00 47.81 342 SER A CA 1
ATOM 2739 C C . SER A 1 342 ? -4.578 19.104 -1.877 1.00 47.81 342 SER A C 1
ATOM 2741 O O . SER A 1 342 ? -4.962 17.949 -2.050 1.00 47.81 342 SER A O 1
ATOM 2743 N N . LYS A 1 343 ? -4.525 19.654 -0.654 1.00 48.94 343 LYS A N 1
ATOM 2744 C CA . LYS A 1 343 ? -4.981 18.984 0.566 1.00 48.94 343 LYS A CA 1
ATOM 2745 C C . LYS A 1 343 ? -6.461 18.626 0.488 1.00 48.94 343 LYS A C 1
ATOM 2747 O O . LYS A 1 343 ? -6.805 17.512 0.851 1.00 48.94 343 LYS A O 1
ATOM 2752 N N . ASP A 1 344 ? -7.310 19.525 0.003 1.00 51.75 344 ASP A N 1
ATOM 2753 C CA . ASP A 1 344 ? -8.757 19.310 -0.017 1.00 51.75 344 ASP A CA 1
ATOM 2754 C C . ASP A 1 344 ? -9.149 18.211 -1.014 1.00 51.75 344 ASP A C 1
ATOM 2756 O O . ASP A 1 344 ? -10.021 17.411 -0.704 1.00 51.75 344 ASP A O 1
ATOM 2760 N N . TYR A 1 345 ? -8.455 18.102 -2.155 1.00 50.16 345 TYR A N 1
ATOM 2761 C CA . TYR A 1 345 ? -8.680 17.027 -3.134 1.00 50.16 345 TYR A CA 1
ATOM 2762 C C . TYR A 1 345 ? -8.297 15.639 -2.609 1.00 50.16 345 TYR A C 1
ATOM 2764 O O . TYR A 1 345 ? -9.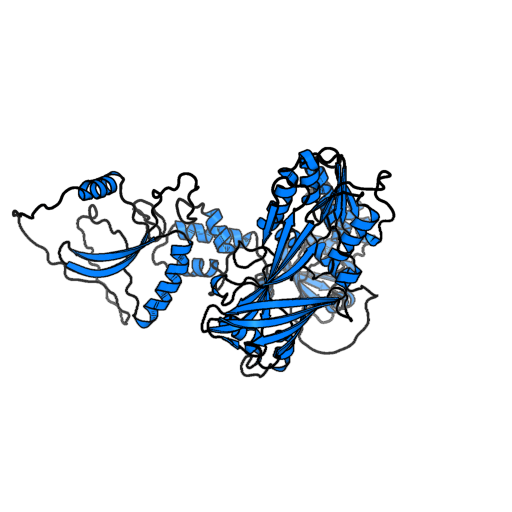038 14.685 -2.830 1.00 50.16 345 TYR A O 1
ATOM 2772 N N . TYR A 1 346 ? -7.176 15.533 -1.889 1.00 55.25 346 TYR A N 1
ATOM 2773 C CA . TYR A 1 346 ? -6.750 14.276 -1.270 1.00 55.25 346 TYR A CA 1
ATOM 2774 C C . TYR A 1 346 ? -7.791 13.753 -0.277 1.00 55.25 346 TYR A C 1
ATOM 2776 O O . TYR A 1 346 ? -8.172 12.596 -0.318 1.00 55.25 346 TYR A O 1
ATOM 2784 N N . PHE A 1 347 ? -8.302 14.602 0.612 1.00 56.94 347 PHE A N 1
ATOM 2785 C CA . PHE A 1 347 ? -9.257 14.132 1.617 1.00 56.94 347 PHE A CA 1
ATOM 2786 C C . PHE A 1 347 ? -10.654 13.872 1.045 1.00 56.94 347 PHE A C 1
ATOM 2788 O O . PHE A 1 347 ? -11.381 13.035 1.577 1.00 56.94 347 PHE A O 1
ATOM 2795 N N . ASP A 1 348 ? -11.019 14.554 -0.044 1.00 59.22 348 ASP A N 1
ATOM 2796 C CA . ASP A 1 348 ? -12.283 14.321 -0.747 1.00 59.22 348 ASP A CA 1
ATOM 2797 C C . ASP A 1 348 ? -12.290 12.966 -1.479 1.00 59.22 348 ASP A C 1
ATOM 2799 O O . ASP A 1 348 ? -13.346 12.343 -1.596 1.00 59.22 348 ASP A O 1
ATOM 2803 N N . SER A 1 349 ? -11.126 12.443 -1.900 1.00 57.69 349 SER A N 1
ATOM 2804 C CA . SER A 1 349 ? -11.047 11.102 -2.503 1.00 57.69 349 SER A CA 1
ATOM 2805 C C . SER A 1 349 ? -11.457 10.011 -1.501 1.00 57.69 349 SER A C 1
ATOM 2807 O O . SER A 1 349 ? -12.265 9.142 -1.838 1.00 57.69 349 SER A O 1
ATOM 2809 N N . TYR A 1 350 ? -11.025 10.119 -0.239 1.00 65.62 350 TYR A N 1
ATOM 2810 C CA . TYR A 1 350 ? -11.397 9.197 0.845 1.00 65.62 350 TYR A CA 1
ATOM 2811 C C . TYR A 1 350 ? -12.844 9.344 1.328 1.00 65.62 350 TYR A C 1
ATOM 2813 O O . TYR A 1 350 ? -13.324 8.500 2.083 1.00 65.62 350 TYR A O 1
ATOM 2821 N N . SER A 1 351 ? -13.591 10.351 0.874 1.00 65.00 351 SER A N 1
ATOM 2822 C CA . SER A 1 351 ? -15.043 10.395 1.095 1.00 65.00 351 SER A CA 1
ATOM 2823 C C . SER A 1 351 ? -15.791 9.371 0.225 1.00 65.00 351 SER A C 1
ATOM 2825 O O . SER A 1 351 ? -16.941 9.031 0.519 1.00 65.00 351 SER A O 1
ATOM 2827 N N . HIS A 1 352 ? -15.163 8.847 -0.837 1.00 70.50 352 HIS A N 1
ATOM 2828 C CA . HIS A 1 352 ? -15.764 7.857 -1.728 1.00 70.50 352 HIS A CA 1
ATOM 2829 C C . HIS A 1 352 ? -15.628 6.429 -1.173 1.00 70.50 352 HIS A C 1
ATOM 2831 O O . HIS A 1 352 ? -14.534 5.965 -0.855 1.00 70.50 352 HIS A O 1
ATOM 2837 N N . PHE A 1 353 ? -16.735 5.676 -1.116 1.00 69.31 353 PHE A N 1
ATOM 2838 C CA . PHE A 1 353 ? -16.746 4.317 -0.550 1.00 69.31 353 PHE A CA 1
ATOM 2839 C C . PHE A 1 353 ? -15.832 3.329 -1.295 1.00 69.31 353 PHE A C 1
ATOM 2841 O O . PHE A 1 353 ? -15.372 2.372 -0.685 1.00 69.31 353 PHE A O 1
ATOM 2848 N N . GLY A 1 354 ? -15.564 3.557 -2.587 1.00 68.25 354 GLY A N 1
ATOM 2849 C CA . GLY A 1 354 ? -14.755 2.659 -3.423 1.00 68.25 354 GLY A CA 1
ATOM 2850 C C . GLY A 1 354 ? -13.329 2.442 -2.906 1.00 68.25 354 GLY A C 1
ATOM 2851 O O . GLY A 1 354 ? -12.865 1.308 -2.909 1.00 68.25 354 GLY A O 1
ATOM 2852 N N . ILE A 1 355 ? -12.674 3.485 -2.376 1.00 71.94 355 ILE A N 1
ATOM 2853 C CA . ILE A 1 355 ? -11.328 3.354 -1.786 1.00 71.94 355 ILE A CA 1
ATOM 2854 C C . ILE A 1 355 ? -11.396 2.478 -0.527 1.00 71.94 355 ILE A C 1
ATOM 2856 O O . ILE A 1 355 ? -10.596 1.567 -0.335 1.00 71.94 355 ILE A O 1
ATOM 2860 N N . HIS A 1 356 ? -12.414 2.689 0.314 1.00 77.56 356 HIS A N 1
ATOM 2861 C CA . HIS A 1 356 ? -12.627 1.870 1.512 1.00 77.56 356 HIS A CA 1
ATOM 2862 C C . HIS A 1 356 ? -12.987 0.422 1.180 1.00 77.56 356 HIS A C 1
ATOM 2864 O O . HIS A 1 356 ? -12.591 -0.480 1.910 1.00 77.56 356 HIS A O 1
ATOM 2870 N N . GLU A 1 357 ? -13.723 0.182 0.095 1.00 79.69 357 GLU A N 1
ATOM 2871 C CA . GLU A 1 357 ? -14.040 -1.165 -0.378 1.00 79.69 357 GLU A CA 1
ATOM 2872 C C . GLU A 1 357 ? -12.777 -1.926 -0.799 1.00 79.69 357 GLU A C 1
ATOM 2874 O O . GLU A 1 357 ? -12.614 -3.078 -0.399 1.00 79.69 357 GLU A O 1
ATOM 2879 N N . GLU A 1 358 ? -11.872 -1.288 -1.546 1.00 75.44 358 GLU A N 1
ATOM 2880 C CA . GLU A 1 358 ? -10.575 -1.862 -1.923 1.00 75.44 358 GLU A CA 1
ATOM 2881 C C . GLU A 1 358 ? -9.724 -2.177 -0.684 1.00 75.44 358 GLU A C 1
ATOM 2883 O O . GLU A 1 358 ? -9.302 -3.320 -0.501 1.00 75.44 358 GLU A O 1
ATOM 2888 N N . MET A 1 359 ? -9.587 -1.217 0.239 1.00 80.75 359 MET A N 1
ATOM 2889 C CA . MET A 1 359 ? -8.848 -1.413 1.493 1.00 80.75 359 MET A CA 1
ATOM 2890 C C . MET A 1 359 ? -9.428 -2.544 2.361 1.00 80.75 359 MET A C 1
ATOM 2892 O O . MET A 1 359 ? -8.680 -3.281 3.008 1.00 80.75 359 MET A O 1
ATOM 2896 N N . LEU A 1 360 ? -10.757 -2.692 2.417 1.00 80.69 360 LEU A N 1
ATOM 2897 C CA . LEU A 1 360 ? -11.424 -3.744 3.197 1.00 80.69 360 LEU A CA 1
ATOM 2898 C C . LEU A 1 360 ? -11.353 -5.122 2.524 1.00 80.69 360 LEU A C 1
ATOM 2900 O O . LEU A 1 360 ? -11.345 -6.133 3.229 1.00 80.69 360 LEU A O 1
ATOM 2904 N N . LYS A 1 361 ? -11.316 -5.173 1.187 1.00 82.31 361 LYS A N 1
ATOM 2905 C CA . LYS A 1 361 ? -11.134 -6.411 0.412 1.00 82.31 361 LYS A CA 1
ATOM 2906 C C . LYS A 1 361 ? -9.689 -6.892 0.393 1.00 82.31 361 LYS A C 1
ATOM 2908 O O . LYS A 1 361 ? -9.472 -8.081 0.173 1.00 82.31 361 LYS A O 1
ATOM 2913 N N . ASP A 1 362 ? -8.727 -6.015 0.670 1.00 88.88 362 ASP A N 1
ATOM 2914 C CA . ASP A 1 362 ? -7.349 -6.407 0.946 1.00 88.88 362 ASP A CA 1
ATOM 2915 C C . ASP A 1 362 ? -7.287 -7.238 2.240 1.00 88.88 362 ASP A C 1
ATOM 2917 O O . ASP A 1 362 ? -7.230 -6.729 3.372 1.00 88.88 362 ASP A O 1
ATOM 2921 N N . GLY A 1 363 ? -7.368 -8.556 2.049 1.00 87.56 363 GLY A N 1
ATOM 2922 C CA . GLY A 1 363 ? -7.399 -9.543 3.115 1.00 87.56 363 GLY A CA 1
ATOM 2923 C C . GLY A 1 363 ? -6.082 -9.615 3.875 1.00 87.56 363 GLY A C 1
ATOM 2924 O O . GLY A 1 363 ? -6.116 -9.721 5.099 1.00 87.56 363 GLY A O 1
ATOM 2925 N N . ILE A 1 364 ? -4.941 -9.514 3.189 1.00 90.44 364 ILE A N 1
ATOM 2926 C CA . ILE A 1 364 ? -3.610 -9.568 3.807 1.00 90.44 364 ILE A CA 1
ATOM 2927 C C . ILE A 1 364 ? -3.433 -8.385 4.759 1.00 90.44 364 ILE A C 1
ATOM 2929 O O . ILE A 1 364 ? -3.195 -8.592 5.954 1.00 90.44 364 ILE A O 1
ATOM 2933 N N . ARG A 1 365 ? -3.677 -7.161 4.273 1.00 96.69 365 ARG A N 1
ATOM 2934 C CA . ARG A 1 365 ? -3.636 -5.942 5.090 1.00 96.69 365 ARG A CA 1
ATOM 2935 C C . ARG A 1 365 ? -4.572 -6.048 6.289 1.00 96.69 365 ARG A C 1
ATOM 2937 O O . ARG A 1 365 ? -4.155 -5.926 7.443 1.00 96.69 365 ARG A O 1
ATOM 2944 N N . THR A 1 366 ? -5.857 -6.288 6.031 1.00 91.75 366 THR A N 1
ATOM 2945 C CA . THR A 1 366 ? -6.892 -6.227 7.071 1.00 91.75 366 THR A CA 1
ATOM 2946 C C . THR A 1 366 ? -6.703 -7.333 8.113 1.00 91.75 366 THR A C 1
ATOM 2948 O O . THR A 1 366 ? -6.872 -7.091 9.314 1.00 91.75 366 THR A O 1
ATOM 2951 N N . ASN A 1 367 ? -6.307 -8.540 7.693 1.00 94.69 367 ASN A N 1
ATOM 2952 C CA . ASN A 1 367 ? -6.047 -9.642 8.615 1.00 94.69 367 ASN A CA 1
ATOM 2953 C C . ASN A 1 367 ? -4.775 -9.433 9.437 1.00 94.69 367 ASN A C 1
ATOM 2955 O O . ASN A 1 367 ? -4.773 -9.837 10.598 1.00 94.69 367 ASN A O 1
ATOM 2959 N N . ALA A 1 368 ? -3.734 -8.783 8.910 1.00 97.31 368 ALA A N 1
ATOM 2960 C CA . ALA A 1 368 ? -2.536 -8.481 9.690 1.00 97.31 368 ALA A CA 1
ATOM 2961 C C . ALA A 1 368 ? -2.862 -7.585 10.898 1.00 97.31 368 ALA A C 1
ATOM 2963 O O . ALA A 1 368 ? -2.571 -7.965 12.035 1.00 97.31 368 ALA A O 1
ATOM 2964 N N . TYR A 1 369 ? -3.588 -6.477 10.693 1.00 98.62 369 TYR A N 1
ATOM 2965 C CA . TYR A 1 369 ? -4.076 -5.634 11.795 1.00 98.62 369 TYR A CA 1
ATOM 2966 C C . TYR A 1 369 ? -5.003 -6.401 12.741 1.00 98.62 369 TYR A C 1
ATOM 2968 O O . TYR A 1 369 ? -4.815 -6.387 13.961 1.00 98.62 369 TYR A O 1
ATOM 2976 N N . LYS A 1 370 ? -5.998 -7.110 12.191 1.00 98.25 370 LYS A N 1
ATOM 2977 C CA . LYS A 1 370 ? -6.935 -7.926 12.975 1.00 98.25 370 LYS A CA 1
ATOM 2978 C C . LYS A 1 370 ? -6.197 -8.917 13.871 1.00 98.25 370 LYS A C 1
ATOM 2980 O O . LYS A 1 370 ? -6.556 -9.049 15.037 1.00 98.25 370 LYS A O 1
ATOM 2985 N N . ASN A 1 371 ? -5.183 -9.603 13.350 1.00 97.06 371 ASN A N 1
ATOM 2986 C CA . ASN A 1 371 ? -4.402 -10.593 14.082 1.00 97.06 371 ASN A CA 1
ATOM 2987 C C . ASN A 1 371 ? -3.513 -9.929 15.134 1.00 97.06 371 ASN A C 1
ATOM 2989 O O . ASN A 1 371 ? -3.567 -10.333 16.296 1.00 97.06 371 ASN A O 1
ATOM 2993 N N . ALA A 1 372 ? -2.785 -8.867 14.774 1.00 98.31 372 ALA A N 1
ATOM 2994 C CA . ALA A 1 372 ? -1.953 -8.109 15.706 1.00 98.31 372 ALA A CA 1
ATOM 2995 C C . ALA A 1 372 ? -2.759 -7.605 16.918 1.00 98.31 372 ALA A C 1
ATOM 2997 O O . ALA A 1 372 ? -2.269 -7.640 18.047 1.00 98.31 372 ALA A O 1
ATOM 2998 N N . ILE A 1 373 ? -4.021 -7.220 16.706 1.00 98.50 373 ILE A N 1
ATOM 2999 C CA . ILE A 1 373 ? -4.924 -6.727 17.751 1.00 98.50 373 ILE A CA 1
ATOM 3000 C C . ILE A 1 373 ? -5.619 -7.879 18.503 1.00 98.50 373 ILE A C 1
ATOM 3002 O O . ILE A 1 373 ? -5.488 -8.017 19.722 1.00 98.50 373 ILE A O 1
ATOM 3006 N N . LEU A 1 374 ? -6.369 -8.735 17.799 1.00 97.31 374 LEU A N 1
ATOM 3007 C CA . LEU A 1 374 ? -7.254 -9.736 18.411 1.00 97.31 374 LEU A CA 1
ATOM 3008 C C . LEU A 1 374 ? -6.521 -10.954 18.981 1.00 97.31 374 LEU A C 1
ATOM 3010 O O . LEU A 1 374 ? -7.090 -11.618 19.847 1.00 97.31 374 LEU A O 1
ATOM 3014 N N . GLN A 1 375 ? -5.299 -11.260 18.538 1.00 97.19 375 GLN A N 1
ATOM 3015 C CA . GLN A 1 375 ? -4.480 -12.310 19.161 1.00 97.19 375 GLN A CA 1
ATOM 3016 C C . GLN A 1 375 ? -3.789 -11.809 20.439 1.00 97.19 375 GLN A C 1
ATOM 3018 O O . GLN A 1 375 ? -3.377 -12.606 21.277 1.00 97.19 375 GLN A O 1
ATOM 3023 N N . ASN A 1 376 ? -3.746 -10.489 20.652 1.00 97.38 376 ASN A N 1
ATOM 3024 C CA . ASN A 1 376 ? -3.089 -9.855 21.793 1.00 97.38 376 ASN A CA 1
ATOM 3025 C C . ASN A 1 376 ? -4.087 -9.092 22.676 1.00 97.38 376 ASN A C 1
ATOM 3027 O O . ASN A 1 376 ? -3.784 -8.025 23.202 1.00 97.38 376 ASN A O 1
ATOM 3031 N N . LYS A 1 377 ? -5.289 -9.647 22.899 1.00 97.94 377 LYS A N 1
ATOM 3032 C CA . LYS A 1 377 ? -6.342 -8.996 23.712 1.00 97.94 377 LYS A CA 1
ATOM 3033 C C . LYS A 1 377 ? -5.869 -8.563 25.098 1.00 97.94 377 LYS A C 1
ATOM 3035 O O . LYS A 1 377 ? -6.303 -7.536 25.595 1.00 97.94 377 LYS A O 1
ATOM 3040 N N . HIS A 1 378 ? -4.969 -9.324 25.719 1.00 97.25 378 HIS A N 1
ATOM 3041 C CA . HIS A 1 378 ? -4.399 -8.991 27.027 1.00 97.25 378 HIS A CA 1
ATOM 3042 C C . HIS A 1 378 ? -3.665 -7.634 27.025 1.00 97.25 378 HIS A C 1
ATOM 3044 O O . HIS A 1 378 ? -3.698 -6.922 28.028 1.00 97.25 378 HIS A O 1
ATOM 3050 N N . LEU A 1 379 ? -3.052 -7.256 25.897 1.00 97.56 379 LEU A N 1
ATOM 3051 C CA . LEU A 1 379 ? -2.386 -5.970 25.703 1.00 97.56 379 LEU A CA 1
ATOM 3052 C C . LEU A 1 379 ? -3.406 -4.830 25.605 1.00 97.56 379 LEU A C 1
ATOM 3054 O O . LEU A 1 379 ? -3.230 -3.798 26.250 1.00 97.56 379 LEU A O 1
ATOM 3058 N N . PHE A 1 380 ? -4.475 -5.044 24.833 1.00 98.62 380 PHE A N 1
ATOM 3059 C CA . PHE A 1 380 ? -5.527 -4.060 24.559 1.00 98.62 380 PHE A CA 1
ATOM 3060 C C . PHE A 1 380 ? -6.533 -3.901 25.698 1.00 98.62 380 PHE A C 1
ATOM 3062 O O . PHE A 1 380 ? -7.129 -2.833 25.842 1.00 98.62 380 PHE A O 1
ATOM 3069 N N . LYS A 1 381 ? -6.712 -4.935 26.524 1.00 98.62 381 LYS A N 1
ATOM 3070 C CA . LYS A 1 381 ? -7.685 -4.929 27.609 1.00 98.62 381 LYS A CA 1
ATOM 3071 C C . LYS A 1 381 ? -7.460 -3.734 28.536 1.00 98.62 381 LYS A C 1
ATOM 3073 O O . LYS A 1 381 ? -6.340 -3.473 28.995 1.00 98.62 381 LYS A O 1
ATOM 3078 N N . ASP A 1 382 ? -8.547 -3.011 28.782 1.00 98.62 382 ASP A N 1
ATOM 3079 C CA . ASP A 1 382 ? -8.624 -1.834 29.645 1.00 98.62 382 ASP A CA 1
ATOM 3080 C C . ASP A 1 382 ? -7.746 -0.638 29.204 1.00 98.62 382 ASP A C 1
ATOM 3082 O O . ASP A 1 382 ? -7.547 0.298 29.980 1.00 98.62 382 ASP A O 1
ATOM 3086 N N . LYS A 1 383 ? -7.230 -0.636 27.963 1.00 98.75 383 LYS A N 1
ATOM 3087 C CA . LYS A 1 383 ? -6.417 0.462 27.408 1.00 98.75 383 LYS A CA 1
ATOM 3088 C C . LYS A 1 383 ? -7.242 1.538 26.716 1.00 98.75 383 LYS A C 1
ATOM 3090 O O . LYS A 1 383 ? -8.354 1.285 26.248 1.00 98.75 383 LYS A O 1
ATOM 3095 N N . VAL A 1 384 ? -6.657 2.728 26.625 1.00 98.88 384 VAL A N 1
ATOM 3096 C CA . VAL A 1 384 ? -7.106 3.814 25.753 1.00 98.88 384 VAL A CA 1
ATOM 3097 C C . VAL A 1 384 ? -6.348 3.729 24.430 1.00 98.88 384 VAL A C 1
ATOM 3099 O O . VAL A 1 384 ? -5.116 3.787 24.413 1.00 98.88 384 VAL A O 1
ATOM 3102 N N . VAL A 1 385 ? -7.088 3.589 23.333 1.00 98.94 385 VAL A N 1
ATOM 3103 C CA . VAL A 1 385 ? -6.552 3.416 21.977 1.00 98.94 385 VAL A CA 1
ATOM 3104 C C . VAL A 1 385 ? -6.914 4.622 21.118 1.00 98.94 385 VAL A C 1
ATOM 3106 O O . VAL A 1 385 ? -8.048 5.098 21.174 1.00 98.94 385 VAL A O 1
ATOM 3109 N N . LEU A 1 386 ? -5.967 5.095 20.315 1.00 98.94 386 LEU A N 1
ATOM 3110 C CA . LEU A 1 386 ? -6.178 6.127 19.303 1.00 98.94 386 LEU A CA 1
ATOM 3111 C C . LEU A 1 386 ? -5.981 5.527 17.910 1.00 98.94 386 LEU A C 1
ATOM 3113 O O . LEU A 1 386 ? -4.973 4.872 17.671 1.00 98.94 386 LEU A O 1
ATOM 3117 N N . ASP A 1 387 ? -6.932 5.753 17.015 1.00 98.81 387 ASP A N 1
ATOM 3118 C CA . ASP A 1 387 ? -6.902 5.325 15.619 1.00 98.81 387 ASP A CA 1
ATOM 3119 C C . ASP A 1 387 ? -6.783 6.561 14.715 1.00 98.81 387 ASP A C 1
ATOM 3121 O O . ASP A 1 387 ? -7.652 7.441 14.733 1.00 98.81 387 ASP A O 1
ATOM 3125 N N . ILE A 1 388 ? -5.667 6.665 13.992 1.00 98.31 388 ILE A N 1
ATOM 3126 C CA . ILE A 1 388 ? -5.321 7.812 13.143 1.00 98.31 388 ILE A CA 1
ATOM 3127 C C . ILE A 1 388 ? -5.657 7.485 11.688 1.00 98.31 388 ILE A C 1
ATOM 3129 O O . ILE A 1 388 ? -5.032 6.599 11.107 1.00 98.31 388 ILE A O 1
ATOM 3133 N N . GLY A 1 389 ? -6.603 8.233 11.110 1.00 95.81 389 GLY A N 1
ATOM 3134 C CA . GLY A 1 389 ? -7.193 7.928 9.804 1.00 95.81 389 GLY A CA 1
ATOM 3135 C C . GLY A 1 389 ? -8.132 6.733 9.896 1.00 95.81 389 GLY A C 1
ATOM 3136 O O . GLY A 1 389 ? -7.952 5.737 9.204 1.00 95.81 389 GLY A O 1
ATOM 3137 N N . CYS A 1 390 ? -9.103 6.793 10.813 1.00 96.81 390 CYS A N 1
ATOM 3138 C CA . CYS A 1 390 ? -9.904 5.617 11.148 1.00 96.81 390 CYS A CA 1
ATOM 3139 C C . CYS A 1 390 ? -10.842 5.152 10.018 1.00 96.81 390 CYS A C 1
ATOM 3141 O O . CYS A 1 390 ? -11.365 4.034 10.086 1.00 96.81 390 CYS A O 1
ATOM 3143 N N . GLY A 1 391 ? -11.072 5.973 8.986 1.00 95.75 391 GLY A N 1
ATOM 3144 C CA . GLY A 1 391 ? -11.900 5.649 7.832 1.00 95.75 391 GLY A CA 1
ATOM 3145 C C . GLY A 1 391 ? -13.285 5.153 8.243 1.00 95.75 391 GLY A C 1
ATOM 3146 O O . GLY A 1 391 ? -14.021 5.817 8.970 1.00 95.75 391 GLY A O 1
ATOM 3147 N N . THR A 1 392 ? -13.637 3.942 7.810 1.00 95.75 392 THR A N 1
ATOM 3148 C CA . THR A 1 392 ? -14.901 3.267 8.168 1.00 95.75 392 THR A CA 1
ATOM 3149 C C . THR A 1 392 ? -14.989 2.801 9.630 1.00 95.75 392 THR A C 1
ATOM 3151 O O . THR A 1 392 ? -16.049 2.351 10.064 1.00 95.75 392 THR A O 1
ATOM 3154 N N . GLY A 1 393 ? -13.905 2.900 10.405 1.00 97.81 393 GLY A N 1
ATOM 3155 C CA . GLY A 1 393 ? -13.833 2.502 11.812 1.00 97.81 393 GLY A CA 1
ATOM 3156 C C . GLY A 1 393 ? -13.513 1.021 12.042 1.00 97.81 393 GLY A C 1
ATOM 3157 O O . GLY A 1 393 ? -13.677 0.526 13.158 1.00 97.81 393 GLY A O 1
ATOM 3158 N N . ILE A 1 394 ? -13.062 0.283 11.022 1.00 98.69 394 ILE A N 1
ATOM 3159 C CA . ILE A 1 394 ? -12.787 -1.158 11.143 1.00 98.69 394 ILE A CA 1
ATOM 3160 C C . ILE A 1 394 ? -11.700 -1.478 12.185 1.00 98.69 394 ILE A C 1
ATOM 3162 O O . ILE A 1 394 ? -11.867 -2.400 12.988 1.00 98.69 394 ILE A O 1
ATOM 3166 N N . LEU A 1 395 ? -10.618 -0.694 12.237 1.00 98.75 395 LEU A N 1
ATOM 3167 C CA . LEU A 1 395 ? -9.543 -0.891 13.216 1.00 98.75 395 LEU A CA 1
ATOM 3168 C C . LEU A 1 395 ? -10.005 -0.506 14.627 1.00 98.75 395 LEU A C 1
ATOM 3170 O O . LEU A 1 395 ? -9.724 -1.233 15.585 1.00 98.75 395 LEU A O 1
ATOM 3174 N N . CYS A 1 396 ? -10.821 0.549 14.747 1.00 98.81 396 CYS A N 1
ATOM 3175 C CA . CYS A 1 396 ? -11.510 0.882 15.992 1.00 98.81 396 CYS A CA 1
ATOM 3176 C C . CYS A 1 396 ? -12.349 -0.292 16.528 1.00 98.81 396 CYS A C 1
ATOM 3178 O O . CYS A 1 396 ? -12.289 -0.609 17.719 1.00 98.81 396 CYS A O 1
ATOM 3180 N N . LEU A 1 397 ? -13.110 -0.966 15.658 1.00 98.88 397 LEU A N 1
ATOM 3181 C CA . LEU A 1 397 ? -13.917 -2.134 16.025 1.00 98.88 397 LEU A CA 1
ATOM 3182 C C . LEU A 1 397 ? -13.049 -3.310 16.484 1.00 98.88 397 LEU A C 1
ATOM 3184 O O . LEU A 1 397 ? -13.394 -3.972 17.465 1.00 98.88 397 LEU A O 1
ATOM 3188 N N . PHE A 1 398 ? -11.910 -3.566 15.832 1.00 98.88 398 PHE A N 1
ATOM 3189 C CA . PHE A 1 398 ? -10.969 -4.589 16.296 1.00 98.88 398 PHE A CA 1
ATOM 3190 C C . PHE A 1 398 ? -10.417 -4.265 17.686 1.00 98.88 398 PHE A C 1
ATOM 3192 O O . PHE A 1 398 ? -10.413 -5.146 18.548 1.00 98.88 398 PHE A O 1
ATOM 3199 N N . ALA A 1 399 ? -10.022 -3.015 17.938 1.00 98.88 399 ALA A N 1
ATOM 3200 C CA . ALA A 1 399 ? -9.527 -2.581 19.243 1.00 98.88 399 ALA A CA 1
ATOM 3201 C C . ALA A 1 399 ? -10.596 -2.712 20.344 1.00 98.88 399 ALA A C 1
ATOM 3203 O O . ALA A 1 399 ? -10.328 -3.271 21.412 1.00 98.88 399 ALA A O 1
ATOM 3204 N N . ALA A 1 400 ? -11.832 -2.281 20.076 1.00 98.81 400 ALA A N 1
ATOM 3205 C CA . ALA A 1 400 ? -12.945 -2.427 21.014 1.00 98.81 400 ALA A CA 1
ATOM 3206 C C . ALA A 1 400 ? -13.261 -3.909 21.290 1.00 98.81 400 ALA A C 1
ATOM 3208 O O . ALA A 1 400 ? -13.389 -4.322 22.444 1.00 98.81 400 ALA A O 1
ATOM 3209 N N . LYS A 1 401 ? -13.285 -4.751 20.249 1.00 98.50 401 LYS A N 1
ATOM 3210 C CA . LYS A 1 401 ? -13.473 -6.208 20.367 1.00 98.50 401 LYS A CA 1
ATOM 3211 C C . LYS A 1 401 ? -12.322 -6.915 21.093 1.00 98.50 401 LYS A C 1
ATOM 3213 O O . LYS A 1 401 ? -12.531 -7.979 21.682 1.00 98.50 401 LYS A O 1
ATOM 3218 N N . ALA A 1 402 ? -11.118 -6.344 21.076 1.00 98.62 402 ALA A N 1
ATOM 3219 C CA . ALA A 1 402 ? -9.981 -6.821 21.860 1.00 98.62 402 ALA A CA 1
ATOM 3220 C C . ALA A 1 402 ? -10.074 -6.464 23.354 1.00 98.62 402 ALA A C 1
ATOM 3222 O O . ALA A 1 402 ? -9.303 -7.003 24.145 1.00 98.62 402 ALA A O 1
ATOM 3223 N N . GLY A 1 403 ? -11.033 -5.621 23.751 1.00 98.62 403 GLY A N 1
ATOM 3224 C CA . GLY A 1 403 ? -11.284 -5.246 25.143 1.00 98.62 403 GLY A CA 1
ATOM 3225 C C . GLY A 1 403 ? -10.748 -3.871 25.539 1.00 98.62 403 GLY A C 1
ATOM 3226 O O . GLY A 1 403 ? -10.601 -3.616 26.735 1.00 98.62 403 GLY A O 1
ATOM 3227 N N . ALA A 1 404 ? -10.438 -2.995 24.577 1.00 98.81 404 ALA A N 1
ATOM 3228 C CA . ALA A 1 404 ? -10.077 -1.610 24.875 1.00 98.81 404 ALA A CA 1
ATOM 3229 C C . ALA A 1 404 ? -11.166 -0.920 25.715 1.00 98.81 404 ALA A C 1
ATOM 3231 O O . ALA A 1 404 ? -12.358 -1.054 25.441 1.00 98.81 404 ALA A O 1
ATOM 3232 N N . LYS A 1 405 ? -10.751 -0.152 26.729 1.00 98.56 405 LYS A N 1
ATOM 3233 C CA . LYS A 1 405 ? -11.656 0.626 27.593 1.00 98.56 405 LYS A CA 1
ATOM 3234 C C . LYS A 1 405 ? -12.307 1.774 26.826 1.00 98.56 405 LYS A C 1
ATOM 3236 O O . LYS A 1 405 ? -13.458 2.124 27.073 1.00 98.56 405 LYS A O 1
ATOM 3241 N N . ARG A 1 406 ? -11.530 2.406 25.950 1.00 98.75 406 ARG A N 1
ATOM 3242 C CA . ARG A 1 406 ? -11.928 3.548 25.128 1.00 98.75 406 ARG A CA 1
ATOM 3243 C C . ARG A 1 406 ? -11.126 3.497 23.840 1.00 98.75 406 ARG A C 1
ATOM 3245 O O . ARG A 1 406 ? -9.915 3.295 23.885 1.00 98.75 406 ARG A O 1
ATOM 3252 N N . VAL A 1 407 ? -11.797 3.723 22.722 1.00 98.88 407 VAL A N 1
ATOM 3253 C CA . VAL A 1 407 ? -11.158 3.913 21.422 1.00 98.88 407 VAL A CA 1
ATOM 3254 C C . VAL A 1 407 ? -11.566 5.281 20.895 1.00 98.88 407 VAL A C 1
ATOM 3256 O O . VAL A 1 407 ? -12.738 5.644 20.980 1.00 98.88 407 VAL A O 1
ATOM 3259 N N . ILE A 1 408 ? -10.609 6.049 20.392 1.00 98.88 408 ILE A N 1
ATOM 3260 C CA . ILE A 1 408 ? -10.843 7.340 19.749 1.00 98.88 408 ILE A CA 1
ATOM 3261 C C . ILE A 1 408 ? -10.390 7.194 18.302 1.00 98.88 408 ILE A C 1
ATOM 3263 O O . ILE A 1 408 ? -9.213 6.953 18.071 1.00 98.88 408 ILE A O 1
ATOM 3267 N N . GLY A 1 409 ? -11.302 7.318 17.345 1.00 98.75 409 GLY A N 1
ATOM 3268 C CA . GLY A 1 409 ? -10.960 7.373 15.926 1.00 98.75 409 GLY A CA 1
ATOM 3269 C C . GLY A 1 409 ? -10.994 8.808 15.424 1.00 98.75 409 GLY A C 1
ATOM 3270 O O . GLY A 1 409 ? -11.964 9.523 15.682 1.00 98.75 409 GLY A O 1
ATOM 3271 N N . ILE A 1 410 ? -9.947 9.230 14.720 1.00 98.38 410 ILE A N 1
ATOM 3272 C CA . ILE A 1 410 ? -9.878 10.541 14.074 1.00 98.38 410 ILE A CA 1
ATOM 3273 C C . ILE A 1 410 ? -9.784 10.323 12.569 1.00 98.38 410 ILE A C 1
ATOM 3275 O O . ILE A 1 410 ? -8.868 9.657 12.093 1.00 98.38 410 ILE A O 1
ATOM 3279 N N . ASP A 1 411 ? -10.715 10.910 11.829 1.00 95.50 411 ASP A N 1
ATOM 3280 C CA . ASP A 1 411 ? -10.676 10.967 10.371 1.00 95.50 411 ASP A CA 1
ATOM 3281 C C . ASP A 1 411 ? -11.239 12.311 9.923 1.00 95.50 411 ASP A C 1
ATOM 3283 O O . ASP A 1 411 ? -12.145 12.854 10.555 1.00 95.50 411 ASP A O 1
ATOM 3287 N N . MET A 1 412 ? -10.705 12.885 8.853 1.00 89.44 412 MET A N 1
ATOM 3288 C CA . MET A 1 412 ? -11.179 14.184 8.386 1.00 89.44 412 MET A CA 1
ATOM 3289 C C . MET A 1 412 ? -12.166 14.114 7.226 1.00 89.44 412 MET A C 1
ATOM 3291 O O . MET A 1 412 ? -12.829 15.114 6.953 1.00 89.44 412 MET A O 1
ATOM 3295 N N . SER A 1 413 ? -12.257 12.968 6.554 1.00 87.94 413 SER A N 1
ATOM 3296 C CA . SER A 1 413 ? -13.162 12.769 5.427 1.00 87.94 413 SER A CA 1
ATOM 3297 C C . SER A 1 413 ? -14.610 12.571 5.892 1.00 87.94 413 SER A C 1
ATOM 3299 O O . SER A 1 413 ? -14.901 12.313 7.068 1.00 87.94 413 SER A O 1
ATOM 3301 N N . ASP A 1 414 ? -15.557 12.686 4.960 1.00 88.75 414 ASP A N 1
ATOM 3302 C CA . ASP A 1 414 ? -16.984 12.523 5.261 1.00 88.75 414 ASP A CA 1
ATOM 3303 C C . ASP A 1 414 ? -17.367 11.059 5.548 1.00 88.75 414 ASP A C 1
ATOM 3305 O O . ASP A 1 414 ? -18.450 10.791 6.078 1.00 88.75 414 ASP A O 1
ATOM 3309 N N . ILE A 1 415 ? -16.466 10.098 5.296 1.00 90.81 415 ILE A N 1
ATOM 3310 C CA . ILE A 1 415 ? -16.689 8.678 5.609 1.00 90.81 415 ILE A CA 1
ATOM 3311 C C . ILE A 1 415 ? -16.952 8.447 7.102 1.00 90.81 415 ILE A C 1
ATOM 3313 O O . ILE A 1 415 ? -17.631 7.489 7.475 1.00 90.81 415 ILE A O 1
ATOM 3317 N N . ILE A 1 416 ? -16.484 9.352 7.966 1.00 92.88 416 ILE A N 1
ATOM 3318 C CA . ILE A 1 416 ? -16.660 9.234 9.410 1.00 92.88 416 ILE A CA 1
ATOM 3319 C C . ILE A 1 416 ? -18.137 9.239 9.824 1.00 92.88 416 ILE A C 1
ATOM 3321 O O . ILE A 1 416 ? -18.507 8.648 10.839 1.00 92.88 416 ILE A O 1
ATOM 3325 N N . ASP A 1 417 ? -19.012 9.848 9.019 1.00 91.88 417 ASP A N 1
ATOM 3326 C CA . ASP A 1 417 ? -20.454 9.826 9.256 1.00 91.88 417 ASP A CA 1
ATOM 3327 C C . ASP A 1 417 ? -21.015 8.404 9.064 1.00 91.88 417 ASP A C 1
ATOM 3329 O O . ASP A 1 417 ? -21.879 7.963 9.826 1.00 91.88 417 ASP A O 1
ATOM 3333 N N . LYS A 1 418 ? -20.456 7.630 8.121 1.00 93.25 418 LYS A N 1
ATOM 3334 C CA . LYS A 1 418 ? -20.735 6.191 7.981 1.00 93.25 418 LYS A CA 1
ATOM 3335 C C . LYS A 1 418 ? -20.097 5.379 9.097 1.00 93.25 418 LYS A C 1
ATOM 3337 O O . LYS A 1 418 ? -20.757 4.490 9.628 1.00 93.25 418 LYS A O 1
ATOM 3342 N N . ALA A 1 419 ? -18.871 5.706 9.496 1.00 97.44 419 ALA A N 1
ATOM 3343 C CA . ALA A 1 419 ? -18.199 5.029 10.601 1.00 97.44 419 ALA A CA 1
ATOM 3344 C C . ALA A 1 419 ? -18.998 5.127 11.911 1.00 97.44 419 ALA A C 1
ATOM 3346 O O . ALA A 1 419 ? -19.140 4.130 12.614 1.00 97.44 419 ALA A O 1
ATOM 3347 N N . ARG A 1 420 ? -19.613 6.284 12.210 1.00 97.56 420 ARG A N 1
ATOM 3348 C CA . ARG A 1 420 ? -20.511 6.435 13.374 1.00 97.56 420 ARG A CA 1
ATOM 3349 C C . ARG A 1 420 ? -21.698 5.480 13.323 1.00 97.56 420 ARG A C 1
ATOM 3351 O O . ARG A 1 420 ? -22.003 4.845 14.333 1.00 97.56 420 ARG A O 1
ATOM 3358 N N . GLN A 1 421 ? -22.337 5.354 12.160 1.00 96.81 421 GLN A N 1
ATOM 3359 C CA . GLN A 1 421 ? -23.439 4.409 11.975 1.00 96.81 421 GLN A CA 1
ATOM 3360 C C . GLN A 1 421 ? -22.957 2.965 12.163 1.00 96.81 421 GLN A C 1
ATOM 3362 O O . GLN A 1 421 ? -23.537 2.232 12.954 1.00 96.81 421 GLN A O 1
ATOM 3367 N N . ILE A 1 422 ? -21.844 2.589 11.527 1.00 97.75 422 ILE A N 1
ATOM 3368 C CA . ILE A 1 422 ? -21.247 1.249 11.627 1.00 97.75 422 ILE A CA 1
ATOM 3369 C C . ILE A 1 422 ? -20.914 0.895 13.084 1.00 97.75 422 ILE A C 1
ATOM 3371 O O . ILE A 1 422 ? -21.228 -0.202 13.547 1.00 97.75 422 ILE A O 1
ATOM 3375 N N . VAL A 1 423 ? -20.304 1.818 13.831 1.00 98.50 423 VAL A N 1
ATOM 3376 C CA . VAL A 1 423 ? -19.987 1.640 15.257 1.00 98.50 423 VAL A CA 1
ATOM 3377 C C . VAL A 1 423 ? -21.254 1.408 16.085 1.00 98.50 423 VAL A C 1
ATOM 3379 O O . VAL A 1 423 ? -21.260 0.536 16.960 1.00 98.50 423 VAL A O 1
ATOM 3382 N N . SER A 1 424 ? -22.319 2.160 15.801 1.00 98.19 424 SER A N 1
ATOM 3383 C CA . SER A 1 424 ? -23.620 2.013 16.460 1.00 98.19 424 SER A CA 1
ATOM 3384 C C . SER A 1 424 ? -24.275 0.674 16.144 1.00 98.19 424 SER A C 1
ATOM 3386 O O . SER A 1 424 ? -24.685 -0.035 17.062 1.00 98.19 424 SER A O 1
ATOM 3388 N N . ASP A 1 425 ? -24.313 0.289 14.871 1.00 98.19 425 ASP A N 1
ATOM 3389 C CA . ASP A 1 425 ? -24.925 -0.960 14.409 1.00 98.19 425 ASP A CA 1
ATOM 3390 C C . ASP A 1 425 ? -24.234 -2.195 15.006 1.00 98.19 425 ASP A C 1
ATOM 3392 O O . ASP A 1 425 ? -24.873 -3.214 15.257 1.00 98.19 425 ASP A O 1
ATOM 3396 N N . ASN A 1 426 ? -22.934 -2.092 15.297 1.00 98.12 426 ASN A N 1
ATOM 3397 C CA . ASN A 1 426 ? -22.151 -3.149 15.939 1.00 98.12 426 ASN A CA 1
ATOM 3398 C C . ASN A 1 426 ? -22.130 -3.055 17.479 1.00 98.12 426 ASN A C 1
ATOM 3400 O O . ASN A 1 426 ? -21.400 -3.802 18.128 1.00 98.12 426 ASN A O 1
ATOM 3404 N N . GLY A 1 427 ? -22.910 -2.151 18.083 1.00 98.12 427 GLY A N 1
ATOM 3405 C CA . GLY A 1 427 ? -23.075 -2.055 19.536 1.00 98.12 427 GLY A CA 1
ATOM 3406 C C . GLY A 1 427 ? -21.873 -1.485 20.299 1.00 98.12 427 GLY A C 1
ATOM 3407 O O . GLY A 1 427 ? -21.792 -1.649 21.517 1.00 98.12 427 GLY A O 1
ATOM 3408 N N . TYR A 1 428 ? -20.944 -0.796 19.628 1.00 98.56 428 TYR A N 1
ATOM 3409 C CA . TYR A 1 428 ? -19.700 -0.300 20.233 1.00 98.56 428 TYR A CA 1
ATOM 3410 C C . TYR A 1 428 ? -19.679 1.207 20.535 1.00 98.56 428 TYR A C 1
ATOM 3412 O O . TYR A 1 428 ? -18.662 1.704 21.019 1.00 98.56 428 TYR A O 1
ATOM 3420 N N . SER A 1 429 ? -20.787 1.939 20.357 1.00 98.19 429 SER A N 1
ATOM 3421 C CA . SER A 1 429 ? -20.863 3.392 20.635 1.00 98.19 429 SER A CA 1
ATOM 3422 C C . SER A 1 429 ? -20.482 3.795 22.063 1.00 98.19 429 SER A C 1
ATOM 3424 O O . SER A 1 429 ? -20.090 4.929 22.307 1.00 98.19 429 SER A O 1
ATOM 3426 N N . HIS A 1 430 ? -20.588 2.882 23.029 1.00 98.06 430 HIS A N 1
ATOM 3427 C CA . HIS A 1 430 ? -20.190 3.140 24.414 1.00 98.06 430 HIS A CA 1
ATOM 3428 C C . HIS A 1 430 ? -18.659 3.128 24.617 1.00 98.06 430 HIS A C 1
ATOM 3430 O O . HIS A 1 430 ? -18.166 3.728 25.574 1.00 98.06 430 HIS A O 1
ATOM 3436 N N . VAL A 1 431 ? -17.912 2.483 23.711 1.00 98.50 431 VAL A N 1
ATOM 3437 C CA . VAL A 1 431 ? -16.445 2.340 23.749 1.00 98.50 431 VAL A CA 1
ATOM 3438 C C . VAL A 1 431 ? -15.758 3.252 22.737 1.00 98.50 431 VAL A C 1
ATOM 3440 O O . VAL A 1 431 ? -14.718 3.825 23.057 1.00 98.50 431 VAL A O 1
ATOM 3443 N N . ILE A 1 432 ? -16.304 3.377 21.525 1.00 98.81 432 ILE A N 1
ATOM 3444 C CA . ILE A 1 432 ? -15.663 4.067 20.400 1.00 98.81 432 ILE A CA 1
ATOM 3445 C C . ILE A 1 432 ? -16.242 5.477 20.249 1.00 98.81 432 ILE A C 1
ATOM 3447 O O . ILE A 1 432 ? -17.448 5.634 20.087 1.00 98.81 432 ILE A O 1
ATOM 3451 N N . GLU A 1 433 ? -15.371 6.484 20.263 1.00 98.56 433 GLU A N 1
ATOM 3452 C CA . GLU A 1 433 ? -15.690 7.886 19.970 1.00 98.56 433 GLU A CA 1
ATOM 3453 C C . GLU A 1 433 ? -15.025 8.310 18.653 1.00 98.56 433 GLU A C 1
ATOM 3455 O O . GLU A 1 433 ? -13.847 8.018 18.447 1.00 98.56 433 GLU A O 1
ATOM 3460 N N . LEU A 1 434 ? -15.754 8.998 17.767 1.00 98.62 434 LEU A N 1
ATOM 3461 C CA . LEU A 1 434 ? -15.274 9.360 16.426 1.00 98.62 434 LEU A CA 1
ATOM 3462 C C . LEU A 1 434 ? -15.269 10.876 16.194 1.00 98.62 434 LEU A C 1
ATOM 3464 O O . LEU A 1 434 ? -16.323 11.525 16.173 1.00 98.62 434 LEU A O 1
ATOM 3468 N N . ILE A 1 435 ? -14.083 11.424 15.933 1.00 97.81 435 ILE A N 1
ATOM 3469 C CA . ILE A 1 435 ? -13.829 12.860 15.784 1.00 97.81 435 ILE A CA 1
ATOM 3470 C C . ILE A 1 435 ? -13.556 13.184 14.322 1.00 97.81 435 ILE A C 1
ATOM 3472 O O . ILE A 1 435 ? -12.621 12.654 13.727 1.00 97.81 435 ILE A O 1
ATOM 3476 N N . LYS A 1 436 ? -14.362 14.093 13.762 1.00 96.31 436 LYS A N 1
ATOM 3477 C CA . LYS A 1 436 ? -14.170 14.581 12.397 1.00 96.31 436 LYS A CA 1
ATOM 3478 C C . LYS A 1 436 ? -13.186 15.743 12.395 1.00 96.31 436 LYS A C 1
ATOM 3480 O O . LYS A 1 436 ? -13.484 16.774 12.994 1.00 96.31 436 LYS A O 1
ATOM 3485 N N . GLY A 1 437 ? -12.054 15.597 11.718 1.00 92.44 437 GLY A N 1
ATOM 3486 C CA . GLY A 1 437 ? -11.084 16.679 11.555 1.00 92.44 437 GLY A CA 1
ATOM 3487 C C . GLY A 1 437 ? -9.661 16.192 11.315 1.00 92.44 437 GLY A C 1
ATOM 3488 O O . GLY A 1 437 ? -9.360 15.009 11.459 1.00 92.44 437 GLY A O 1
ATOM 3489 N N . LYS A 1 438 ? -8.779 17.124 10.942 1.00 92.06 438 LYS A N 1
ATOM 3490 C CA . LYS A 1 438 ? -7.342 16.855 10.835 1.00 92.06 438 LYS A CA 1
ATOM 3491 C C . LYS A 1 438 ? -6.774 16.627 12.220 1.00 92.06 438 LYS A C 1
ATOM 3493 O O . LYS A 1 438 ? -7.051 17.393 13.138 1.00 92.06 438 LYS A O 1
ATOM 3498 N N . VAL A 1 439 ? -5.930 15.616 12.348 1.00 93.44 439 VAL A N 1
ATOM 3499 C CA . VAL A 1 439 ? -5.232 15.280 13.592 1.00 93.44 439 VAL A CA 1
ATOM 3500 C C . VAL A 1 439 ? -4.439 16.475 14.124 1.00 93.44 439 VAL A C 1
ATOM 3502 O O . VAL A 1 439 ? -4.399 16.710 15.331 1.00 93.44 439 VAL A O 1
ATOM 3505 N N . GLU A 1 440 ? -3.822 17.253 13.243 1.00 93.50 440 GLU A N 1
ATOM 3506 C CA . GLU A 1 440 ? -3.058 18.460 13.564 1.00 93.50 440 GLU A CA 1
ATOM 3507 C C . GLU A 1 440 ? -3.936 19.582 14.141 1.00 93.50 440 GLU A C 1
ATOM 3509 O O . GLU A 1 440 ? -3.466 20.336 14.989 1.00 93.50 440 GLU A O 1
ATOM 3514 N N . ASP A 1 441 ? -5.214 19.642 13.754 1.00 95.06 441 ASP A N 1
ATOM 3515 C CA . ASP A 1 441 ? -6.162 20.685 14.173 1.00 95.06 441 ASP A CA 1
ATOM 3516 C C . ASP A 1 441 ? -6.909 20.322 15.474 1.00 95.06 441 ASP A C 1
ATOM 3518 O O . ASP A 1 441 ? -7.595 21.161 16.064 1.00 95.06 441 ASP A O 1
ATOM 3522 N N . ILE A 1 442 ? -6.788 19.078 15.956 1.00 93.75 442 ILE A N 1
ATOM 3523 C CA . ILE A 1 442 ? -7.402 18.656 17.220 1.00 93.75 442 ILE A CA 1
ATOM 3524 C C . ILE A 1 442 ? -6.594 19.209 18.400 1.00 93.75 442 ILE A C 1
ATOM 3526 O O . ILE A 1 442 ? -5.480 18.761 18.678 1.00 93.75 442 ILE A O 1
ATOM 3530 N N . ALA A 1 443 ? -7.193 20.159 19.123 1.00 91.38 443 ALA A N 1
ATOM 3531 C CA . ALA A 1 443 ? -6.575 20.808 20.280 1.00 91.38 443 ALA A CA 1
ATOM 3532 C C . ALA A 1 443 ? -6.413 19.863 21.488 1.00 91.38 443 ALA A C 1
ATOM 3534 O O . ALA A 1 443 ? -5.348 19.821 22.103 1.00 91.38 443 ALA A O 1
ATOM 3535 N N . GLN A 1 444 ? -7.437 19.063 21.801 1.00 93.81 444 GLN A N 1
ATOM 3536 C CA . GLN A 1 444 ? -7.397 18.061 22.867 1.00 93.81 444 GLN A CA 1
ATOM 3537 C C . GLN A 1 444 ? -8.244 16.836 22.518 1.00 93.81 444 GLN A C 1
ATOM 3539 O O . GLN A 1 444 ? -9.262 16.950 21.832 1.00 93.81 444 GLN A O 1
ATOM 3544 N N . LEU A 1 445 ? -7.844 15.667 23.024 1.00 97.06 445 LEU A N 1
ATOM 3545 C CA . LEU A 1 445 ? -8.663 14.461 22.940 1.00 97.06 445 LEU A CA 1
ATOM 3546 C C . LEU A 1 445 ? -9.893 14.585 23.872 1.00 97.06 445 LEU A C 1
ATOM 3548 O O . LEU A 1 445 ? -9.861 15.318 24.866 1.00 97.06 445 LEU A O 1
ATOM 3552 N N . PRO A 1 446 ? -11.006 13.897 23.563 1.00 95.62 446 PRO A N 1
ATOM 3553 C CA . PRO A 1 446 ? -12.250 14.005 24.315 1.00 95.62 446 PRO A CA 1
ATOM 3554 C C . PRO A 1 446 ? -12.132 13.414 25.726 1.00 95.62 446 PRO A C 1
ATOM 3556 O O . PRO A 1 446 ? -11.192 12.693 26.060 1.00 95.62 446 PRO A O 1
ATOM 3559 N N . PHE A 1 447 ? -13.134 13.701 26.562 1.00 95.50 447 PHE A N 1
ATOM 3560 C CA . PHE A 1 447 ? -13.283 13.146 27.917 1.00 95.50 447 PHE A CA 1
ATOM 3561 C C . PHE A 1 447 ? -12.138 13.470 28.893 1.00 95.50 447 PHE A C 1
ATOM 3563 O O . PHE A 1 447 ? -11.958 12.760 29.881 1.00 95.50 447 PHE A O 1
ATOM 3570 N N . GLY A 1 448 ? -11.369 14.532 28.630 1.00 95.38 448 GLY A N 1
ATOM 3571 C CA . GLY A 1 448 ? -10.221 14.911 29.461 1.00 95.38 448 GLY A CA 1
ATOM 3572 C C . GLY A 1 448 ? -9.042 13.940 29.351 1.00 95.38 448 GLY A C 1
ATOM 3573 O O . GLY A 1 448 ? -8.227 13.859 30.265 1.00 95.38 448 GLY A O 1
ATOM 3574 N N . ILE A 1 449 ? -8.964 13.168 28.264 1.00 97.62 449 ILE A N 1
ATOM 3575 C CA . ILE A 1 449 ? -7.845 12.263 28.002 1.00 97.62 449 ILE A CA 1
ATOM 3576 C C . ILE A 1 449 ? -6.660 13.087 27.491 1.00 97.62 449 ILE A C 1
ATOM 3578 O O . ILE A 1 449 ? -6.751 13.742 26.460 1.00 97.62 449 ILE A O 1
ATOM 3582 N N . GLU A 1 450 ? -5.528 13.035 28.190 1.00 97.50 450 GLU A N 1
ATOM 3583 C CA . GLU A 1 450 ? -4.299 13.728 27.765 1.00 97.50 450 GLU A CA 1
ATOM 3584 C C . GLU A 1 450 ? -3.320 12.804 27.032 1.00 97.50 450 GLU A C 1
ATOM 3586 O O . GLU A 1 450 ? -2.538 13.251 26.192 1.00 97.50 450 GLU A O 1
ATOM 3591 N N . LYS A 1 451 ? -3.357 11.505 27.352 1.00 98.50 451 LYS A N 1
ATOM 3592 C CA . LYS A 1 451 ? -2.466 10.483 26.798 1.00 98.50 451 LYS A CA 1
ATOM 3593 C C . LYS A 1 451 ? -3.215 9.192 26.483 1.00 98.50 451 LYS A C 1
ATOM 3595 O O . LYS A 1 451 ? -4.186 8.848 27.154 1.00 98.50 451 LYS A O 1
ATOM 3600 N N . VAL A 1 452 ? -2.717 8.460 25.493 1.00 98.81 452 VAL A N 1
ATOM 3601 C CA . VAL A 1 452 ? -3.213 7.149 25.065 1.00 98.81 452 VAL A CA 1
ATOM 3602 C C . VAL A 1 452 ? -2.137 6.082 25.238 1.00 98.81 452 VAL A C 1
ATOM 3604 O O . VAL A 1 452 ? -0.937 6.373 25.271 1.00 98.81 452 VAL A O 1
ATOM 3607 N N . ASP A 1 453 ? -2.569 4.832 25.377 1.00 98.81 453 ASP A N 1
ATOM 3608 C CA . ASP A 1 453 ? -1.671 3.706 25.621 1.00 98.81 453 ASP A CA 1
ATOM 3609 C C . ASP A 1 453 ? -1.169 3.071 24.319 1.00 98.81 453 ASP A C 1
ATOM 3611 O O . ASP A 1 453 ? -0.056 2.536 24.284 1.00 98.81 453 ASP A O 1
ATOM 3615 N N . ILE A 1 454 ? -2.008 3.096 23.278 1.00 98.94 454 ILE A N 1
ATOM 3616 C CA . ILE A 1 454 ? -1.767 2.482 21.970 1.00 98.94 454 ILE A CA 1
ATOM 3617 C C . ILE A 1 454 ? -2.254 3.443 20.881 1.00 98.94 454 ILE A C 1
ATOM 3619 O O . ILE A 1 454 ? -3.371 3.954 20.968 1.00 98.94 454 ILE A O 1
ATOM 3623 N N . ILE A 1 455 ? -1.436 3.650 19.852 1.00 98.94 455 ILE A N 1
ATOM 3624 C CA . ILE A 1 455 ? -1.846 4.248 18.581 1.00 98.94 455 ILE A CA 1
ATOM 3625 C C . ILE A 1 455 ? -1.884 3.144 17.525 1.00 98.94 455 ILE A C 1
ATOM 3627 O O . ILE A 1 455 ? -0.922 2.394 17.367 1.00 98.94 455 ILE A O 1
ATOM 3631 N N . ILE A 1 456 ? -2.994 3.064 16.803 1.00 98.81 456 ILE A N 1
ATOM 3632 C CA . ILE A 1 456 ? -3.156 2.252 15.601 1.00 98.81 456 ILE A CA 1
ATOM 3633 C C . ILE A 1 456 ? -3.287 3.226 14.433 1.00 98.81 456 ILE A C 1
ATOM 3635 O O . ILE A 1 456 ? -3.946 4.258 14.554 1.00 98.81 456 ILE A O 1
ATOM 3639 N N . SER A 1 457 ? -2.635 2.935 13.318 1.00 98.50 457 SER A N 1
ATOM 3640 C CA . SER A 1 457 ? -2.857 3.694 12.094 1.00 98.50 457 SER A CA 1
ATOM 3641 C C . SER A 1 457 ? -2.515 2.833 10.900 1.00 98.50 457 SER A C 1
ATOM 3643 O O . SER A 1 457 ? -1.518 2.108 10.917 1.00 98.50 457 SER A O 1
ATOM 3645 N N . GLU A 1 458 ? -3.342 2.918 9.873 1.00 97.38 458 GLU A N 1
ATOM 3646 C CA . GLU A 1 458 ? -2.987 2.465 8.541 1.00 97.38 458 GLU A CA 1
ATOM 3647 C C . GLU A 1 458 ? -2.664 3.712 7.722 1.00 97.38 458 GLU A C 1
ATOM 3649 O O . GLU A 1 458 ? -3.543 4.512 7.420 1.00 97.38 458 GLU A O 1
ATOM 3654 N N . TRP A 1 459 ? -1.362 3.946 7.554 1.00 95.88 459 TRP A N 1
ATOM 3655 C CA . TRP A 1 459 ? -0.793 5.196 7.046 1.00 95.88 459 TRP A CA 1
ATOM 3656 C C . TRP A 1 459 ? 0.041 4.992 5.784 1.00 95.88 459 TRP A C 1
ATOM 3658 O O . TRP A 1 459 ? 0.569 5.967 5.246 1.00 95.88 459 TRP A O 1
ATOM 3668 N N . MET A 1 460 ? 0.250 3.740 5.377 1.00 97.56 460 MET A N 1
ATOM 3669 C CA . MET A 1 460 ? 1.224 3.395 4.354 1.00 97.56 460 MET A CA 1
ATOM 3670 C C . MET A 1 460 ? 0.653 3.759 2.986 1.00 97.56 460 MET A C 1
ATOM 3672 O O . MET A 1 460 ? -0.414 3.287 2.607 1.00 97.56 460 MET A O 1
ATOM 3676 N N . GLY A 1 461 ? 1.374 4.588 2.234 1.00 93.50 461 GLY A N 1
ATOM 3677 C CA . GLY A 1 461 ? 1.032 4.895 0.848 1.00 93.50 461 GLY A CA 1
ATOM 3678 C C . GLY A 1 461 ? 1.689 3.924 -0.133 1.00 93.50 461 GLY A C 1
ATOM 3679 O O . GLY A 1 461 ? 2.460 3.036 0.247 1.00 93.50 461 GLY A O 1
ATOM 3680 N N . TYR A 1 462 ? 1.454 4.138 -1.429 1.00 94.88 462 TYR A N 1
ATOM 3681 C CA . TYR A 1 462 ? 2.293 3.538 -2.470 1.00 94.88 462 TYR A CA 1
ATOM 3682 C C . TYR A 1 462 ? 3.766 3.888 -2.236 1.00 94.88 462 TYR A C 1
ATOM 3684 O O . TYR A 1 462 ? 4.089 4.957 -1.713 1.00 94.88 462 TYR A O 1
ATOM 3692 N N . PHE A 1 463 ? 4.675 2.972 -2.577 1.00 97.56 463 PHE A N 1
ATOM 3693 C CA . PHE A 1 463 ? 6.098 3.127 -2.261 1.00 97.56 463 PHE A CA 1
ATOM 3694 C C . PHE A 1 463 ? 6.350 3.491 -0.773 1.00 97.56 463 PHE A C 1
ATOM 3696 O O . PHE A 1 463 ? 7.292 4.215 -0.454 1.00 97.56 463 PHE A O 1
ATOM 3703 N N . LEU A 1 464 ? 5.485 3.010 0.138 1.00 97.62 464 LEU A N 1
ATOM 3704 C CA . LEU A 1 464 ? 5.411 3.279 1.585 1.00 97.62 464 LEU A CA 1
ATOM 3705 C C . LEU A 1 464 ? 5.126 4.739 1.987 1.00 97.62 464 LEU A C 1
ATOM 3707 O O . LEU A 1 464 ? 4.334 4.989 2.895 1.00 97.62 464 LEU A O 1
ATOM 3711 N N . LEU A 1 465 ? 5.803 5.699 1.360 1.00 95.56 465 LEU A N 1
ATOM 3712 C CA . LEU A 1 465 ? 5.899 7.090 1.807 1.00 95.56 465 LEU A CA 1
ATOM 3713 C C . LEU A 1 465 ? 5.022 8.068 1.017 1.00 95.56 465 LEU A C 1
ATOM 3715 O O . LEU A 1 465 ? 4.943 9.242 1.394 1.00 95.56 465 LEU A O 1
ATOM 3719 N N . TYR A 1 466 ? 4.392 7.626 -0.074 1.00 90.50 466 TYR A N 1
ATOM 3720 C CA . TYR A 1 466 ? 3.506 8.487 -0.858 1.00 90.50 466 TYR A CA 1
ATOM 3721 C C . TYR A 1 466 ? 2.321 8.956 -0.011 1.00 90.50 466 TYR A C 1
ATOM 3723 O O . TYR A 1 466 ? 1.956 8.317 0.973 1.00 90.50 466 TYR A O 1
ATOM 3731 N N . GLU A 1 467 ? 1.763 10.118 -0.353 1.00 78.44 467 GLU A N 1
ATOM 3732 C CA . GLU A 1 467 ? 0.656 10.781 0.359 1.00 78.44 467 GLU A CA 1
ATOM 3733 C C . GLU A 1 467 ? 1.004 11.364 1.745 1.00 78.44 467 GLU A C 1
ATOM 3735 O O . GLU A 1 467 ? 0.244 12.177 2.283 1.00 78.44 467 GLU A O 1
ATOM 3740 N N . SER A 1 468 ? 2.203 11.076 2.273 1.00 80.94 468 SER A N 1
ATOM 3741 C CA . SER A 1 468 ? 2.816 11.711 3.456 1.00 80.94 468 SER A CA 1
ATOM 3742 C C . SER A 1 468 ? 2.035 11.580 4.779 1.00 80.94 468 SER A C 1
ATOM 3744 O O . SER A 1 468 ? 2.191 12.412 5.676 1.00 80.94 468 SER A O 1
ATOM 3746 N N . MET A 1 469 ? 1.229 10.529 4.967 1.00 89.50 469 MET A N 1
ATOM 3747 C CA . MET A 1 469 ? 0.453 10.341 6.207 1.00 89.50 469 MET A CA 1
ATOM 3748 C C . MET A 1 469 ? 1.313 9.965 7.432 1.00 89.50 469 MET A C 1
ATOM 3750 O O . MET A 1 469 ? 0.920 10.235 8.569 1.00 89.50 469 MET A O 1
ATOM 3754 N N . LEU A 1 470 ? 2.526 9.434 7.231 1.00 94.56 470 LEU A N 1
ATOM 3755 C CA . LEU A 1 470 ? 3.450 9.092 8.322 1.00 94.56 470 LEU A CA 1
ATOM 3756 C C . LEU A 1 470 ? 3.714 10.280 9.266 1.00 94.56 470 LEU A C 1
ATOM 3758 O O . LEU A 1 470 ? 3.708 10.116 10.483 1.00 94.56 470 LEU A O 1
ATOM 3762 N N . GLN A 1 471 ? 3.873 11.497 8.735 1.00 92.94 471 GLN A N 1
ATOM 3763 C CA . GLN A 1 471 ? 4.108 12.702 9.547 1.00 92.94 471 GLN A CA 1
ATOM 3764 C C . GLN A 1 471 ? 2.944 12.991 10.507 1.00 92.94 471 GLN A C 1
ATOM 3766 O O . GLN A 1 471 ? 3.170 13.385 11.655 1.00 92.94 471 GLN A O 1
ATOM 3771 N N . THR A 1 472 ? 1.708 12.729 10.078 1.00 94.62 472 THR A N 1
ATOM 3772 C CA . THR A 1 472 ? 0.516 12.849 10.923 1.00 94.62 472 THR A CA 1
ATOM 3773 C C . THR A 1 472 ? 0.563 11.850 12.081 1.00 94.62 472 THR A C 1
ATOM 3775 O O . THR A 1 472 ? 0.313 12.238 13.227 1.00 94.62 472 THR A O 1
ATOM 3778 N N . VAL A 1 473 ? 0.967 10.601 11.822 1.00 97.88 473 VAL A N 1
ATOM 3779 C CA . VAL A 1 473 ? 1.146 9.569 12.861 1.00 97.88 473 VAL A CA 1
ATOM 3780 C C . VAL A 1 473 ? 2.222 9.978 13.867 1.00 97.88 473 VAL A C 1
ATOM 3782 O O . VAL A 1 473 ? 1.990 9.895 15.075 1.00 97.88 473 VAL A O 1
ATOM 3785 N N . LEU A 1 474 ? 3.366 10.492 13.401 1.00 97.62 474 LEU A N 1
ATOM 3786 C CA . LEU A 1 474 ? 4.433 10.978 14.284 1.00 97.62 474 LEU A CA 1
ATOM 3787 C C . LEU A 1 474 ? 3.959 12.156 15.151 1.00 97.62 474 LEU A C 1
ATOM 3789 O O . LEU A 1 474 ? 4.221 12.184 16.353 1.00 97.62 474 LEU A O 1
ATOM 3793 N N . SER A 1 475 ? 3.165 13.076 14.591 1.00 96.62 475 SER A N 1
ATOM 3794 C CA . SER A 1 475 ? 2.582 14.183 15.362 1.00 96.62 475 SER A CA 1
ATOM 3795 C C . SER A 1 475 ? 1.647 13.701 16.481 1.00 96.62 475 SER A C 1
ATOM 3797 O O . SER A 1 475 ? 1.586 14.310 17.552 1.00 96.62 475 SER A O 1
ATOM 3799 N N . ALA A 1 476 ? 0.901 12.616 16.244 1.00 98.06 476 ALA A N 1
ATOM 3800 C CA . ALA A 1 476 ? 0.011 12.013 17.229 1.00 98.06 476 ALA A CA 1
ATOM 3801 C C . ALA A 1 476 ? 0.801 11.238 18.292 1.00 98.06 476 ALA A C 1
ATOM 3803 O O . ALA A 1 476 ? 0.476 11.331 19.478 1.00 98.06 476 ALA A O 1
ATOM 3804 N N . ARG A 1 477 ? 1.865 10.530 17.886 1.00 98.44 477 ARG A N 1
ATOM 3805 C CA . ARG A 1 477 ? 2.817 9.867 18.788 1.00 98.44 477 ARG A CA 1
ATOM 3806 C C . ARG A 1 477 ? 3.382 10.868 19.790 1.00 98.44 477 ARG A C 1
ATOM 3808 O O . ARG A 1 477 ? 3.245 10.665 20.993 1.00 98.44 477 ARG A O 1
ATOM 3815 N N . ASP A 1 478 ? 3.945 11.966 19.299 1.00 97.94 478 ASP A N 1
ATOM 3816 C CA . ASP A 1 478 ? 4.653 12.935 20.139 1.00 97.94 478 ASP A CA 1
ATOM 3817 C C . ASP A 1 478 ? 3.698 13.698 21.071 1.00 97.94 478 ASP A C 1
ATOM 3819 O O . ASP A 1 478 ? 4.016 13.951 22.238 1.00 97.94 478 ASP A O 1
ATOM 3823 N N . ARG A 1 479 ? 2.485 14.014 20.597 1.00 97.81 479 ARG A N 1
ATOM 3824 C CA . ARG A 1 479 ? 1.474 14.709 21.409 1.00 97.81 479 ARG A CA 1
ATOM 3825 C C . ARG A 1 479 ? 0.799 13.801 22.426 1.00 97.81 479 ARG A C 1
ATOM 3827 O O . ARG A 1 479 ? 0.696 14.178 23.595 1.00 97.81 479 ARG A O 1
ATOM 3834 N N . TRP A 1 480 ? 0.349 12.615 22.026 1.00 98.62 480 TRP A N 1
ATOM 3835 C CA . TRP A 1 480 ? -0.626 11.851 22.808 1.00 98.62 480 TRP A CA 1
ATOM 3836 C C . TRP A 1 480 ? -0.168 10.465 23.238 1.00 98.62 480 TRP A C 1
ATOM 3838 O O . TRP A 1 480 ? -0.742 9.935 24.185 1.00 98.62 480 TRP A O 1
ATOM 3848 N N . LEU A 1 481 ? 0.866 9.866 22.650 1.00 98.75 481 LEU A N 1
ATOM 3849 C CA . LEU A 1 481 ? 1.333 8.571 23.143 1.00 98.75 481 LEU A CA 1
ATOM 3850 C C . LEU A 1 481 ? 2.040 8.751 24.494 1.00 98.75 481 LEU A C 1
ATOM 3852 O O . LEU A 1 481 ? 2.858 9.655 24.689 1.00 98.75 481 LEU A O 1
ATOM 3856 N N . ARG A 1 482 ? 1.704 7.904 25.469 1.00 98.38 482 ARG A N 1
ATOM 3857 C CA . ARG A 1 482 ? 2.434 7.863 26.744 1.00 98.38 482 ARG A CA 1
ATOM 3858 C C . ARG A 1 482 ? 3.842 7.271 26.548 1.00 98.38 482 ARG A C 1
ATOM 3860 O O . ARG A 1 482 ? 4.024 6.440 25.656 1.00 98.38 482 ARG A O 1
ATOM 3867 N N . PRO A 1 483 ? 4.820 7.584 27.417 1.00 97.94 483 PRO A N 1
ATOM 3868 C CA . PRO A 1 483 ? 6.103 6.885 27.424 1.00 97.94 483 PRO A CA 1
ATOM 3869 C C . PRO A 1 483 ? 5.916 5.362 27.510 1.00 97.94 483 PRO A C 1
ATOM 3871 O O . PRO A 1 483 ? 5.181 4.863 28.363 1.00 97.94 483 PRO A O 1
ATOM 3874 N N . GLY A 1 484 ? 6.547 4.621 26.598 1.00 95.88 484 GLY A N 1
ATOM 3875 C CA . GLY A 1 484 ? 6.393 3.166 26.502 1.00 95.88 484 GLY A CA 1
ATOM 3876 C C . GLY A 1 484 ? 5.055 2.687 25.921 1.00 95.88 484 GLY A C 1
ATOM 3877 O O . GLY A 1 484 ? 4.802 1.480 25.940 1.00 95.88 484 GLY A O 1
ATOM 3878 N N . GLY A 1 485 ? 4.212 3.583 25.394 1.00 98.19 485 GLY A N 1
ATOM 3879 C CA . GLY A 1 485 ? 3.022 3.240 24.610 1.00 98.19 485 GLY A CA 1
ATOM 3880 C C . GLY A 1 485 ? 3.366 2.577 23.273 1.00 98.19 485 GLY A C 1
ATOM 3881 O O . GLY A 1 485 ? 4.506 2.638 22.816 1.00 98.19 485 GLY A O 1
ATOM 3882 N N . TYR A 1 486 ? 2.400 1.892 22.668 1.00 98.75 486 TYR A N 1
ATOM 3883 C CA . TYR A 1 486 ? 2.631 1.045 21.491 1.00 98.75 486 TYR A CA 1
ATOM 3884 C C . TYR A 1 486 ? 2.114 1.687 20.201 1.00 98.75 486 TYR A C 1
ATOM 3886 O O . TYR A 1 486 ? 1.096 2.376 20.224 1.00 98.75 486 TYR A O 1
ATOM 3894 N N . LEU A 1 487 ? 2.797 1.419 19.088 1.00 98.81 487 LEU A N 1
ATOM 3895 C CA . LEU A 1 487 ? 2.413 1.820 17.733 1.00 98.81 487 LEU A CA 1
ATOM 3896 C C . LEU A 1 487 ? 2.101 0.561 16.922 1.00 98.81 487 LEU A C 1
ATOM 3898 O O . LEU A 1 487 ? 2.811 -0.435 17.033 1.00 98.81 487 LEU A O 1
ATOM 3902 N N . PHE A 1 488 ? 1.006 0.578 16.170 1.00 98.62 488 PHE A N 1
ATOM 3903 C CA . PHE A 1 488 ? 0.546 -0.558 15.376 1.00 98.62 488 PHE A CA 1
ATOM 3904 C C . PHE A 1 488 ? 0.298 -0.115 13.923 1.00 98.62 488 PHE A C 1
ATOM 3906 O O . PHE A 1 488 ? -0.720 0.548 13.689 1.00 98.62 488 PHE A O 1
ATOM 3913 N N . PRO A 1 489 ? 1.158 -0.514 12.956 1.00 98.50 489 PRO A N 1
ATOM 3914 C CA . PRO A 1 489 ? 2.474 -1.160 13.111 1.00 98.50 489 PRO A CA 1
ATOM 3915 C C . PRO A 1 489 ? 3.536 -0.182 13.636 1.00 98.50 489 PRO A C 1
ATOM 3917 O O . PRO A 1 489 ? 3.294 1.022 13.726 1.00 98.50 489 PRO A O 1
ATOM 3920 N N . ASP A 1 490 ? 4.718 -0.691 13.983 1.00 98.38 490 ASP A N 1
ATOM 3921 C CA . ASP A 1 490 ? 5.825 0.117 14.508 1.00 98.38 490 ASP A CA 1
ATOM 3922 C C . ASP A 1 490 ? 7.101 0.063 13.664 1.00 98.38 490 ASP A C 1
ATOM 3924 O O . ASP A 1 490 ? 7.947 0.944 13.813 1.00 98.38 490 ASP A O 1
ATOM 3928 N N . LYS A 1 491 ? 7.244 -0.917 12.764 1.00 98.50 491 LYS A N 1
ATOM 3929 C CA . LYS A 1 491 ? 8.406 -1.015 11.873 1.00 98.50 491 LYS A CA 1
ATOM 3930 C C . LYS A 1 491 ? 8.001 -1.275 10.436 1.00 98.50 491 LYS A C 1
ATOM 3932 O O . LYS A 1 491 ? 7.148 -2.121 10.180 1.00 98.50 491 LYS A O 1
ATOM 3937 N N . CYS A 1 492 ? 8.646 -0.577 9.509 1.00 98.44 492 CYS A N 1
ATOM 3938 C CA . CYS A 1 492 ? 8.498 -0.812 8.076 1.00 98.44 492 CYS A CA 1
ATOM 3939 C C . CYS A 1 492 ? 9.871 -0.928 7.420 1.00 98.44 492 CYS A C 1
ATOM 3941 O O . CYS A 1 492 ? 10.785 -0.180 7.762 1.00 98.44 492 CYS A O 1
ATOM 3943 N N . THR A 1 493 ? 10.019 -1.853 6.478 1.00 98.75 493 THR A N 1
ATOM 3944 C CA . THR A 1 493 ? 11.261 -2.053 5.721 1.00 98.75 493 THR A CA 1
ATOM 3945 C C . THR A 1 493 ? 10.962 -1.983 4.235 1.00 98.75 493 THR A C 1
ATOM 3947 O O . THR A 1 493 ? 9.981 -2.570 3.802 1.00 98.75 493 THR A O 1
ATOM 3950 N N . MET A 1 494 ? 11.794 -1.295 3.454 1.00 98.81 494 MET A N 1
ATOM 3951 C CA . MET A 1 494 ? 11.675 -1.263 1.997 1.00 98.81 494 MET A CA 1
ATOM 3952 C C . MET A 1 494 ? 12.765 -2.086 1.324 1.00 98.81 494 MET A C 1
ATOM 3954 O O . MET A 1 494 ? 13.933 -2.073 1.737 1.00 98.81 494 MET A O 1
ATOM 3958 N N . TYR A 1 495 ? 12.366 -2.747 0.245 1.00 98.88 495 TYR A N 1
ATOM 3959 C CA . TYR A 1 495 ? 13.197 -3.627 -0.561 1.00 98.88 495 TYR A CA 1
ATOM 3960 C C . TYR A 1 495 ? 13.151 -3.217 -2.031 1.00 98.88 495 TYR A C 1
ATOM 3962 O O . TYR A 1 495 ? 12.173 -2.619 -2.477 1.00 98.88 495 TYR A O 1
ATOM 3970 N N . ILE A 1 496 ? 14.213 -3.531 -2.771 1.00 98.88 496 ILE A N 1
ATOM 3971 C CA . ILE A 1 496 ? 14.336 -3.281 -4.210 1.00 98.88 496 ILE A CA 1
ATOM 3972 C C . ILE A 1 496 ? 15.083 -4.430 -4.905 1.00 98.88 496 ILE A 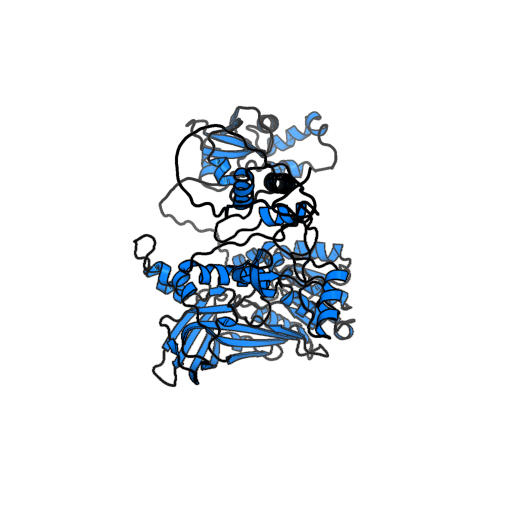C 1
ATOM 3974 O O . ILE A 1 496 ? 16.026 -4.990 -4.336 1.00 98.88 496 ILE A O 1
ATOM 3978 N N . CYS A 1 497 ? 14.685 -4.778 -6.129 1.00 98.75 497 CYS A N 1
ATOM 3979 C CA . CYS A 1 497 ? 15.404 -5.707 -7.012 1.00 98.75 497 CYS A CA 1
ATOM 3980 C C . CYS A 1 497 ? 15.211 -5.344 -8.497 1.00 98.75 497 CYS A C 1
ATOM 3982 O O . CYS A 1 497 ? 14.417 -4.462 -8.826 1.00 98.75 497 CYS A O 1
ATOM 3984 N N . GLY A 1 498 ? 15.958 -6.000 -9.390 1.00 98.56 498 GLY A N 1
ATOM 3985 C CA . GLY A 1 498 ? 15.814 -5.872 -10.844 1.00 98.56 498 GLY A CA 1
ATOM 3986 C C . GLY A 1 498 ? 14.889 -6.928 -11.451 1.00 98.56 498 GLY A C 1
ATOM 3987 O O . GLY A 1 498 ? 14.869 -8.076 -10.991 1.00 98.56 498 GLY A O 1
ATOM 3988 N N . ILE A 1 499 ? 14.150 -6.531 -12.492 1.00 98.19 499 ILE A N 1
ATOM 3989 C CA . ILE A 1 499 ? 13.166 -7.374 -13.186 1.00 98.19 499 ILE A CA 1
ATOM 3990 C C . ILE A 1 499 ? 13.348 -7.373 -14.708 1.00 98.19 499 ILE A C 1
ATOM 3992 O O . ILE A 1 499 ? 13.784 -6.375 -15.295 1.00 98.19 499 ILE A O 1
ATOM 3996 N N . GLU A 1 500 ? 12.972 -8.494 -15.323 1.00 97.62 500 GLU A N 1
ATOM 3997 C CA . GLU A 1 500 ? 12.688 -8.596 -16.755 1.00 97.62 500 GLU A CA 1
ATOM 3998 C C . GLU A 1 500 ? 11.221 -8.212 -17.000 1.00 97.62 500 GLU A C 1
ATOM 4000 O O . GLU A 1 500 ? 10.307 -8.787 -16.411 1.00 97.62 500 GLU A O 1
ATOM 4005 N N . ASP A 1 501 ? 10.993 -7.192 -17.823 1.00 93.12 501 ASP A N 1
ATOM 4006 C CA . ASP A 1 501 ? 9.655 -6.660 -18.103 1.00 93.12 501 ASP A CA 1
ATOM 4007 C C . ASP A 1 501 ? 9.568 -6.028 -19.504 1.00 93.12 501 ASP A C 1
ATOM 4009 O O . ASP A 1 501 ? 8.992 -4.958 -19.720 1.00 93.12 501 ASP A O 1
ATOM 4013 N N . SER A 1 502 ? 10.214 -6.662 -20.486 1.00 84.25 502 SER A N 1
ATOM 4014 C CA . SER A 1 502 ? 10.342 -6.127 -21.848 1.00 84.25 502 SER A CA 1
ATOM 4015 C C . SER A 1 502 ? 9.012 -5.968 -22.579 1.00 84.25 502 SER A C 1
ATOM 4017 O O . SER A 1 502 ? 8.848 -5.032 -23.367 1.00 84.25 502 SER A O 1
ATOM 4019 N N . GLU A 1 503 ? 8.056 -6.869 -22.349 1.00 83.94 503 GLU A N 1
ATOM 4020 C CA . GLU A 1 503 ? 6.739 -6.804 -22.979 1.00 83.94 503 GLU A CA 1
ATOM 4021 C C . GLU A 1 503 ? 5.938 -5.610 -22.473 1.00 83.94 503 GLU A C 1
ATOM 4023 O O . GLU A 1 503 ? 5.477 -4.796 -23.275 1.00 83.94 503 GLU A O 1
ATOM 4028 N N . TYR A 1 504 ? 5.866 -5.436 -21.156 1.00 83.69 504 TYR A N 1
ATOM 4029 C CA . TYR A 1 504 ? 5.080 -4.361 -20.573 1.00 83.69 504 TYR A CA 1
ATOM 4030 C C . TYR A 1 504 ? 5.755 -2.992 -20.732 1.00 83.69 504 TYR A C 1
ATOM 4032 O O . TYR A 1 504 ? 5.072 -2.010 -21.034 1.00 83.69 504 TYR A O 1
ATOM 4040 N N . LYS A 1 505 ? 7.097 -2.917 -20.679 1.00 89.69 505 LYS A N 1
ATOM 4041 C CA . LYS A 1 505 ? 7.835 -1.697 -21.050 1.00 89.69 505 LYS A CA 1
ATOM 4042 C C . LYS A 1 505 ? 7.512 -1.272 -22.483 1.00 89.69 505 LYS A C 1
ATOM 4044 O O . LYS A 1 505 ? 7.247 -0.094 -22.726 1.00 89.69 505 LYS A O 1
ATOM 4049 N N . ARG A 1 506 ? 7.476 -2.208 -23.434 1.00 85.94 506 ARG A N 1
ATOM 4050 C CA . ARG A 1 506 ? 7.127 -1.895 -24.825 1.00 85.94 506 ARG A CA 1
ATOM 4051 C C . ARG A 1 506 ? 5.705 -1.336 -24.939 1.00 85.94 506 ARG A C 1
ATOM 4053 O O . ARG A 1 506 ? 5.488 -0.358 -25.652 1.00 85.94 506 ARG A O 1
ATOM 4060 N N . ASP A 1 507 ? 4.764 -1.896 -24.189 1.00 85.31 507 ASP A N 1
ATOM 4061 C CA . ASP A 1 507 ? 3.360 -1.477 -24.213 1.00 85.31 507 ASP A CA 1
ATOM 4062 C C . ASP A 1 507 ? 3.098 -0.141 -23.497 1.00 85.31 507 ASP A C 1
ATOM 4064 O O . ASP A 1 507 ? 2.203 0.608 -23.893 1.00 85.31 507 ASP A O 1
ATOM 4068 N N . LYS A 1 508 ? 3.855 0.186 -22.443 1.00 83.44 508 LYS A N 1
ATOM 4069 C CA . LYS A 1 508 ? 3.643 1.401 -21.631 1.00 83.44 508 LYS A CA 1
ATOM 4070 C C . LYS A 1 508 ? 4.553 2.564 -22.004 1.00 83.44 508 LYS A C 1
ATOM 4072 O O . LYS A 1 508 ? 4.137 3.721 -21.911 1.00 83.44 508 LYS A O 1
ATOM 4077 N N . ILE A 1 509 ? 5.780 2.264 -22.418 1.00 88.38 509 ILE A N 1
ATOM 4078 C CA . ILE A 1 509 ? 6.834 3.243 -22.684 1.00 88.38 509 ILE A CA 1
ATOM 4079 C C . ILE A 1 509 ? 7.072 3.384 -24.190 1.00 88.38 509 ILE A C 1
ATOM 4081 O O . ILE A 1 509 ? 7.003 4.500 -24.708 1.00 88.38 509 ILE A O 1
ATOM 4085 N N . ASP A 1 510 ? 7.293 2.286 -24.918 1.00 90.31 510 ASP A N 1
ATOM 4086 C CA . ASP A 1 510 ? 7.603 2.360 -26.359 1.00 90.31 510 ASP A CA 1
ATOM 4087 C C . ASP A 1 510 ? 6.365 2.581 -27.242 1.00 90.31 510 ASP A C 1
ATOM 4089 O O . ASP A 1 510 ? 6.494 3.044 -28.376 1.00 90.31 510 ASP A O 1
ATOM 4093 N N . PHE A 1 511 ? 5.154 2.355 -26.720 1.00 92.00 511 PHE A N 1
ATOM 4094 C CA . PHE A 1 511 ? 3.892 2.699 -27.389 1.00 92.00 511 PHE A CA 1
ATOM 4095 C C . PHE A 1 511 ? 3.889 4.132 -27.943 1.00 92.00 511 PHE A C 1
ATOM 4097 O O . PHE A 1 511 ? 3.389 4.386 -29.042 1.00 92.00 511 PHE A O 1
ATOM 4104 N N . TRP A 1 512 ? 4.495 5.070 -27.213 1.00 92.94 512 TRP A N 1
ATOM 4105 C CA . TRP A 1 512 ? 4.546 6.479 -27.594 1.00 92.94 512 TRP A CA 1
ATOM 4106 C C . TRP A 1 512 ? 5.435 6.762 -28.809 1.00 92.94 512 TRP A C 1
ATOM 4108 O O . TRP A 1 512 ? 5.283 7.813 -29.427 1.00 92.94 512 TRP A O 1
ATOM 4118 N N . ASP A 1 513 ? 6.320 5.849 -29.208 1.00 92.19 513 ASP A N 1
ATOM 4119 C CA . ASP A 1 513 ? 7.154 6.045 -30.398 1.00 92.19 513 ASP A CA 1
ATOM 4120 C C . ASP A 1 513 ? 6.321 6.013 -31.690 1.00 92.19 513 ASP A C 1
ATOM 4122 O O . ASP A 1 513 ? 6.652 6.689 -32.668 1.00 92.19 513 ASP A O 1
ATOM 4126 N N . ASN A 1 514 ? 5.214 5.262 -31.699 1.00 88.94 514 ASN A N 1
ATOM 4127 C CA . ASN A 1 514 ? 4.330 5.146 -32.853 1.00 88.94 514 ASN A CA 1
ATOM 4128 C C . ASN A 1 514 ? 2.876 4.868 -32.446 1.00 88.94 514 ASN A C 1
ATOM 4130 O O . ASN A 1 514 ? 2.433 3.722 -32.350 1.00 88.94 514 ASN A O 1
ATOM 4134 N N . VAL A 1 515 ? 2.099 5.939 -32.318 1.00 90.69 515 VAL A N 1
ATOM 4135 C CA . VAL A 1 515 ? 0.669 5.887 -32.017 1.00 90.69 515 VAL A CA 1
ATOM 4136 C C . VAL A 1 515 ? -0.108 6.067 -33.319 1.00 90.69 515 VAL A C 1
ATOM 4138 O O . VAL A 1 515 ? -0.269 7.178 -33.822 1.00 90.69 515 VAL A O 1
ATOM 4141 N N . TYR A 1 516 ? -0.574 4.955 -33.895 1.00 85.94 516 TYR A N 1
ATOM 4142 C CA . TYR A 1 516 ? -1.326 4.921 -35.162 1.00 85.94 516 TYR A CA 1
ATOM 4143 C C . TYR A 1 516 ? -0.611 5.596 -36.352 1.00 85.94 516 TYR A C 1
ATOM 4145 O O . TYR A 1 516 ? -1.246 6.247 -37.181 1.00 85.94 516 TYR A O 1
ATOM 4153 N N . GLY A 1 517 ? 0.710 5.447 -36.453 1.00 89.25 517 GLY A N 1
ATOM 4154 C CA . GLY A 1 517 ? 1.533 6.050 -37.507 1.00 89.25 517 GLY A CA 1
ATOM 4155 C C . GLY A 1 517 ? 2.091 7.433 -37.160 1.00 89.25 517 GLY A C 1
ATOM 4156 O O . GLY A 1 517 ? 2.836 7.998 -37.961 1.00 89.25 517 GLY A O 1
ATOM 4157 N N . PHE A 1 518 ? 1.757 7.985 -35.990 1.00 89.62 518 PHE A N 1
ATOM 4158 C CA . PHE A 1 518 ? 2.234 9.287 -35.530 1.00 89.62 518 PHE A CA 1
ATOM 4159 C C . PHE A 1 518 ? 3.247 9.140 -34.391 1.00 89.62 518 PHE A C 1
ATOM 4161 O O . PHE A 1 518 ? 3.058 8.343 -33.477 1.00 89.62 518 PHE A O 1
ATOM 4168 N N . ASN A 1 519 ? 4.304 9.952 -34.418 1.00 92.62 519 ASN A N 1
ATOM 4169 C CA . ASN A 1 519 ? 5.307 9.976 -33.358 1.00 92.62 519 ASN A CA 1
ATOM 4170 C C . ASN A 1 519 ? 4.807 10.795 -32.155 1.00 92.62 519 ASN A C 1
ATOM 4172 O O . ASN A 1 519 ? 4.606 12.006 -32.274 1.00 92.62 519 ASN A O 1
ATOM 4176 N N . PHE A 1 520 ? 4.612 10.136 -31.012 1.00 96.06 520 PHE A N 1
ATOM 4177 C CA . PHE A 1 520 ? 4.173 10.727 -29.743 1.00 96.06 520 PHE A CA 1
ATOM 4178 C C . PHE A 1 520 ? 5.295 10.694 -28.684 1.00 96.06 520 PHE A C 1
ATOM 4180 O O . PHE A 1 520 ? 5.029 10.898 -27.498 1.00 96.06 520 PHE A O 1
ATOM 4187 N N . SER A 1 521 ? 6.559 10.500 -29.085 1.00 93.88 521 SER A N 1
ATOM 4188 C CA . SER A 1 521 ? 7.691 10.303 -28.166 1.00 93.88 521 SER A CA 1
ATOM 4189 C C . SER A 1 521 ? 7.936 11.470 -27.202 1.00 93.88 521 SER A C 1
ATOM 4191 O O . SER A 1 521 ? 8.583 11.292 -26.174 1.00 93.88 521 SER A O 1
ATOM 4193 N N . ALA A 1 522 ? 7.357 12.646 -27.464 1.00 92.88 522 ALA A N 1
ATOM 4194 C CA . ALA A 1 522 ? 7.322 13.757 -26.514 1.00 92.88 522 ALA A CA 1
ATOM 4195 C C . ALA A 1 522 ? 6.698 13.375 -25.152 1.00 92.88 522 ALA A C 1
ATOM 4197 O O . ALA A 1 522 ? 7.083 13.951 -24.141 1.00 92.88 522 ALA A O 1
ATOM 4198 N N . ILE A 1 523 ? 5.777 12.401 -25.115 1.00 92.88 523 ILE A N 1
ATOM 4199 C CA . ILE A 1 523 ? 5.139 11.892 -23.885 1.00 92.88 523 ILE A CA 1
ATOM 4200 C C . ILE A 1 523 ? 6.030 10.859 -23.175 1.00 92.88 523 ILE A C 1
ATOM 4202 O O . ILE A 1 523 ? 5.985 10.736 -21.953 1.00 92.88 523 ILE A O 1
ATOM 4206 N N . LYS A 1 524 ? 6.886 10.148 -23.920 1.00 91.50 524 LYS A N 1
ATOM 4207 C CA . LYS A 1 524 ? 7.737 9.060 -23.409 1.00 91.50 524 LYS A CA 1
ATOM 4208 C C . LYS A 1 524 ? 8.636 9.507 -22.253 1.00 91.50 524 LYS A C 1
ATOM 4210 O O . LYS A 1 524 ? 8.836 8.755 -21.305 1.00 91.50 524 LYS A O 1
ATOM 4215 N N . ALA A 1 525 ? 9.143 10.741 -22.314 1.00 88.25 525 ALA A N 1
ATOM 4216 C CA . ALA A 1 525 ? 9.990 11.311 -21.268 1.00 88.25 525 ALA A CA 1
ATOM 4217 C C . ALA A 1 525 ? 9.253 11.481 -19.929 1.00 88.25 525 ALA A C 1
ATOM 4219 O O . ALA A 1 525 ? 9.850 11.250 -18.880 1.00 88.25 525 ALA A O 1
ATOM 4220 N N . ASP A 1 526 ? 7.973 11.855 -19.959 1.00 89.31 526 ASP A N 1
ATOM 4221 C CA . ASP A 1 526 ? 7.156 11.961 -18.749 1.00 89.31 526 ASP A CA 1
ATOM 4222 C C . ASP A 1 526 ? 6.739 10.568 -18.259 1.00 89.31 526 ASP A C 1
ATOM 4224 O O . ASP A 1 526 ? 6.841 10.292 -17.068 1.00 89.31 526 ASP A O 1
ATOM 4228 N N . ALA A 1 527 ? 6.381 9.660 -19.175 1.00 90.19 527 ALA A N 1
ATOM 4229 C CA . ALA A 1 527 ? 6.027 8.278 -18.844 1.00 90.19 527 ALA A CA 1
ATOM 4230 C C . ALA A 1 527 ? 7.174 7.511 -18.154 1.00 90.19 527 ALA A C 1
ATOM 4232 O O . ALA A 1 527 ? 6.927 6.739 -17.238 1.00 90.19 527 ALA A O 1
ATOM 4233 N N . LEU A 1 528 ? 8.434 7.743 -18.549 1.00 92.00 528 LEU A N 1
ATOM 4234 C CA . LEU A 1 528 ? 9.615 7.155 -17.894 1.00 92.00 528 LEU A CA 1
ATOM 4235 C C . LEU A 1 528 ? 9.900 7.730 -16.498 1.00 92.00 528 LEU A C 1
ATOM 4237 O O . LEU A 1 528 ? 10.572 7.086 -15.693 1.00 92.00 528 LEU A O 1
ATOM 4241 N N . ARG A 1 529 ? 9.448 8.959 -16.224 1.00 94.31 529 ARG A N 1
ATOM 4242 C CA . ARG A 1 529 ? 9.643 9.630 -14.930 1.00 94.31 529 ARG A CA 1
ATOM 4243 C C . ARG A 1 529 ? 8.553 9.293 -13.926 1.00 94.31 529 ARG A C 1
ATOM 4245 O O . ARG A 1 529 ? 8.751 9.555 -12.746 1.00 94.31 529 ARG A O 1
ATOM 4252 N N . GLU A 1 530 ? 7.430 8.743 -14.363 1.00 94.44 530 GLU A N 1
ATOM 4253 C CA . GLU A 1 530 ? 6.357 8.296 -13.481 1.00 94.44 530 GLU A CA 1
ATOM 4254 C C . GLU A 1 530 ? 6.579 6.831 -13.089 1.00 94.44 530 GLU A C 1
ATOM 4256 O O . GLU A 1 530 ? 6.511 5.952 -13.950 1.00 94.44 530 GLU A O 1
ATOM 4261 N N . PRO A 1 531 ? 6.836 6.530 -11.803 1.00 96.25 531 PRO A N 1
ATOM 4262 C CA . PRO A 1 531 ? 6.839 5.152 -11.339 1.00 96.25 531 PRO A CA 1
ATOM 4263 C C . PRO A 1 531 ? 5.456 4.527 -11.534 1.00 96.25 531 PRO A C 1
ATOM 4265 O O . PRO A 1 531 ? 4.437 5.135 -11.199 1.00 96.25 531 PRO A O 1
ATOM 4268 N N . LEU A 1 532 ? 5.418 3.297 -12.039 1.00 93.25 532 LEU A N 1
ATOM 4269 C CA . LEU A 1 532 ? 4.172 2.570 -12.240 1.00 93.25 532 LEU A CA 1
ATOM 4270 C C . LEU A 1 532 ? 3.821 1.771 -10.984 1.00 93.25 532 LEU A C 1
ATOM 4272 O O . LEU A 1 532 ? 4.666 1.068 -10.438 1.00 93.25 532 LEU A O 1
ATOM 4276 N N . VAL A 1 533 ? 2.568 1.845 -10.540 1.00 93.00 533 VAL A N 1
ATOM 4277 C CA . VAL A 1 533 ? 2.056 0.990 -9.465 1.00 93.00 533 VAL A CA 1
ATOM 4278 C C . VAL A 1 533 ? 1.271 -0.161 -10.077 1.00 93.00 533 VAL A C 1
ATOM 4280 O O . VAL A 1 533 ? 0.136 0.024 -10.520 1.00 93.00 533 VAL A O 1
ATOM 4283 N N . ASP A 1 534 ? 1.870 -1.347 -10.101 1.00 89.62 534 ASP A N 1
ATOM 4284 C CA . ASP A 1 534 ? 1.247 -2.550 -10.651 1.00 89.62 534 ASP A CA 1
ATOM 4285 C C . ASP A 1 534 ? 1.757 -3.815 -9.952 1.00 89.62 534 ASP A C 1
ATOM 4287 O O . ASP A 1 534 ? 2.699 -3.766 -9.155 1.00 89.62 534 ASP A O 1
ATOM 4291 N N . PHE A 1 535 ? 1.095 -4.942 -10.206 1.00 85.94 535 PHE A N 1
ATOM 4292 C CA . PHE A 1 535 ? 1.587 -6.239 -9.760 1.00 85.94 535 PHE A CA 1
ATOM 4293 C C . PHE A 1 535 ? 2.738 -6.693 -10.651 1.00 85.94 535 PHE A C 1
ATOM 4295 O O . PHE A 1 535 ? 2.645 -6.629 -11.873 1.00 85.94 535 PHE A O 1
ATOM 4302 N N . VAL A 1 536 ? 3.793 -7.198 -10.022 1.00 82.12 536 VAL A N 1
ATOM 4303 C CA . VAL A 1 536 ? 4.925 -7.832 -10.698 1.00 82.12 536 VAL A CA 1
ATOM 4304 C C . VAL A 1 536 ? 4.934 -9.312 -10.348 1.00 82.12 536 VAL A C 1
ATOM 4306 O O . VAL A 1 536 ? 4.845 -9.681 -9.174 1.00 82.12 536 VAL A O 1
ATOM 4309 N N . GLU A 1 537 ? 5.049 -10.177 -11.352 1.00 82.25 537 GLU A N 1
ATOM 4310 C CA . GLU A 1 537 ? 5.145 -11.611 -11.107 1.00 82.25 537 GLU A CA 1
ATOM 4311 C C . GLU A 1 537 ? 6.522 -11.952 -10.528 1.00 82.25 537 GLU A C 1
ATOM 4313 O O . GLU A 1 537 ? 7.554 -11.526 -11.045 1.00 82.25 537 GLU A O 1
ATOM 4318 N N . SER A 1 538 ? 6.579 -12.784 -9.482 1.00 84.38 538 SER A N 1
ATOM 4319 C CA . SER A 1 538 ? 7.868 -13.201 -8.895 1.00 84.38 538 SER A CA 1
ATOM 4320 C C . SER A 1 538 ? 8.827 -13.852 -9.899 1.00 84.38 538 SER A C 1
ATOM 4322 O O . SER A 1 538 ? 10.040 -13.794 -9.703 1.00 84.38 538 SER A O 1
ATOM 4324 N N . GLN A 1 539 ? 8.303 -14.441 -10.979 1.00 88.06 539 GLN A N 1
ATOM 4325 C CA . GLN A 1 539 ? 9.088 -15.055 -12.056 1.00 88.06 539 GLN A CA 1
ATOM 4326 C C . GLN A 1 539 ? 9.896 -14.033 -12.868 1.00 88.06 539 GLN A C 1
ATOM 4328 O O . GLN A 1 539 ? 10.909 -14.403 -13.453 1.00 88.06 539 GLN A O 1
ATOM 4333 N N . GLN A 1 540 ? 9.485 -12.762 -12.870 1.00 88.81 540 GLN A N 1
ATOM 4334 C CA . GLN A 1 540 ? 10.181 -11.673 -13.559 1.00 88.81 540 GLN A CA 1
ATOM 4335 C C . GLN A 1 540 ? 11.442 -11.213 -12.818 1.00 88.81 540 GLN A C 1
ATOM 4337 O O . GLN A 1 540 ? 12.235 -10.446 -13.357 1.00 88.81 540 GLN A O 1
ATOM 4342 N N . ILE A 1 541 ? 11.646 -11.639 -11.569 1.00 95.12 541 ILE A N 1
ATOM 4343 C CA . ILE A 1 541 ? 12.752 -11.163 -10.737 1.00 95.12 541 ILE A CA 1
ATOM 4344 C C . ILE A 1 541 ? 14.036 -11.885 -11.114 1.00 95.12 541 ILE A C 1
ATOM 4346 O O . ILE A 1 541 ? 14.154 -13.104 -10.988 1.00 95.12 541 ILE A O 1
ATOM 4350 N N . ILE A 1 542 ? 15.027 -11.097 -11.526 1.00 97.88 542 ILE A N 1
ATOM 4351 C CA . ILE A 1 542 ? 16.294 -11.603 -12.063 1.00 97.88 542 ILE A CA 1
ATOM 4352 C C . ILE A 1 542 ? 17.498 -11.310 -11.164 1.00 97.88 542 ILE A C 1
ATOM 4354 O O . ILE A 1 542 ? 18.623 -11.692 -11.493 1.00 97.88 542 ILE A O 1
ATOM 4358 N N . THR A 1 543 ? 17.290 -10.653 -10.021 1.00 98.62 543 THR A N 1
ATOM 4359 C CA . THR A 1 543 ? 18.350 -10.318 -9.062 1.00 98.62 543 THR A CA 1
ATOM 4360 C C . THR A 1 543 ? 17.996 -10.740 -7.640 1.00 98.62 543 THR A C 1
ATOM 4362 O O . THR A 1 543 ? 16.834 -10.939 -7.292 1.00 98.62 543 THR A O 1
ATOM 4365 N N . THR A 1 544 ? 19.003 -10.774 -6.765 1.00 98.69 544 THR A N 1
ATOM 4366 C CA . THR A 1 544 ? 18.766 -10.797 -5.317 1.00 98.69 544 THR A CA 1
ATOM 4367 C C . THR A 1 544 ? 17.990 -9.555 -4.863 1.00 98.69 544 THR A C 1
ATOM 4369 O O . THR A 1 544 ? 17.877 -8.560 -5.583 1.00 98.69 544 THR A O 1
ATOM 4372 N N . GLN A 1 545 ? 17.432 -9.615 -3.657 1.00 98.56 545 GLN A N 1
ATOM 4373 C CA . GLN A 1 545 ? 16.672 -8.519 -3.063 1.00 98.56 545 GLN A CA 1
ATOM 4374 C C . GLN A 1 545 ? 17.596 -7.666 -2.198 1.00 98.56 545 GLN A C 1
ATOM 4376 O O . GLN A 1 545 ? 18.385 -8.200 -1.415 1.00 98.56 545 GLN A O 1
ATOM 4381 N N . SER A 1 546 ? 17.469 -6.347 -2.297 1.00 98.75 546 SER A N 1
ATOM 4382 C CA . SER A 1 546 ? 18.212 -5.413 -1.461 1.00 98.75 546 SER A CA 1
ATOM 4383 C C . SER A 1 546 ? 17.276 -4.673 -0.525 1.00 98.75 546 SER A C 1
ATOM 4385 O O . SER A 1 546 ? 16.397 -3.940 -0.968 1.00 98.75 546 SER A O 1
ATOM 4387 N N . LYS A 1 547 ? 17.483 -4.831 0.781 1.00 98.75 547 LYS A N 1
ATOM 4388 C CA . LYS A 1 547 ? 16.883 -3.945 1.776 1.00 98.75 547 LYS A CA 1
ATOM 4389 C C . LYS A 1 547 ? 17.595 -2.599 1.721 1.00 98.75 547 LYS A C 1
ATOM 4391 O O . LYS A 1 547 ? 18.797 -2.548 1.974 1.00 98.75 547 LYS A O 1
ATOM 4396 N N . PHE A 1 548 ? 16.857 -1.526 1.460 1.00 98.44 548 PHE A N 1
ATOM 4397 C CA . PHE A 1 548 ? 17.450 -0.193 1.324 1.00 98.44 548 PHE A CA 1
ATOM 4398 C C . PHE A 1 548 ? 16.946 0.817 2.357 1.00 98.44 548 PHE A C 1
ATOM 4400 O O . PHE A 1 548 ? 17.624 1.810 2.595 1.00 98.44 548 PHE A O 1
ATOM 4407 N N . LEU A 1 549 ? 15.808 0.588 3.019 1.00 98.25 549 LEU A N 1
ATOM 4408 C CA . LEU A 1 549 ? 15.301 1.493 4.056 1.00 98.25 549 LEU A CA 1
ATOM 4409 C C . LEU A 1 549 ? 14.651 0.713 5.199 1.00 98.25 549 LEU A C 1
ATOM 4411 O O . LEU A 1 549 ? 13.963 -0.273 4.961 1.00 98.25 549 LEU A O 1
ATOM 4415 N N . GLU A 1 550 ? 14.843 1.168 6.436 1.00 98.12 550 GLU A N 1
ATOM 4416 C CA . GLU A 1 550 ? 14.083 0.723 7.607 1.00 98.12 550 GLU A CA 1
ATOM 4417 C C . GLU A 1 550 ? 13.607 1.955 8.378 1.00 98.12 550 GLU A C 1
ATOM 4419 O O . GLU A 1 550 ? 14.382 2.880 8.623 1.00 98.12 550 GLU A O 1
ATOM 4424 N N . ILE A 1 551 ? 12.334 1.956 8.757 1.00 98.00 551 ILE A N 1
ATOM 4425 C CA . ILE A 1 551 ? 11.697 3.002 9.548 1.00 98.00 551 ILE A CA 1
ATOM 4426 C C . ILE A 1 551 ? 11.194 2.366 10.840 1.00 98.00 551 ILE A C 1
ATOM 4428 O O . ILE A 1 551 ? 10.319 1.500 10.804 1.00 98.00 551 ILE A O 1
ATOM 4432 N N . ASP A 1 552 ? 11.719 2.826 11.976 1.00 98.25 552 ASP A N 1
ATOM 4433 C CA . ASP A 1 552 ? 11.189 2.520 13.306 1.00 98.25 552 ASP A CA 1
ATOM 4434 C C . ASP A 1 552 ? 10.378 3.719 13.812 1.00 98.25 552 ASP A C 1
ATOM 4436 O O . ASP A 1 552 ? 10.919 4.775 14.158 1.00 98.25 552 ASP A O 1
ATOM 4440 N N . LEU A 1 553 ? 9.054 3.559 13.858 1.00 98.25 553 LEU A N 1
ATOM 4441 C CA . LEU A 1 553 ? 8.120 4.620 14.228 1.00 98.25 553 LEU A CA 1
ATOM 4442 C C . LEU A 1 553 ? 8.260 5.023 15.699 1.00 98.25 553 LEU A C 1
ATOM 4444 O O . LEU A 1 553 ? 7.784 6.092 16.083 1.00 98.25 553 LEU A O 1
ATOM 4448 N N . ASN A 1 554 ? 8.912 4.214 16.539 1.00 97.62 554 ASN A N 1
ATOM 4449 C CA . ASN A 1 554 ? 9.145 4.575 17.934 1.00 97.62 554 ASN A CA 1
ATOM 4450 C C . ASN A 1 554 ? 10.195 5.688 18.075 1.00 97.62 554 ASN A C 1
ATOM 4452 O O . ASN A 1 554 ? 10.167 6.409 19.071 1.00 97.62 554 ASN A O 1
ATOM 4456 N N . THR A 1 555 ? 11.118 5.828 17.117 1.00 97.00 555 THR A N 1
ATOM 4457 C CA . THR A 1 555 ? 12.306 6.687 17.264 1.00 97.00 555 THR A CA 1
ATOM 4458 C C . THR A 1 555 ? 12.474 7.719 16.155 1.00 97.00 555 THR A C 1
ATOM 4460 O O . THR A 1 555 ? 13.008 8.795 16.435 1.00 97.00 555 THR A O 1
ATOM 4463 N N . ILE A 1 556 ? 11.994 7.438 14.936 1.00 97.00 556 ILE A N 1
ATOM 4464 C CA . ILE A 1 556 ? 12.172 8.333 13.785 1.00 97.00 556 ILE A CA 1
ATOM 4465 C C . ILE A 1 556 ? 11.584 9.724 14.046 1.00 97.00 556 ILE A C 1
ATOM 4467 O O . ILE A 1 556 ? 10.512 9.859 14.652 1.00 97.00 556 ILE A O 1
ATOM 4471 N N . GLN A 1 557 ? 12.284 10.766 13.599 1.00 95.56 557 GLN A N 1
ATOM 4472 C CA . GLN A 1 557 ? 11.818 12.144 13.702 1.00 95.56 557 GLN A CA 1
ATOM 4473 C C . GLN A 1 557 ? 11.216 12.620 12.374 1.00 95.56 557 GLN A C 1
ATOM 4475 O O . GLN A 1 557 ? 11.665 12.201 11.309 1.00 95.56 557 GLN A O 1
ATOM 4480 N N . PRO A 1 558 ? 10.231 13.541 12.394 1.00 90.69 558 PRO A N 1
ATOM 4481 C CA . PRO A 1 558 ? 9.669 14.103 11.164 1.00 90.69 558 PRO A CA 1
ATOM 4482 C C . PRO A 1 558 ? 10.713 14.751 10.240 1.00 90.69 558 PRO A C 1
ATOM 4484 O O . PRO A 1 558 ? 10.530 14.762 9.025 1.00 90.69 558 PRO A O 1
ATOM 4487 N N . GLU A 1 559 ? 11.807 15.277 10.800 1.00 90.88 559 GLU A N 1
ATOM 4488 C CA . GLU A 1 559 ? 12.900 15.880 10.027 1.00 90.88 559 GLU A CA 1
ATOM 4489 C C . GLU A 1 559 ? 13.639 14.847 9.163 1.00 90.88 559 GLU A C 1
ATOM 4491 O O . GLU A 1 559 ? 13.996 15.156 8.027 1.00 90.88 559 GLU A O 1
ATOM 4496 N N . ASP A 1 560 ? 13.776 13.609 9.651 1.00 91.50 560 ASP A N 1
ATOM 4497 C CA . ASP A 1 560 ? 14.450 12.512 8.942 1.00 91.50 560 ASP A CA 1
ATOM 4498 C C . ASP A 1 560 ? 13.677 12.076 7.682 1.00 91.50 560 ASP A C 1
ATOM 4500 O O . ASP A 1 560 ? 14.238 11.443 6.792 1.00 91.50 560 ASP A O 1
ATOM 4504 N N . LEU A 1 561 ? 12.389 12.431 7.583 1.00 87.75 561 LEU A N 1
ATOM 4505 C CA . LEU A 1 561 ? 11.519 12.101 6.449 1.00 87.75 561 LEU A CA 1
ATOM 4506 C C . LEU A 1 561 ? 11.527 13.154 5.336 1.00 87.75 561 LEU A C 1
ATOM 4508 O O . LEU A 1 561 ? 10.997 12.892 4.258 1.00 87.75 561 LEU A O 1
ATOM 4512 N N . LYS A 1 562 ? 12.082 14.353 5.566 1.00 88.12 562 LYS A N 1
ATOM 4513 C CA . LYS A 1 562 ? 12.089 15.409 4.535 1.00 88.12 562 LYS A CA 1
ATOM 4514 C C . LYS A 1 562 ? 12.940 15.021 3.329 1.00 88.12 562 LYS A C 1
ATOM 4516 O O . LYS A 1 562 ? 12.583 15.336 2.194 1.00 88.12 562 LYS A O 1
ATOM 4521 N N . GLN A 1 563 ? 14.059 14.354 3.594 1.00 93.62 563 GLN A N 1
ATOM 4522 C CA . GLN A 1 563 ? 14.938 13.786 2.588 1.00 93.62 563 GLN A CA 1
ATOM 4523 C C . GLN A 1 563 ? 15.632 12.556 3.168 1.00 93.62 563 GLN A C 1
ATOM 4525 O O . GLN A 1 563 ? 16.408 12.658 4.115 1.00 93.62 563 GLN A O 1
ATOM 4530 N N . ILE A 1 564 ? 15.393 11.408 2.551 1.00 96.06 564 ILE A N 1
ATOM 4531 C CA . ILE A 1 564 ? 16.001 10.132 2.903 1.00 96.06 564 ILE A CA 1
ATOM 4532 C C . ILE A 1 564 ? 16.999 9.791 1.805 1.00 96.06 564 ILE A C 1
ATOM 4534 O O . ILE A 1 564 ? 16.610 9.637 0.652 1.00 96.06 564 ILE A O 1
ATOM 4538 N N . THR A 1 565 ? 18.278 9.652 2.146 1.00 97.75 565 THR A N 1
ATOM 4539 C CA . THR A 1 565 ? 19.309 9.160 1.222 1.00 97.75 565 THR A CA 1
ATOM 4540 C C . THR A 1 565 ? 19.886 7.864 1.767 1.00 97.75 565 THR A C 1
ATOM 4542 O O . THR A 1 565 ? 20.407 7.832 2.879 1.00 97.75 565 THR A O 1
ATOM 4545 N N . THR A 1 566 ? 19.812 6.797 0.979 1.00 98.12 566 THR A N 1
ATOM 4546 C CA . THR A 1 566 ? 20.266 5.457 1.371 1.00 98.12 566 THR A CA 1
ATOM 4547 C C . THR A 1 566 ? 20.849 4.708 0.172 1.00 98.12 566 THR A C 1
ATOM 4549 O O . THR A 1 566 ? 20.789 5.197 -0.956 1.00 98.12 566 THR A O 1
ATOM 4552 N N . SER A 1 567 ? 21.458 3.545 0.389 1.00 98.25 567 SER A N 1
ATOM 4553 C CA . SER A 1 567 ? 22.047 2.729 -0.673 1.00 98.25 567 SER A CA 1
ATOM 4554 C C . SER A 1 567 ? 21.371 1.378 -0.817 1.00 98.25 567 SER A C 1
ATOM 4556 O O . SER A 1 567 ? 20.818 0.837 0.137 1.00 98.25 567 SER A O 1
ATOM 4558 N N . PHE A 1 568 ? 21.492 0.816 -2.011 1.00 98.69 568 PHE A N 1
ATOM 4559 C CA . PHE A 1 568 ? 21.076 -0.539 -2.327 1.00 98.69 568 PHE A CA 1
ATOM 4560 C C . PHE A 1 568 ? 22.190 -1.259 -3.086 1.00 98.69 568 PHE A C 1
ATOM 4562 O O . PHE A 1 568 ? 23.027 -0.646 -3.756 1.00 98.69 568 PHE A O 1
ATOM 4569 N N . GLU A 1 569 ? 22.185 -2.576 -2.966 1.00 98.69 569 GLU A N 1
ATOM 4570 C CA . GLU A 1 569 ? 23.072 -3.488 -3.675 1.00 98.69 569 GLU A CA 1
ATOM 4571 C C . GLU A 1 569 ? 22.345 -4.815 -3.897 1.00 98.69 569 GLU A C 1
ATOM 4573 O O . GLU A 1 569 ? 21.874 -5.432 -2.937 1.00 98.69 569 GLU A O 1
ATOM 4578 N N . PHE A 1 570 ? 22.240 -5.240 -5.153 1.00 98.06 570 PHE A N 1
ATOM 4579 C CA . PHE A 1 570 ? 21.707 -6.545 -5.528 1.00 98.06 570 PHE A CA 1
ATOM 4580 C C . PHE A 1 570 ? 22.514 -7.159 -6.670 1.00 98.06 570 PHE A C 1
ATOM 4582 O O . PHE A 1 570 ? 23.205 -6.474 -7.426 1.00 98.06 570 PHE A O 1
ATOM 4589 N N . THR A 1 571 ? 22.444 -8.480 -6.775 1.00 98.69 571 THR A N 1
ATOM 4590 C CA . THR A 1 571 ? 23.274 -9.281 -7.672 1.00 98.69 571 THR A CA 1
ATOM 4591 C C . THR A 1 571 ? 22.388 -10.013 -8.663 1.00 98.69 571 THR A C 1
ATOM 4593 O O . THR A 1 571 ? 21.443 -10.688 -8.255 1.00 98.69 571 THR A O 1
ATOM 4596 N N . SER A 1 572 ? 22.695 -9.897 -9.952 1.00 98.44 572 SER A N 1
ATOM 4597 C CA . SER A 1 572 ? 22.012 -10.649 -11.000 1.00 98.44 572 SER A CA 1
ATOM 4598 C C . SER A 1 572 ? 22.205 -12.151 -10.810 1.00 98.44 572 SER A C 1
ATOM 4600 O O . SER A 1 572 ? 23.308 -12.624 -10.527 1.00 98.44 572 SER A O 1
ATOM 4602 N N . GLN A 1 573 ? 21.132 -12.912 -10.985 1.00 95.31 573 GLN A N 1
ATOM 4603 C CA . GLN A 1 573 ? 21.124 -14.369 -10.872 1.00 95.31 573 GLN A CA 1
ATOM 4604 C C . GLN A 1 573 ? 21.184 -15.052 -12.245 1.00 95.31 573 GLN A C 1
ATOM 4606 O O . GLN A 1 573 ? 21.524 -16.232 -12.327 1.00 95.31 573 GLN A O 1
ATOM 4611 N N . TYR A 1 574 ? 20.910 -14.309 -13.322 1.00 89.44 574 TYR A N 1
ATOM 4612 C CA . TYR A 1 574 ? 20.734 -14.846 -14.670 1.00 89.44 574 TYR A CA 1
ATOM 4613 C C . TYR A 1 574 ? 21.467 -14.010 -15.722 1.00 89.44 574 TYR A C 1
ATOM 4615 O O . TYR A 1 574 ? 21.948 -12.907 -15.458 1.00 89.44 574 TYR A O 1
ATOM 4623 N N . GLN A 1 575 ? 21.588 -14.574 -16.924 1.00 94.44 575 GLN A N 1
ATOM 4624 C CA . GLN A 1 575 ? 21.966 -13.808 -18.103 1.00 94.44 575 GLN A CA 1
ATOM 4625 C C . GLN A 1 575 ? 20.683 -13.305 -18.762 1.00 94.44 575 GLN A C 1
ATOM 4627 O O . GLN A 1 575 ? 20.052 -14.075 -19.479 1.00 94.44 575 GLN A O 1
ATOM 4632 N N . GLU A 1 576 ? 20.300 -12.063 -18.489 1.00 93.44 576 GLU A N 1
ATOM 4633 C CA . GLU A 1 576 ? 19.015 -11.502 -18.917 1.00 93.44 576 GLU A CA 1
ATOM 4634 C C . GLU A 1 576 ? 19.085 -9.973 -19.036 1.00 93.44 576 GLU A C 1
ATOM 4636 O O . GLU A 1 576 ? 19.970 -9.333 -18.457 1.00 93.44 576 GLU A O 1
ATOM 4641 N N . TYR A 1 577 ? 18.162 -9.376 -19.788 1.00 96.25 577 TYR A N 1
ATOM 4642 C CA . TYR A 1 577 ? 17.973 -7.928 -19.813 1.00 96.25 577 TYR A CA 1
ATOM 4643 C C . TYR A 1 577 ? 17.104 -7.459 -18.639 1.00 96.25 577 TYR A C 1
ATOM 4645 O O . TYR A 1 577 ? 16.041 -8.006 -18.382 1.00 96.25 577 TYR A O 1
ATOM 4653 N N . CYS A 1 578 ? 17.546 -6.408 -17.947 1.00 98.19 578 CYS A N 1
ATOM 4654 C CA . CYS A 1 578 ? 16.790 -5.743 -16.886 1.00 98.19 578 CYS A CA 1
ATOM 4655 C C . CYS A 1 578 ? 16.169 -4.450 -17.424 1.00 98.19 578 CYS A C 1
ATOM 4657 O O . CYS A 1 578 ? 16.904 -3.527 -17.788 1.00 98.19 578 CYS A O 1
ATOM 4659 N N . GLN A 1 579 ? 14.838 -4.363 -17.442 1.00 98.50 579 GLN A N 1
ATOM 4660 C CA . GLN A 1 579 ? 14.101 -3.192 -17.941 1.00 98.50 579 GLN A CA 1
ATOM 4661 C C . GLN A 1 579 ? 13.667 -2.238 -16.835 1.00 98.50 579 GLN A C 1
ATOM 4663 O O . GLN A 1 579 ? 13.467 -1.052 -17.101 1.00 98.50 579 GLN A O 1
ATOM 4668 N N . ALA A 1 580 ? 13.507 -2.733 -15.609 1.00 98.62 580 ALA A N 1
ATOM 4669 C CA . ALA A 1 580 ? 13.036 -1.937 -14.486 1.00 98.62 580 ALA A CA 1
ATOM 4670 C C . ALA A 1 580 ? 13.628 -2.410 -13.158 1.00 98.62 580 ALA A C 1
ATOM 4672 O O . ALA A 1 580 ? 14.067 -3.554 -13.017 1.00 98.62 580 ALA A O 1
ATOM 4673 N N . PHE A 1 581 ? 13.594 -1.522 -12.167 1.00 98.81 581 PHE A N 1
ATOM 4674 C CA . PHE A 1 581 ? 13.678 -1.916 -10.765 1.00 98.81 581 PHE A CA 1
ATOM 4675 C C . PHE A 1 581 ? 12.282 -1.941 -10.160 1.00 98.81 581 PHE A C 1
ATOM 4677 O O . PHE A 1 581 ? 11.468 -1.069 -10.445 1.00 98.81 581 PHE A O 1
ATOM 4684 N N . VAL A 1 582 ? 12.012 -2.910 -9.296 1.00 98.81 582 VAL A N 1
ATOM 4685 C CA . VAL A 1 582 ? 10.764 -2.984 -8.533 1.00 98.81 582 VAL A CA 1
ATOM 4686 C C . VAL A 1 582 ? 11.068 -2.800 -7.056 1.00 98.81 582 VAL A C 1
ATOM 4688 O O . VAL A 1 582 ? 12.020 -3.388 -6.539 1.00 98.81 582 VAL A O 1
ATOM 4691 N N . ALA A 1 583 ? 10.270 -1.980 -6.377 1.00 98.81 583 ALA A N 1
ATOM 4692 C CA . ALA A 1 583 ? 10.358 -1.770 -4.942 1.00 98.81 583 ALA A CA 1
ATOM 4693 C C . ALA A 1 583 ? 9.028 -2.048 -4.241 1.00 98.81 583 ALA A C 1
ATOM 4695 O O . ALA A 1 583 ? 7.946 -1.831 -4.791 1.00 98.81 583 ALA A O 1
ATOM 4696 N N . TRP A 1 584 ? 9.129 -2.503 -2.999 1.00 98.81 584 TRP A N 1
ATOM 4697 C CA . TRP A 1 584 ? 7.997 -2.802 -2.127 1.00 98.81 584 TRP A CA 1
ATOM 4698 C C . TRP A 1 584 ? 8.377 -2.564 -0.667 1.00 98.81 584 TRP A C 1
ATOM 4700 O O . TRP A 1 584 ? 9.518 -2.198 -0.356 1.00 98.81 584 TRP A O 1
ATOM 4710 N N . PHE A 1 585 ? 7.422 -2.771 0.235 1.00 98.81 585 PHE A N 1
ATOM 4711 C CA . PHE A 1 585 ? 7.646 -2.653 1.668 1.00 98.81 585 PHE A CA 1
ATOM 4712 C C . PHE A 1 585 ? 7.000 -3.782 2.466 1.00 98.81 585 PHE A C 1
ATOM 4714 O O . PHE A 1 585 ? 5.949 -4.307 2.106 1.00 98.81 585 PHE A O 1
ATOM 4721 N N . ASP A 1 586 ? 7.604 -4.077 3.608 1.00 98.69 586 ASP A N 1
ATOM 4722 C CA . ASP A 1 586 ? 7.067 -4.984 4.611 1.00 98.69 586 ASP A CA 1
ATOM 4723 C C . ASP A 1 586 ? 6.749 -4.192 5.877 1.00 98.69 586 ASP A C 1
ATOM 4725 O O . ASP A 1 586 ? 7.494 -3.284 6.262 1.00 98.69 586 ASP A O 1
ATOM 4729 N N . CYS A 1 587 ? 5.656 -4.554 6.542 1.00 98.44 587 CYS A N 1
ATOM 4730 C CA . CYS A 1 587 ? 5.230 -3.964 7.805 1.00 98.44 587 CYS A CA 1
ATOM 4731 C C . CYS A 1 587 ? 5.269 -5.005 8.915 1.00 98.44 587 CYS A C 1
ATOM 4733 O O . CYS A 1 587 ? 4.771 -6.119 8.754 1.00 98.44 587 CYS A O 1
ATOM 4735 N N . VAL A 1 588 ? 5.778 -4.604 10.077 1.00 98.50 588 VAL A N 1
ATOM 4736 C CA . VAL A 1 588 ? 5.883 -5.464 11.254 1.00 98.50 588 VAL A CA 1
ATOM 4737 C C . VAL A 1 588 ? 5.217 -4.788 12.448 1.00 98.50 588 VAL A C 1
ATOM 4739 O O . VAL A 1 588 ? 5.450 -3.617 12.750 1.00 98.50 588 VAL A O 1
ATOM 4742 N N . PHE A 1 589 ? 4.403 -5.569 13.152 1.00 98.38 589 PHE A N 1
ATOM 4743 C CA . PHE A 1 589 ? 3.895 -5.292 14.490 1.00 98.38 589 PHE A CA 1
ATOM 4744 C C . PHE A 1 589 ? 4.858 -5.945 15.489 1.00 98.38 589 PHE A C 1
ATOM 4746 O O . PHE A 1 589 ? 4.627 -7.054 15.978 1.00 98.38 589 PHE A O 1
ATOM 4753 N N . SER A 1 590 ? 5.993 -5.287 15.717 1.00 95.56 590 SER A N 1
ATOM 4754 C CA . SER A 1 590 ? 7.152 -5.840 16.417 1.00 95.56 590 SER A CA 1
ATOM 4755 C C . SER A 1 590 ? 6.997 -5.778 17.936 1.00 95.56 590 SER A C 1
ATOM 4757 O O . SER A 1 590 ? 7.317 -6.743 18.633 1.00 95.56 590 SER A O 1
ATOM 4759 N N . ARG A 1 591 ? 6.468 -4.663 18.462 1.00 93.81 591 ARG A N 1
ATOM 4760 C CA . ARG A 1 591 ? 6.348 -4.417 19.904 1.00 93.81 591 ARG A CA 1
ATOM 4761 C C . ARG A 1 591 ? 4.895 -4.487 20.364 1.00 93.81 591 ARG A C 1
ATOM 4763 O O . ARG A 1 591 ? 4.047 -3.720 19.925 1.00 93.81 591 ARG A O 1
ATOM 4770 N N . GLY A 1 592 ? 4.623 -5.367 21.324 1.00 91.31 592 GLY A N 1
ATOM 4771 C CA . GLY A 1 592 ? 3.282 -5.591 21.871 1.00 91.31 592 GLY A CA 1
ATOM 4772 C C . GLY A 1 592 ? 2.822 -7.030 21.654 1.00 91.31 592 GLY A C 1
ATOM 4773 O O . GLY A 1 592 ? 2.593 -7.720 22.647 1.00 91.31 592 GLY A O 1
ATOM 4774 N N . PRO A 1 593 ? 2.728 -7.514 20.401 1.00 92.62 593 PRO A N 1
ATOM 4775 C CA . PRO A 1 593 ? 2.458 -8.919 20.134 1.00 92.62 593 PRO A CA 1
ATOM 4776 C C . PRO A 1 593 ? 3.502 -9.856 20.755 1.00 92.62 593 PRO A C 1
ATOM 4778 O O . PRO A 1 593 ? 4.698 -9.586 20.690 1.00 92.62 593 PRO A O 1
ATOM 4781 N N . HIS A 1 594 ? 3.068 -10.983 21.334 1.00 88.75 594 HIS A N 1
ATOM 4782 C CA . HIS A 1 594 ? 4.002 -12.002 21.849 1.00 88.75 594 HIS A CA 1
ATOM 4783 C C . HIS A 1 594 ? 4.798 -12.689 20.734 1.00 88.75 594 HIS A C 1
ATOM 4785 O O . HIS A 1 594 ? 5.971 -13.012 20.911 1.00 88.75 594 HIS A O 1
ATOM 4791 N N . LYS A 1 595 ? 4.145 -12.911 19.592 1.00 91.88 595 LYS A N 1
ATOM 4792 C CA . LYS A 1 595 ? 4.778 -13.283 18.332 1.00 91.88 595 LYS A CA 1
ATOM 4793 C C . LYS A 1 595 ? 4.571 -12.105 17.379 1.00 91.88 595 LYS A C 1
ATOM 4795 O O . LYS A 1 595 ? 3.411 -11.709 17.226 1.00 91.88 595 LYS A O 1
ATOM 4800 N N . PRO A 1 596 ? 5.634 -11.546 16.774 1.00 95.31 596 PRO A N 1
ATOM 4801 C CA . PRO A 1 596 ? 5.483 -10.498 15.777 1.00 95.31 596 PRO A CA 1
ATOM 4802 C C . PRO A 1 596 ? 4.505 -10.933 14.687 1.00 95.31 596 PRO A C 1
ATOM 4804 O O . PRO A 1 596 ? 4.515 -12.088 14.254 1.00 95.31 596 PRO A O 1
ATOM 4807 N N . VAL A 1 597 ? 3.638 -10.009 14.290 1.00 97.44 597 VAL A N 1
ATOM 4808 C CA . VAL A 1 597 ? 2.779 -10.163 13.113 1.00 97.44 597 VAL A CA 1
ATOM 4809 C C . VAL A 1 597 ? 3.380 -9.289 12.029 1.00 97.44 597 VAL A C 1
ATOM 4811 O O . VAL A 1 597 ? 3.801 -8.171 12.315 1.00 97.44 597 VAL A O 1
ATOM 4814 N N . GLU A 1 598 ? 3.426 -9.783 10.804 1.00 97.44 598 GLU A N 1
ATOM 4815 C CA . GLU A 1 598 ? 3.977 -9.053 9.670 1.00 97.44 598 GLU A CA 1
ATOM 4816 C C . GLU A 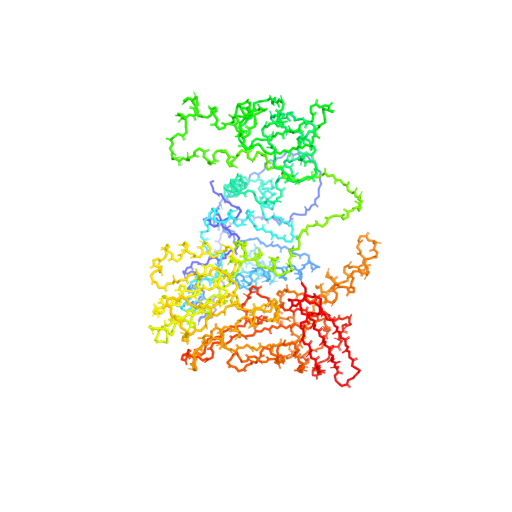1 598 ? 3.160 -9.327 8.414 1.00 97.44 598 GLU A C 1
ATOM 4818 O O . GLU A 1 598 ? 2.437 -10.325 8.334 1.00 97.44 598 GLU A O 1
ATOM 4823 N N . PHE A 1 599 ? 3.260 -8.422 7.452 1.00 97.56 599 PHE A N 1
ATOM 4824 C CA . PHE A 1 599 ? 2.811 -8.661 6.091 1.00 97.56 599 PHE A CA 1
ATOM 4825 C C . PHE A 1 599 ? 3.766 -7.982 5.113 1.00 97.56 599 PHE A C 1
ATOM 4827 O O . PHE A 1 599 ? 4.394 -6.972 5.442 1.00 97.56 599 PHE A O 1
ATOM 4834 N N . SER A 1 600 ? 3.853 -8.550 3.916 1.00 98.12 600 SER A N 1
ATOM 4835 C CA . SER A 1 600 ? 4.673 -8.041 2.823 1.00 98.12 600 SER A CA 1
ATOM 4836 C C . SER A 1 600 ? 3.781 -7.504 1.712 1.00 98.12 600 SER A C 1
ATOM 4838 O O . SER A 1 600 ? 2.686 -8.021 1.481 1.00 98.12 600 SER A O 1
ATOM 4840 N N . THR A 1 601 ? 4.255 -6.470 1.020 1.00 97.06 601 THR A N 1
ATOM 4841 C CA . THR A 1 601 ? 3.724 -6.053 -0.286 1.00 97.06 601 THR A CA 1
ATOM 4842 C C . THR A 1 601 ? 4.609 -6.542 -1.432 1.00 97.06 601 THR A C 1
ATOM 4844 O O . THR A 1 601 ? 4.486 -6.074 -2.557 1.00 97.06 601 THR A O 1
ATOM 4847 N N . GLY A 1 602 ? 5.519 -7.479 -1.164 1.00 93.88 602 GLY A N 1
ATOM 4848 C CA . GLY A 1 602 ? 6.443 -8.012 -2.149 1.00 93.88 602 GLY A CA 1
ATOM 4849 C C . GLY A 1 602 ? 5.791 -8.963 -3.156 1.00 93.88 602 GLY A C 1
ATOM 4850 O O . GLY A 1 602 ? 4.782 -9.604 -2.862 1.00 93.88 602 GLY A O 1
ATOM 4851 N N . PRO A 1 603 ? 6.412 -9.130 -4.332 1.00 90.75 603 PRO A N 1
ATOM 4852 C CA . PRO A 1 603 ? 5.906 -9.982 -5.416 1.00 90.75 603 PRO A CA 1
ATOM 4853 C C . PRO A 1 603 ? 5.972 -11.494 -5.112 1.00 90.75 603 PRO A C 1
ATOM 4855 O O . PRO A 1 603 ? 5.543 -12.317 -5.917 1.00 90.75 603 PRO A O 1
ATOM 4858 N N . PHE A 1 604 ? 6.533 -11.880 -3.961 1.00 87.56 604 PHE A N 1
ATOM 4859 C CA . PHE A 1 604 ? 6.684 -13.274 -3.520 1.00 87.56 604 PHE A CA 1
ATOM 4860 C C . PHE A 1 604 ? 5.529 -13.767 -2.640 1.00 87.56 604 PHE A C 1
ATOM 4862 O O . PHE A 1 604 ? 5.466 -14.954 -2.322 1.00 87.56 604 PHE A O 1
ATOM 4869 N N . THR A 1 605 ? 4.649 -12.863 -2.210 1.00 85.31 605 THR A N 1
ATOM 4870 C CA . THR A 1 605 ? 3.476 -13.166 -1.385 1.00 85.31 605 THR A CA 1
ATOM 4871 C C . THR A 1 605 ? 2.192 -12.839 -2.142 1.00 85.31 605 THR A C 1
ATOM 4873 O O . THR A 1 605 ? 2.229 -12.305 -3.248 1.00 85.31 605 THR A O 1
ATOM 4876 N N . GLU A 1 606 ? 1.039 -13.157 -1.552 1.00 85.94 606 GLU A N 1
ATOM 4877 C CA . GLU A 1 606 ? -0.248 -12.730 -2.105 1.00 85.94 606 GLU A CA 1
ATOM 4878 C C . GLU A 1 606 ? -0.317 -11.202 -2.258 1.00 85.94 606 GLU A C 1
ATOM 4880 O O . GLU A 1 606 ? 0.224 -10.448 -1.444 1.00 85.94 606 GLU A O 1
ATOM 4885 N N . GLY A 1 607 ? -0.991 -10.757 -3.319 1.00 83.25 607 GLY A N 1
ATOM 4886 C CA . GLY A 1 607 ? -1.093 -9.347 -3.666 1.00 83.25 607 GLY A CA 1
ATOM 4887 C C . GLY A 1 607 ? -1.888 -8.532 -2.646 1.00 83.25 607 GLY A C 1
ATOM 4888 O O . GLY A 1 607 ? -2.952 -8.942 -2.184 1.00 83.25 607 GLY A O 1
ATOM 4889 N N . THR A 1 608 ? -1.388 -7.335 -2.352 1.00 87.38 608 THR A N 1
ATOM 4890 C CA . THR A 1 608 ? -2.097 -6.293 -1.593 1.00 87.38 608 THR A CA 1
ATOM 4891 C C . THR A 1 608 ? -2.547 -5.178 -2.537 1.00 87.38 608 THR A C 1
ATOM 4893 O O . THR A 1 608 ? -2.074 -5.095 -3.673 1.00 87.38 608 THR A O 1
ATOM 4896 N N . HIS A 1 609 ? -3.434 -4.288 -2.089 1.00 86.56 609 HIS A N 1
ATOM 4897 C CA . HIS A 1 609 ? -3.893 -3.167 -2.919 1.00 86.56 609 HIS A CA 1
ATOM 4898 C C . HIS A 1 609 ? -2.763 -2.186 -3.287 1.00 86.56 609 HIS A C 1
ATOM 4900 O O . HIS A 1 609 ? -2.821 -1.559 -4.346 1.00 86.56 609 HIS A O 1
ATOM 4906 N N . TRP A 1 610 ? -1.704 -2.113 -2.466 1.00 93.19 610 TRP A N 1
ATOM 4907 C CA . TRP A 1 610 ? -0.500 -1.324 -2.748 1.00 93.19 610 TRP A CA 1
ATOM 4908 C C . TRP A 1 610 ? 0.289 -1.816 -3.957 1.00 93.19 610 TRP A C 1
ATOM 4910 O O . TRP A 1 610 ? 1.024 -1.028 -4.550 1.00 93.19 610 TRP A O 1
ATOM 4920 N N . LYS A 1 611 ? 0.140 -3.098 -4.318 1.00 95.38 611 LYS A N 1
ATOM 4921 C CA . LYS A 1 611 ? 0.934 -3.759 -5.359 1.00 95.38 611 LYS A CA 1
ATOM 4922 C C . LYS A 1 611 ? 2.436 -3.511 -5.139 1.00 95.38 611 LYS A C 1
ATOM 4924 O O . LYS A 1 611 ? 2.898 -3.561 -3.999 1.00 95.38 611 LYS A O 1
ATOM 4929 N N . GLN A 1 612 ? 3.195 -3.262 -6.204 1.00 97.88 612 GLN A N 1
ATOM 4930 C CA . GLN A 1 612 ? 4.588 -2.834 -6.146 1.00 97.88 612 GLN A CA 1
ATOM 4931 C C . GLN A 1 612 ? 4.787 -1.538 -6.937 1.00 97.88 612 GLN A C 1
ATOM 4933 O O . GLN A 1 612 ? 3.949 -1.154 -7.750 1.00 97.88 612 GLN A O 1
ATOM 4938 N N . THR A 1 613 ? 5.911 -0.859 -6.708 1.00 98.56 613 THR A N 1
ATOM 4939 C CA . THR A 1 613 ? 6.299 0.336 -7.468 1.00 98.56 613 THR A CA 1
ATOM 4940 C C . THR A 1 613 ? 7.431 -0.006 -8.433 1.00 98.56 613 THR A C 1
ATOM 4942 O O . THR A 1 613 ? 8.512 -0.412 -8.006 1.00 98.56 613 THR A O 1
ATOM 4945 N N . VAL A 1 614 ? 7.178 0.162 -9.729 1.00 98.44 614 VAL A N 1
ATOM 4946 C CA . VAL A 1 614 ? 8.076 -0.172 -10.838 1.00 98.44 614 VAL A CA 1
ATOM 4947 C C . VAL A 1 614 ? 8.728 1.096 -11.388 1.00 98.44 614 VAL A C 1
ATOM 4949 O O . VAL A 1 614 ? 8.059 2.058 -11.762 1.00 98.44 614 VAL A O 1
ATOM 4952 N N . PHE A 1 615 ? 10.054 1.075 -11.459 1.00 98.62 615 PHE A N 1
ATOM 4953 C CA . PHE A 1 615 ? 10.918 2.140 -11.952 1.00 98.62 615 PHE A CA 1
ATOM 4954 C C . PHE A 1 615 ? 11.566 1.692 -13.263 1.00 98.62 615 PHE A C 1
ATOM 4956 O O . PHE A 1 615 ? 12.610 1.032 -13.251 1.00 98.62 615 PHE A O 1
ATOM 4963 N N . TYR A 1 616 ? 10.938 2.016 -14.396 1.00 98.31 616 TYR A N 1
ATOM 4964 C CA . TYR A 1 616 ? 11.490 1.681 -15.710 1.00 98.31 616 TYR A CA 1
ATOM 4965 C C . TYR A 1 616 ? 12.795 2.420 -15.969 1.00 98.31 616 TYR A C 1
ATOM 4967 O O . TYR A 1 616 ? 12.871 3.641 -15.853 1.00 98.31 616 TYR A O 1
ATOM 4975 N N . LEU A 1 617 ? 13.811 1.674 -16.386 1.00 97.81 617 LEU A N 1
ATOM 4976 C CA . LEU A 1 617 ? 15.105 2.220 -16.759 1.00 97.81 617 LEU A CA 1
ATOM 4977 C C . LEU A 1 617 ? 15.008 2.823 -18.158 1.00 97.81 617 LEU A C 1
ATOM 4979 O O . LEU A 1 617 ? 14.429 2.214 -19.060 1.00 97.81 617 LEU A O 1
ATOM 4983 N N . GLU A 1 618 ? 15.615 3.990 -18.371 1.00 95.31 618 GLU A N 1
ATOM 4984 C CA . GLU A 1 618 ? 15.704 4.579 -19.714 1.00 95.31 618 GLU A CA 1
ATOM 4985 C C . GLU A 1 618 ? 16.411 3.621 -20.689 1.00 95.31 618 GLU A C 1
ATOM 4987 O O . GLU A 1 618 ? 15.930 3.385 -21.797 1.00 95.31 618 GLU A O 1
ATOM 4992 N N . ASN A 1 619 ? 17.503 2.999 -20.234 1.00 95.19 619 ASN A N 1
ATOM 4993 C CA . ASN A 1 619 ? 18.279 2.027 -20.997 1.00 95.19 619 ASN A CA 1
ATOM 4994 C C . ASN A 1 619 ? 18.265 0.664 -20.299 1.00 95.19 619 ASN A C 1
ATOM 4996 O O . ASN A 1 619 ? 18.599 0.574 -19.116 1.00 95.19 619 ASN A O 1
ATOM 5000 N N . ASP A 1 620 ? 17.927 -0.384 -21.048 1.00 97.69 620 ASP A N 1
ATOM 5001 C CA . ASP A 1 620 ? 17.933 -1.761 -20.554 1.00 97.69 620 ASP A CA 1
ATOM 5002 C C . ASP A 1 620 ? 19.356 -2.193 -20.188 1.00 97.69 620 ASP A C 1
ATOM 5004 O O . ASP A 1 620 ? 20.314 -1.918 -20.919 1.00 97.69 620 ASP A O 1
ATOM 5008 N N . LEU A 1 621 ? 19.502 -2.907 -19.071 1.00 98.19 621 LEU A N 1
ATOM 5009 C CA . LEU A 1 621 ? 20.801 -3.407 -18.626 1.00 98.19 621 LEU A CA 1
ATOM 5010 C C . LEU A 1 621 ? 20.973 -4.864 -19.078 1.00 98.19 621 LEU A C 1
ATOM 5012 O O . LEU A 1 621 ? 20.246 -5.722 -18.584 1.00 98.19 621 LEU A O 1
ATOM 5016 N N . PRO A 1 622 ? 21.925 -5.185 -19.973 1.00 97.81 622 PRO A N 1
ATOM 5017 C CA . PRO A 1 622 ? 22.263 -6.569 -20.295 1.00 97.81 622 PRO A CA 1
ATOM 5018 C C . PRO A 1 622 ? 23.099 -7.170 -19.159 1.00 97.81 622 PRO A C 1
ATOM 5020 O O . PRO A 1 622 ? 24.312 -6.953 -19.096 1.00 97.81 622 PRO A O 1
ATOM 5023 N N . LEU A 1 623 ? 22.458 -7.904 -18.254 1.00 97.75 623 LEU A N 1
ATOM 5024 C CA . LEU A 1 623 ? 23.104 -8.473 -17.076 1.00 97.75 623 LEU A CA 1
ATOM 5025 C C . LEU A 1 623 ? 23.598 -9.895 -17.343 1.00 97.75 623 LEU A C 1
ATOM 5027 O O . LEU A 1 623 ? 22.995 -10.671 -18.085 1.00 97.75 623 LEU A O 1
ATOM 5031 N N . LYS A 1 624 ? 24.701 -10.255 -16.693 1.00 97.44 624 LYS A N 1
ATOM 5032 C CA . LYS A 1 624 ? 25.201 -11.626 -16.564 1.00 97.44 624 LYS A CA 1
ATOM 5033 C C . LYS A 1 624 ? 25.017 -12.121 -15.130 1.00 97.44 624 LYS A C 1
ATOM 5035 O O . LYS A 1 624 ? 24.943 -11.303 -14.211 1.00 97.44 624 LYS A O 1
ATOM 5040 N N . PRO A 1 625 ? 25.018 -13.445 -14.896 1.00 97.50 625 PRO A N 1
ATOM 5041 C CA . PRO A 1 625 ? 25.003 -13.975 -13.544 1.00 97.50 625 PRO A CA 1
ATOM 5042 C C . PRO A 1 625 ? 26.188 -13.428 -12.746 1.00 97.50 625 PRO A C 1
ATOM 5044 O O . PRO A 1 625 ? 27.327 -13.455 -13.218 1.00 97.50 625 PRO A O 1
ATOM 5047 N N . ASN A 1 626 ? 25.915 -13.007 -11.516 1.00 97.38 626 ASN A N 1
ATOM 5048 C CA . ASN A 1 626 ? 26.841 -12.367 -10.582 1.00 97.38 626 ASN A CA 1
ATOM 5049 C C . ASN A 1 626 ? 27.223 -10.914 -10.896 1.00 97.38 626 ASN A C 1
ATOM 5051 O O . ASN A 1 626 ? 28.024 -10.348 -10.152 1.00 97.38 626 ASN A O 1
ATOM 5055 N N . ASP A 1 627 ? 26.644 -10.286 -11.924 1.00 98.44 627 ASP A N 1
ATOM 5056 C CA . ASP A 1 627 ? 26.785 -8.839 -12.087 1.00 98.44 627 ASP A CA 1
ATOM 5057 C C . ASP A 1 627 ? 26.162 -8.121 -10.884 1.00 98.44 627 ASP A C 1
ATOM 5059 O O . ASP A 1 627 ? 25.045 -8.431 -10.462 1.00 98.44 627 ASP A O 1
ATOM 5063 N N . VAL A 1 628 ? 26.888 -7.161 -10.316 1.00 98.69 628 VAL A N 1
ATOM 5064 C CA . VAL A 1 628 ? 26.463 -6.414 -9.128 1.00 98.69 628 VAL A CA 1
ATOM 5065 C C . VAL A 1 628 ? 25.956 -5.044 -9.542 1.00 98.69 628 VAL A C 1
ATOM 5067 O O . VAL A 1 628 ? 26.698 -4.247 -10.122 1.00 98.69 628 VAL A O 1
ATOM 5070 N N . ILE A 1 629 ? 24.708 -4.749 -9.190 1.00 98.75 629 ILE A N 1
ATOM 5071 C CA . ILE A 1 629 ? 24.112 -3.427 -9.319 1.00 98.75 629 ILE A CA 1
ATOM 5072 C C . ILE A 1 629 ? 24.138 -2.780 -7.943 1.00 98.75 629 ILE A C 1
ATOM 5074 O O . ILE A 1 629 ? 23.545 -3.282 -6.989 1.00 98.75 629 ILE A O 1
ATOM 5078 N N . LYS A 1 630 ? 24.845 -1.656 -7.841 1.00 98.75 630 LYS A N 1
ATOM 5079 C CA . LYS A 1 630 ? 25.021 -0.918 -6.589 1.00 98.75 630 LYS A CA 1
ATOM 5080 C C . LYS A 1 630 ? 24.743 0.554 -6.805 1.00 98.75 630 LYS A C 1
ATOM 5082 O O . LYS A 1 630 ? 25.261 1.141 -7.759 1.00 98.75 630 LYS A O 1
ATOM 5087 N N . GLY A 1 631 ? 23.983 1.157 -5.900 1.00 98.31 631 GLY A N 1
ATOM 5088 C CA . GLY A 1 631 ? 23.596 2.549 -6.035 1.00 98.31 631 GLY A CA 1
ATOM 5089 C C . GLY A 1 631 ? 23.101 3.217 -4.765 1.00 98.31 631 GLY A C 1
ATOM 5090 O O . GLY A 1 631 ? 23.086 2.645 -3.676 1.00 98.31 631 GLY A O 1
ATOM 5091 N N . THR A 1 632 ? 22.703 4.468 -4.939 1.00 98.62 632 THR A N 1
ATOM 5092 C CA . THR A 1 632 ? 22.064 5.325 -3.950 1.00 98.62 632 THR A CA 1
ATOM 5093 C C . THR A 1 632 ? 20.673 5.685 -4.448 1.00 98.62 632 THR A C 1
ATOM 5095 O O . THR A 1 632 ? 20.500 6.015 -5.622 1.00 98.62 632 THR A O 1
ATOM 5098 N N . ILE A 1 633 ? 19.700 5.658 -3.543 1.00 98.62 633 ILE A N 1
ATOM 5099 C CA . ILE A 1 633 ? 18.357 6.188 -3.751 1.00 98.62 633 ILE A CA 1
ATOM 5100 C C . ILE A 1 633 ? 18.136 7.358 -2.792 1.00 98.62 633 ILE A C 1
ATOM 5102 O O . ILE A 1 633 ? 18.477 7.287 -1.609 1.00 98.62 633 ILE A O 1
ATOM 5106 N N . THR A 1 634 ? 17.620 8.463 -3.319 1.00 98.44 634 THR A N 1
ATOM 5107 C CA . THR A 1 634 ? 17.194 9.626 -2.537 1.00 98.44 634 THR A CA 1
ATOM 5108 C C . THR A 1 634 ? 15.708 9.848 -2.731 1.00 98.44 634 THR A C 1
ATOM 5110 O O . THR A 1 634 ? 15.257 9.940 -3.866 1.00 98.44 634 THR A O 1
ATOM 5113 N N . ILE A 1 635 ? 14.971 9.930 -1.630 1.00 97.44 635 ILE A N 1
ATOM 5114 C CA . ILE A 1 635 ? 13.526 10.148 -1.594 1.00 97.44 635 ILE A CA 1
ATOM 5115 C C . ILE A 1 635 ? 13.293 11.462 -0.855 1.00 97.44 635 ILE A C 1
ATOM 5117 O O . ILE A 1 635 ? 13.762 11.623 0.272 1.00 97.44 635 ILE A O 1
ATOM 5121 N N . SER A 1 636 ? 12.589 12.407 -1.465 1.00 94.06 636 SER A N 1
ATOM 5122 C CA . SER A 1 636 ? 12.265 13.691 -0.839 1.00 94.06 636 SER A CA 1
ATOM 5123 C C . SER A 1 636 ? 10.859 14.151 -1.190 1.00 94.06 636 SER A C 1
ATOM 5125 O O . SER A 1 636 ? 10.335 13.814 -2.249 1.00 94.06 636 SER A O 1
ATOM 5127 N N . GLN A 1 637 ? 10.262 14.970 -0.325 1.00 89.12 637 GLN A N 1
ATOM 5128 C CA . GLN A 1 637 ? 9.014 15.650 -0.669 1.00 89.12 637 GLN A CA 1
ATOM 5129 C C . GLN A 1 637 ? 9.230 16.602 -1.845 1.00 89.12 637 GLN A C 1
ATOM 5131 O O . GLN A 1 637 ? 10.169 17.405 -1.841 1.00 89.12 637 GLN A O 1
ATOM 5136 N N . ASN A 1 638 ? 8.328 16.545 -2.821 1.00 88.81 638 ASN A N 1
ATOM 5137 C CA . ASN A 1 638 ? 8.370 17.442 -3.962 1.00 88.81 638 ASN A CA 1
ATOM 5138 C C . ASN A 1 638 ? 8.166 18.905 -3.527 1.00 88.81 638 ASN A C 1
ATOM 5140 O O . ASN A 1 638 ? 7.372 19.231 -2.640 1.00 88.81 638 ASN A O 1
ATOM 5144 N N . LYS A 1 639 ? 8.897 19.816 -4.178 1.00 84.62 639 LYS A N 1
ATOM 5145 C CA . LYS A 1 639 ? 8.894 21.252 -3.841 1.00 84.62 639 LYS A CA 1
ATOM 5146 C C . LYS A 1 639 ? 7.592 21.968 -4.205 1.00 84.62 639 LYS A C 1
ATOM 5148 O O . LYS A 1 639 ? 7.294 23.004 -3.616 1.00 84.62 639 LYS A O 1
ATOM 5153 N N . SER A 1 640 ? 6.867 21.475 -5.206 1.00 85.19 640 SER A N 1
ATOM 5154 C CA . SER A 1 640 ? 5.624 22.071 -5.700 1.00 85.19 640 SER A CA 1
ATOM 5155 C C . SER A 1 640 ? 4.399 21.518 -4.977 1.00 85.19 640 SER A C 1
ATOM 5157 O O . SER A 1 640 ? 3.531 22.299 -4.587 1.00 85.19 640 SER A O 1
ATOM 5159 N N . ASN A 1 641 ? 4.336 20.203 -4.755 1.00 83.81 641 ASN A N 1
ATOM 5160 C CA . ASN A 1 641 ? 3.276 19.566 -3.980 1.00 83.81 641 ASN A CA 1
ATOM 5161 C C . ASN A 1 641 ? 3.875 18.627 -2.930 1.00 83.81 641 ASN A C 1
ATOM 5163 O O . ASN A 1 641 ? 4.378 17.564 -3.258 1.00 83.81 641 ASN A O 1
ATOM 5167 N N . HIS A 1 642 ? 3.754 18.979 -1.650 1.00 83.50 642 HIS A N 1
ATOM 5168 C CA . HIS A 1 642 ? 4.342 18.214 -0.540 1.00 83.50 642 HIS A CA 1
ATOM 5169 C C . HIS A 1 642 ? 3.830 16.767 -0.394 1.00 83.50 642 HIS A C 1
ATOM 5171 O O . HIS A 1 642 ? 4.367 16.029 0.428 1.00 83.50 642 HIS A O 1
ATOM 5177 N N . ARG A 1 643 ? 2.770 16.381 -1.119 1.00 81.44 643 ARG A N 1
ATOM 5178 C CA . ARG A 1 643 ? 2.258 15.002 -1.153 1.00 81.44 643 ARG A CA 1
ATOM 5179 C C . ARG A 1 643 ? 2.910 14.138 -2.232 1.00 81.44 643 ARG A C 1
ATOM 5181 O O . ARG A 1 643 ? 2.882 12.918 -2.089 1.00 81.44 643 ARG A O 1
ATOM 5188 N N . ASP A 1 644 ? 3.496 14.764 -3.249 1.00 90.00 644 ASP A N 1
ATOM 5189 C CA . ASP A 1 644 ? 4.217 14.077 -4.314 1.00 90.00 644 ASP A CA 1
ATOM 5190 C C . ASP A 1 644 ? 5.622 13.713 -3.810 1.00 90.00 644 ASP A C 1
ATOM 5192 O O . ASP A 1 644 ? 6.194 14.382 -2.935 1.00 90.00 644 ASP A O 1
ATOM 5196 N N . LEU A 1 645 ? 6.192 12.656 -4.383 1.00 93.69 645 LEU A N 1
ATOM 5197 C CA . LEU A 1 645 ? 7.528 12.172 -4.045 1.00 93.69 645 LEU A CA 1
ATOM 5198 C C . LEU A 1 645 ? 8.496 12.370 -5.204 1.00 93.69 645 LEU A C 1
ATOM 5200 O O . LEU A 1 645 ? 8.291 11.821 -6.285 1.00 93.69 645 LEU A O 1
ATOM 5204 N N . ASP A 1 646 ? 9.590 13.077 -4.932 1.00 96.38 646 ASP A N 1
ATOM 5205 C CA . ASP A 1 646 ? 10.765 13.104 -5.799 1.00 96.38 646 ASP A CA 1
ATOM 5206 C C . ASP A 1 646 ? 11.678 11.932 -5.423 1.00 96.38 646 ASP A C 1
ATOM 5208 O O . ASP A 1 646 ? 12.068 11.780 -4.259 1.00 96.38 646 ASP A O 1
ATOM 5212 N N . ILE A 1 647 ? 12.028 11.103 -6.407 1.00 98.31 647 ILE A N 1
ATOM 5213 C CA . ILE A 1 647 ? 12.859 9.909 -6.224 1.00 98.31 647 ILE A CA 1
ATOM 5214 C C . ILE A 1 647 ? 14.029 9.980 -7.205 1.00 98.31 647 ILE A C 1
ATOM 5216 O O . ILE A 1 647 ? 13.833 10.002 -8.413 1.00 98.31 647 ILE A O 1
ATOM 5220 N N . SER A 1 648 ? 15.259 9.989 -6.699 1.00 98.38 648 SER A N 1
ATOM 5221 C CA . SER A 1 648 ? 16.479 10.018 -7.514 1.00 98.38 648 SER A CA 1
ATOM 5222 C C . SER A 1 648 ? 17.292 8.753 -7.286 1.00 98.38 648 SER A C 1
ATOM 5224 O O . SER A 1 648 ? 17.587 8.401 -6.141 1.00 98.38 648 SER A O 1
ATOM 5226 N N . MET A 1 649 ? 17.674 8.073 -8.365 1.00 98.62 649 MET A N 1
ATOM 5227 C CA . MET A 1 649 ? 18.500 6.869 -8.327 1.00 98.62 649 MET A CA 1
ATOM 5228 C C . MET A 1 649 ? 19.815 7.098 -9.063 1.00 98.62 649 MET A C 1
ATOM 5230 O O . MET A 1 649 ? 19.830 7.550 -10.206 1.00 98.62 649 MET A O 1
ATOM 5234 N N . LYS A 1 650 ? 20.928 6.734 -8.421 1.00 98.62 650 LYS A N 1
ATOM 5235 C CA . LYS A 1 650 ? 22.271 6.725 -9.020 1.00 98.62 650 LYS A CA 1
ATOM 5236 C C . LYS A 1 650 ? 22.920 5.381 -8.782 1.00 98.62 650 LYS A C 1
ATOM 5238 O O . LYS A 1 650 ? 23.124 5.019 -7.629 1.00 98.62 650 LYS A O 1
ATOM 5243 N N . TYR A 1 651 ? 23.261 4.650 -9.833 1.00 98.62 651 TYR A N 1
ATOM 5244 C CA . TYR A 1 651 ? 23.770 3.288 -9.704 1.00 98.62 651 TYR A CA 1
ATOM 5245 C C . TYR A 1 651 ? 24.829 2.956 -10.753 1.00 98.62 651 TYR A C 1
ATOM 5247 O O . TYR A 1 651 ? 25.022 3.670 -11.733 1.00 98.62 651 TYR A O 1
ATOM 5255 N N . THR A 1 652 ? 25.550 1.867 -10.513 1.00 98.50 652 THR A N 1
ATOM 5256 C CA . THR A 1 652 ? 26.553 1.300 -11.419 1.00 98.50 652 THR A CA 1
ATOM 5257 C C . THR A 1 652 ? 26.299 -0.190 -11.579 1.00 98.50 652 THR A C 1
ATOM 5259 O O . THR A 1 652 ? 25.785 -0.826 -10.658 1.00 98.50 652 THR A O 1
ATOM 5262 N N . VAL A 1 653 ? 26.708 -0.747 -12.718 1.00 98.25 653 VAL A N 1
ATOM 5263 C CA . VAL A 1 653 ? 26.819 -2.196 -12.926 1.00 98.25 653 VAL A CA 1
ATOM 5264 C C . VAL A 1 653 ? 28.303 -2.552 -12.876 1.00 98.25 653 VAL A C 1
ATOM 5266 O O . VAL A 1 653 ? 29.096 -1.976 -13.623 1.00 98.25 653 VAL A O 1
ATOM 5269 N N . ASN A 1 654 ? 28.699 -3.444 -11.964 1.00 96.81 654 ASN A N 1
ATOM 5270 C CA . ASN A 1 654 ? 30.086 -3.878 -11.746 1.00 96.81 654 ASN A CA 1
ATOM 5271 C C . ASN A 1 654 ? 31.096 -2.728 -11.546 1.00 96.81 654 ASN A C 1
ATOM 5273 O O . ASN A 1 654 ? 32.244 -2.816 -11.981 1.00 96.81 654 ASN A O 1
ATOM 5277 N N . GLY A 1 655 ? 30.674 -1.624 -10.918 1.00 92.31 655 GLY A N 1
ATOM 5278 C CA . GLY A 1 655 ? 31.527 -0.447 -10.711 1.00 92.31 655 GLY A CA 1
ATOM 5279 C C . GLY A 1 655 ? 31.888 0.309 -11.998 1.00 92.31 655 GLY A C 1
ATOM 5280 O O . GLY A 1 655 ? 32.877 1.039 -12.017 1.00 92.31 655 GLY A O 1
ATOM 5281 N N . GLY A 1 656 ? 31.116 0.115 -13.072 1.00 95.31 656 GLY A N 1
ATOM 5282 C CA . GLY A 1 656 ? 31.249 0.853 -14.326 1.00 95.31 656 GLY A CA 1
ATOM 5283 C C . GLY A 1 656 ? 30.786 2.313 -14.234 1.00 95.31 656 GLY A C 1
ATOM 5284 O O . GLY A 1 656 ? 30.778 2.930 -13.170 1.00 95.31 656 GLY A O 1
ATOM 5285 N N . ALA A 1 657 ? 30.392 2.882 -15.376 1.00 96.00 657 ALA A N 1
ATOM 5286 C CA . ALA A 1 657 ? 29.885 4.251 -15.434 1.00 96.00 657 ALA A CA 1
ATOM 5287 C C . ALA A 1 657 ? 28.624 4.427 -14.567 1.00 96.00 657 ALA A C 1
ATOM 5289 O O . ALA A 1 657 ? 27.779 3.534 -14.489 1.00 96.00 657 ALA A O 1
ATOM 5290 N N . VAL A 1 658 ? 28.505 5.593 -13.926 1.00 97.56 658 VAL A N 1
ATOM 5291 C CA . VAL A 1 658 ? 27.338 5.940 -13.107 1.00 97.56 658 VAL A CA 1
ATOM 5292 C C . VAL A 1 658 ? 26.166 6.288 -14.016 1.00 97.56 658 VAL A C 1
ATOM 5294 O O . VAL A 1 658 ? 26.258 7.209 -14.826 1.00 97.56 658 VAL A O 1
ATOM 5297 N N . ILE A 1 659 ? 25.060 5.575 -13.834 1.00 98.12 659 ILE A N 1
ATOM 5298 C CA . ILE A 1 659 ? 23.763 5.838 -14.452 1.00 98.12 659 ILE A CA 1
ATOM 5299 C C . ILE A 1 659 ? 22.910 6.582 -13.420 1.00 98.12 659 ILE A C 1
ATOM 5301 O O . ILE A 1 659 ? 22.917 6.228 -12.240 1.00 98.12 659 ILE A O 1
ATOM 5305 N N . SER A 1 660 ? 22.213 7.636 -13.845 1.00 98.00 660 SER A N 1
ATOM 5306 C CA . SER A 1 660 ? 21.369 8.467 -12.981 1.00 98.00 660 SER A CA 1
ATOM 5307 C C . SER A 1 660 ? 20.003 8.639 -13.622 1.00 98.00 660 SER A C 1
ATOM 5309 O O . SER A 1 660 ? 19.936 8.992 -14.796 1.00 98.00 660 SER A O 1
ATOM 5311 N N . GLN A 1 661 ? 18.938 8.442 -12.852 1.00 97.88 661 GLN A N 1
ATOM 5312 C CA . GLN A 1 661 ? 17.568 8.648 -13.310 1.00 97.88 661 GLN A CA 1
ATOM 5313 C C . GLN A 1 661 ? 16.715 9.209 -12.171 1.00 97.88 661 GLN A C 1
ATOM 5315 O O . GLN A 1 661 ? 16.853 8.788 -11.021 1.00 97.88 661 GLN A O 1
ATOM 5320 N N . ASP A 1 662 ? 15.857 10.168 -12.508 1.00 97.75 662 ASP A N 1
ATOM 5321 C CA . ASP A 1 662 ? 14.970 10.853 -11.573 1.00 97.75 662 ASP A CA 1
ATOM 5322 C C . ASP A 1 662 ? 13.513 10.550 -11.928 1.00 97.75 662 ASP A C 1
ATOM 5324 O O . ASP A 1 662 ? 13.146 10.510 -13.105 1.00 97.75 662 ASP A O 1
ATOM 5328 N N . TYR A 1 663 ? 12.692 10.375 -10.900 1.00 97.75 663 TYR A N 1
ATOM 5329 C CA . TYR A 1 663 ? 11.281 10.037 -10.982 1.00 97.75 663 TYR A CA 1
ATOM 5330 C C . TYR A 1 663 ? 10.461 10.967 -10.088 1.00 97.75 663 TYR A C 1
ATOM 5332 O O . TYR A 1 663 ? 10.962 11.483 -9.084 1.00 97.75 663 TYR A O 1
ATOM 5340 N N . ILE A 1 664 ? 9.191 11.152 -10.439 1.00 95.81 664 ILE A N 1
ATOM 5341 C CA . ILE A 1 664 ? 8.216 11.906 -9.652 1.00 95.81 664 ILE A CA 1
ATOM 5342 C C . ILE A 1 664 ? 6.941 11.071 -9.554 1.00 95.81 664 ILE A C 1
ATOM 5344 O O . ILE A 1 664 ? 6.331 10.748 -10.571 1.00 95.81 664 ILE A O 1
ATOM 5348 N N . MET A 1 665 ? 6.532 10.737 -8.332 1.00 93.69 665 MET A N 1
ATOM 5349 C CA . MET A 1 665 ? 5.256 10.073 -8.059 1.00 93.69 665 MET A CA 1
ATOM 5350 C C . MET A 1 665 ? 4.234 11.136 -7.648 1.00 93.69 665 MET A C 1
ATOM 5352 O O . MET A 1 665 ? 4.419 11.780 -6.612 1.00 93.69 665 MET A O 1
ATOM 5356 N N . ARG A 1 666 ? 3.214 11.354 -8.487 1.00 85.75 666 ARG A N 1
ATOM 5357 C CA . ARG A 1 666 ? 2.253 12.464 -8.399 1.00 85.75 666 ARG A CA 1
ATOM 5358 C C . ARG A 1 666 ? 0.814 11.986 -8.341 1.00 85.75 666 ARG A C 1
ATOM 5360 O O . ARG A 1 666 ? 0.492 11.031 -9.076 1.00 85.75 666 ARG A O 1
#

Secondary structure (DSSP, 8-state):
----SSS-STT---S---PPPHHHHHHHHHTTS--------------------------------------S-TTS------PPPPPHHHHHHHHHHHHHHHHTTTPEEEEEEEEEETTEEEEEEEEEEE--TT---TT-----TTSS---HHHHHHHHHH-EETTEEHHHHHHHHHHH-SS--HHHHHHHHHHHHHHHH---SSHHHHHHTSS--SEEEEE-HHHHHHHHHS-PPBPGGGEEEEES---TT-EEEEEETTT--EEEEEE-SS-HHHHHHHTT--HHHHHHHTTT-GGGSSSS-SS---HHHHHHTT-B----------------------HHHHHHHHTTSHHHHHHHHH-HHHHHHHHHHHHTTHHHHTT-EEEEET-TTSHHHHHHHHTT-SEEEEEE-STHHHHHHHHHHHTT-TTTEEEEES-GGG--S-GGG---EEEEEE---BTTBTGGGHHHHHHHHHHHHEEEEEEEES-EEEEEEEEE--HHHHHHHTGGGG-BTTB--TTTHHHHHHS-EEE---GGGB-B--EEEEEEETTT--GGGGSEEEEEEEEEB-SSEEEEEEEEEEEEEE-SSSSS-EEEE-STTS---TT-EEEEEEEEEEEE-TTPEEEEEEEEEE-SS-TTSEEEEEEEEETT-SPEEEEEEE-